Protein AF-A0A961FSZ3-F1 (afdb_monomer)

Structure (mmCIF, N/CA/C/O backbone):
data_AF-A0A961FSZ3-F1
#
_entry.id   AF-A0A961FSZ3-F1
#
loop_
_atom_site.group_PDB
_atom_site.id
_atom_site.type_symbol
_atom_site.label_atom_id
_atom_site.label_alt_id
_atom_site.label_comp_id
_atom_site.label_asym_id
_atom_site.label_entity_id
_atom_site.label_seq_id
_atom_site.pdbx_PDB_ins_code
_atom_site.Cartn_x
_atom_site.Cartn_y
_atom_site.Cartn_z
_atom_site.occupancy
_atom_site.B_iso_or_equiv
_atom_site.auth_seq_id
_atom_site.auth_comp_id
_atom_site.auth_asym_id
_atom_site.auth_atom_id
_atom_site.pdbx_PDB_model_num
ATOM 1 N N . ALA A 1 1 ? -16.877 -8.997 -15.678 1.00 58.00 1 ALA A N 1
ATOM 2 C CA . ALA A 1 1 ? -16.972 -8.574 -17.086 1.00 58.00 1 ALA A CA 1
ATOM 3 C C . ALA A 1 1 ? -18.144 -9.284 -17.740 1.00 58.00 1 ALA A C 1
ATOM 5 O O . ALA A 1 1 ? -18.322 -10.478 -17.505 1.00 58.00 1 ALA A O 1
ATOM 6 N N . ARG A 1 2 ? -18.943 -8.566 -18.530 1.00 65.56 2 ARG A N 1
ATOM 7 C CA . ARG A 1 2 ? -20.041 -9.132 -19.321 1.00 65.56 2 ARG A CA 1
ATOM 8 C C . ARG A 1 2 ? -19.953 -8.634 -20.763 1.00 65.56 2 ARG A C 1
ATOM 10 O O . ARG A 1 2 ? -19.394 -7.564 -20.983 1.00 65.56 2 ARG A O 1
ATOM 17 N N . ASP A 1 3 ? -20.461 -9.403 -21.719 1.00 68.44 3 ASP A N 1
ATOM 18 C CA . ASP A 1 3 ? -20.561 -8.953 -23.112 1.00 68.44 3 ASP A CA 1
ATOM 19 C C . ASP A 1 3 ? -21.776 -8.032 -23.331 1.00 68.44 3 ASP A C 1
ATOM 21 O O . ASP A 1 3 ? -22.564 -7.780 -22.416 1.00 68.44 3 ASP A O 1
ATOM 25 N N . GLY A 1 4 ? -21.951 -7.545 -24.565 1.00 54.38 4 GLY A N 1
ATOM 26 C CA . GLY A 1 4 ? -23.085 -6.697 -24.950 1.00 54.38 4 GLY A CA 1
ATOM 27 C C . GLY A 1 4 ? -24.463 -7.371 -24.851 1.00 54.38 4 GLY A C 1
ATOM 28 O O . GLY A 1 4 ? -25.474 -6.680 -24.929 1.00 54.38 4 GLY A O 1
ATOM 29 N N . SER A 1 5 ? -24.520 -8.695 -24.655 1.00 72.25 5 SER A N 1
ATOM 30 C CA . SER A 1 5 ? -25.749 -9.454 -24.382 1.00 72.25 5 SER A CA 1
ATOM 31 C C . SER A 1 5 ? -25.998 -9.676 -22.881 1.00 72.25 5 SER A C 1
ATOM 33 O O . SER A 1 5 ? -27.045 -10.191 -22.491 1.00 72.25 5 SER A O 1
ATOM 35 N N . GLY A 1 6 ? -25.050 -9.274 -22.026 1.00 69.56 6 GLY A N 1
ATOM 36 C CA . GLY A 1 6 ? -25.082 -9.475 -20.579 1.00 69.56 6 GLY A CA 1
ATOM 37 C C . GLY A 1 6 ? -24.513 -10.822 -20.112 1.00 69.56 6 GLY A C 1
ATOM 38 O O . GLY A 1 6 ? -24.529 -11.097 -18.904 1.00 69.56 6 GLY A O 1
ATOM 39 N N . ALA A 1 7 ? -23.984 -11.659 -21.011 1.00 75.75 7 ALA A N 1
ATOM 40 C CA . ALA A 1 7 ? -23.364 -12.931 -20.645 1.00 75.75 7 ALA A CA 1
ATOM 41 C C . ALA A 1 7 ? -22.072 -12.689 -19.854 1.00 75.75 7 ALA A C 1
ATOM 43 O O . ALA A 1 7 ? -21.310 -11.778 -20.165 1.00 75.75 7 ALA A O 1
ATOM 44 N N . LEU A 1 8 ? -21.831 -13.478 -18.801 1.00 73.12 8 LEU A N 1
ATOM 45 C CA . LEU A 1 8 ? -20.621 -13.361 -17.983 1.00 73.12 8 LEU A CA 1
ATOM 46 C C . LEU A 1 8 ? -19.401 -13.819 -18.793 1.00 73.12 8 LEU A C 1
ATOM 48 O O . LEU A 1 8 ? -19.339 -14.974 -19.197 1.00 73.12 8 LEU A O 1
ATOM 52 N N . LEU A 1 9 ? -18.438 -12.918 -18.991 1.00 62.97 9 LEU A N 1
ATOM 53 C CA . LEU A 1 9 ? -17.170 -13.204 -19.668 1.00 62.97 9 LEU A CA 1
ATOM 54 C C . LEU A 1 9 ? -16.063 -13.588 -18.681 1.00 62.97 9 LEU A C 1
ATOM 56 O O . LEU A 1 9 ? -15.254 -14.459 -18.970 1.00 62.97 9 LEU A O 1
ATOM 60 N N . ALA A 1 10 ? -16.028 -12.925 -17.523 1.00 64.94 10 ALA A N 1
ATOM 61 C CA . ALA A 1 10 ? -15.050 -13.168 -16.464 1.00 64.94 10 ALA A CA 1
ATOM 62 C C . ALA A 1 10 ? -15.554 -12.610 -15.127 1.00 64.94 10 ALA A C 1
ATOM 64 O O . ALA A 1 10 ? -16.215 -11.564 -15.098 1.00 64.94 10 ALA A O 1
ATOM 65 N N . ASP A 1 11 ? -15.207 -13.256 -14.022 1.00 71.31 11 ASP A N 1
ATOM 66 C CA . ASP A 1 11 ? -15.416 -12.786 -12.656 1.00 71.31 11 ASP A CA 1
ATOM 67 C C . ASP A 1 11 ? -14.113 -12.851 -11.852 1.00 71.31 11 ASP A C 1
ATOM 69 O O . ASP A 1 11 ? -13.110 -13.415 -12.287 1.00 71.31 11 ASP A O 1
ATOM 73 N N . THR A 1 12 ? -14.090 -12.189 -10.697 1.00 64.56 12 THR A N 1
ATOM 74 C CA . THR A 1 12 ? -12.922 -12.229 -9.823 1.00 64.56 12 THR A CA 1
ATOM 75 C C . THR A 1 12 ? -13.308 -12.039 -8.362 1.00 64.56 12 THR A C 1
ATOM 77 O O . THR A 1 12 ? -14.244 -11.301 -8.0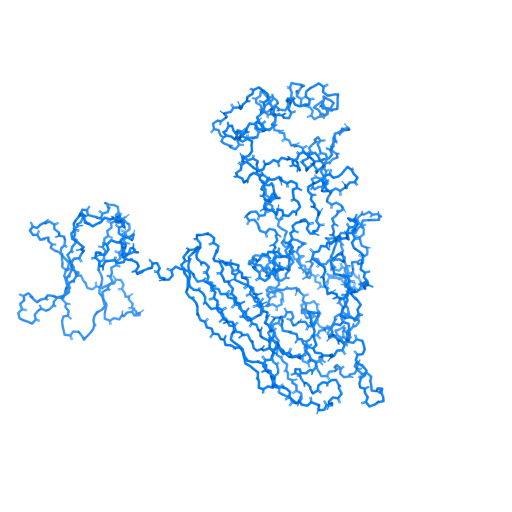48 1.00 64.56 12 THR A O 1
ATOM 80 N N . LEU A 1 13 ? -12.582 -12.706 -7.463 1.00 66.38 13 LEU A N 1
ATOM 81 C CA . LEU A 1 13 ? -12.755 -12.597 -6.016 1.00 66.38 13 LEU A CA 1
ATOM 82 C C . LEU A 1 13 ? -11.687 -11.659 -5.452 1.00 66.38 13 LEU A C 1
ATOM 84 O O . LEU A 1 13 ? -10.499 -11.973 -5.488 1.00 66.38 13 LEU A O 1
ATOM 88 N N . VAL A 1 14 ? -12.114 -10.509 -4.928 1.00 61.19 14 VAL A N 1
ATOM 89 C CA . VAL A 1 14 ? -11.218 -9.528 -4.301 1.00 61.19 14 VAL A CA 1
ATOM 90 C C . VAL A 1 14 ? -11.142 -9.797 -2.799 1.00 61.19 14 VAL A C 1
ATOM 92 O O . VAL A 1 14 ? -12.166 -9.837 -2.115 1.00 61.19 14 VAL A O 1
ATOM 95 N N . THR A 1 15 ? -9.929 -9.932 -2.264 1.00 59.38 15 THR A N 1
ATOM 96 C CA . THR A 1 15 ? -9.709 -9.988 -0.814 1.00 59.38 15 THR A CA 1
ATOM 97 C C . THR A 1 15 ? -9.931 -8.600 -0.216 1.00 59.38 15 THR A C 1
ATOM 99 O O . THR A 1 15 ? -9.183 -7.663 -0.499 1.00 59.38 15 THR A O 1
ATOM 102 N N . ALA A 1 16 ? -10.951 -8.455 0.630 1.00 56.25 16 ALA A N 1
ATOM 103 C CA . ALA A 1 16 ? -11.130 -7.251 1.430 1.00 56.25 16 ALA A CA 1
ATOM 104 C C . ALA A 1 16 ? -10.337 -7.386 2.741 1.00 56.25 16 ALA A C 1
ATOM 106 O O . ALA A 1 16 ? -10.505 -8.388 3.443 1.00 56.25 16 ALA A O 1
ATOM 107 N N . PRO A 1 17 ? -9.500 -6.403 3.119 1.00 53.09 17 PRO A N 1
ATOM 108 C CA . PRO A 1 17 ? -8.944 -6.380 4.462 1.00 53.09 17 PRO A CA 1
ATOM 109 C C . PRO A 1 17 ? -10.088 -6.216 5.467 1.00 53.09 17 PRO A C 1
ATOM 111 O O . PRO A 1 17 ? -10.772 -5.195 5.490 1.00 53.09 17 PRO A O 1
ATOM 114 N N . VAL A 1 18 ? -10.290 -7.228 6.304 1.00 46.19 18 VAL A N 1
ATOM 115 C CA . VAL A 1 18 ? -11.144 -7.158 7.492 1.00 46.19 18 VAL A CA 1
ATOM 116 C C . VAL A 1 18 ? -10.251 -7.090 8.716 1.00 46.19 18 VAL A C 1
ATOM 118 O O . VAL A 1 18 ? -9.282 -7.836 8.829 1.00 46.19 18 VAL A O 1
ATOM 121 N N . SER A 1 19 ? -10.572 -6.192 9.640 1.00 49.59 19 SER A N 1
ATOM 122 C CA . SER A 1 19 ? -9.893 -6.129 10.927 1.00 49.59 19 SER A CA 1
ATOM 123 C C . SER A 1 19 ? -10.861 -5.743 12.034 1.00 49.59 19 SER A C 1
ATOM 125 O O . SER A 1 19 ? -11.778 -4.948 11.836 1.00 49.59 19 SER A O 1
ATOM 127 N N . ALA A 1 20 ? -10.631 -6.342 13.200 1.00 52.38 20 ALA A N 1
ATOM 128 C CA . ALA A 1 20 ? -11.358 -6.109 14.442 1.00 52.38 20 ALA A CA 1
ATOM 129 C C . ALA A 1 20 ? -10.577 -5.195 15.417 1.00 52.38 20 ALA A C 1
ATOM 131 O O . ALA A 1 20 ? -10.896 -5.128 16.602 1.00 52.38 20 ALA A O 1
ATOM 132 N N . GLU A 1 21 ? -9.528 -4.515 14.943 1.00 56.72 21 GLU A N 1
ATOM 133 C CA . GLU A 1 21 ? -8.483 -3.870 15.754 1.00 56.72 21 GLU A CA 1
ATOM 134 C C . GLU A 1 21 ? -8.804 -2.433 16.203 1.00 56.72 21 GLU A C 1
ATOM 136 O O . GLU A 1 21 ? -7.975 -1.534 16.078 1.00 56.72 21 GLU A O 1
ATOM 141 N N . MET A 1 22 ? -9.981 -2.186 16.780 1.00 71.69 22 MET A N 1
ATOM 142 C CA . MET A 1 22 ? -10.118 -0.996 17.629 1.00 71.69 22 MET A CA 1
ATOM 143 C C . MET A 1 22 ? -9.593 -1.333 19.023 1.00 71.69 22 MET A C 1
ATOM 145 O O . MET A 1 22 ? -10.257 -2.028 19.794 1.00 71.69 22 MET A O 1
ATOM 149 N N . ASN A 1 23 ? -8.387 -0.860 19.343 1.00 76.62 23 ASN A N 1
ATOM 150 C CA . ASN A 1 23 ? -7.795 -1.000 20.668 1.00 76.62 23 ASN A CA 1
ATOM 151 C C . ASN A 1 23 ? -7.719 0.365 21.363 1.00 76.62 23 ASN A C 1
ATOM 153 O O . ASN A 1 23 ? -7.271 1.348 20.789 1.00 76.62 23 ASN A O 1
ATOM 157 N N . CYS A 1 24 ? -8.160 0.429 22.615 1.00 86.25 24 CYS A N 1
ATOM 158 C CA . CYS A 1 24 ? -8.173 1.660 23.407 1.00 86.25 24 CYS A CA 1
ATOM 159 C C . CYS A 1 24 ? -7.360 1.524 24.704 1.00 86.25 24 CYS A C 1
ATOM 161 O O . CYS A 1 24 ? -7.367 2.431 25.538 1.00 86.25 24 CYS A O 1
ATOM 163 N N . VAL A 1 25 ? -6.689 0.382 24.896 1.00 86.44 25 VAL A N 1
ATOM 164 C CA . VAL A 1 25 ? -6.068 -0.010 26.167 1.00 86.44 25 VAL A CA 1
ATOM 165 C C . VAL A 1 25 ? -4.988 0.967 26.627 1.00 86.44 25 VAL A C 1
ATOM 167 O O . VAL A 1 25 ? -4.888 1.227 27.821 1.00 86.44 25 VAL A O 1
ATOM 170 N N . SER A 1 26 ? -4.229 1.563 25.701 1.00 85.56 26 SER A N 1
ATOM 171 C CA . SER A 1 26 ? -3.143 2.499 26.025 1.00 85.56 26 SER A CA 1
ATOM 172 C C . SER A 1 26 ? -3.632 3.709 26.825 1.00 85.56 26 SER A C 1
ATOM 174 O O . SER A 1 26 ? -2.927 4.176 27.716 1.00 85.56 26 SER A O 1
ATOM 176 N N . CYS A 1 27 ? -4.849 4.183 26.544 1.00 88.75 27 CYS A N 1
ATOM 177 C CA . CYS A 1 27 ? -5.434 5.358 27.189 1.00 88.75 27 CYS A CA 1
ATOM 178 C C . CYS A 1 27 ? -6.468 5.006 28.261 1.00 88.75 27 CYS A C 1
ATOM 180 O O . CYS A 1 27 ? -6.603 5.742 29.231 1.00 88.75 27 CYS A O 1
ATOM 182 N N . HIS A 1 28 ? -7.229 3.922 28.085 1.00 92.25 28 HIS A N 1
ATOM 183 C CA . HIS A 1 28 ? -8.411 3.638 28.905 1.00 92.25 28 HIS A CA 1
ATOM 184 C C . HIS A 1 28 ? -8.235 2.505 29.922 1.00 92.25 28 HIS A C 1
ATOM 186 O O . HIS A 1 28 ? -9.176 2.226 30.666 1.00 92.25 28 HIS A O 1
ATOM 192 N N . ALA A 1 29 ? -7.078 1.844 29.980 1.00 93.12 29 ALA A N 1
ATOM 193 C CA . ALA A 1 29 ? -6.797 0.882 31.045 1.00 93.12 29 ALA A CA 1
ATOM 194 C C . ALA A 1 29 ? -6.724 1.570 32.417 1.00 93.12 29 ALA A C 1
ATOM 196 O O . ALA A 1 29 ? -6.342 2.733 32.528 1.00 93.12 29 ALA A O 1
ATOM 197 N N . SER A 1 30 ? -7.043 0.840 33.482 1.00 93.38 30 SER A N 1
ATOM 198 C CA . SER A 1 30 ? -7.062 1.368 34.853 1.00 93.38 30 SER A CA 1
ATOM 199 C C . SER A 1 30 ? -5.693 1.823 35.389 1.00 93.38 30 SER A C 1
ATOM 201 O O . SER A 1 30 ? -5.609 2.499 36.411 1.00 93.38 30 SER A O 1
ATOM 203 N N . ASN A 1 31 ? -4.607 1.490 34.696 1.00 84.38 31 ASN A N 1
ATOM 204 C CA . ASN A 1 31 ? -3.247 1.958 34.971 1.00 84.38 31 ASN A CA 1
ATOM 205 C C . ASN A 1 31 ? -2.755 3.021 33.971 1.00 84.38 31 ASN A C 1
ATOM 207 O O . ASN A 1 31 ? -1.590 3.416 34.024 1.00 84.38 31 ASN A O 1
ATOM 211 N N . ALA A 1 32 ? -3.618 3.477 33.062 1.00 84.06 32 ALA A N 1
ATOM 212 C CA . ALA A 1 32 ? -3.303 4.533 32.118 1.00 84.06 32 ALA A CA 1
ATOM 213 C C . ALA A 1 32 ? -3.327 5.917 32.794 1.00 84.06 32 ALA A C 1
ATOM 215 O O . ALA A 1 32 ? -3.650 6.087 33.975 1.00 84.06 32 ALA A O 1
ATOM 216 N N . GLN A 1 33 ? -2.957 6.940 32.032 1.00 73.62 33 GLN A N 1
ATOM 217 C CA . GLN A 1 33 ? -2.838 8.305 32.534 1.00 73.62 33 GLN A CA 1
ATOM 218 C C . GLN A 1 33 ? -4.180 9.019 32.735 1.00 73.62 33 GLN A C 1
ATOM 220 O O . GLN A 1 33 ? -5.224 8.655 32.196 1.00 73.62 33 GLN A O 1
ATOM 225 N N . ILE A 1 34 ? -4.145 10.064 33.566 1.00 79.81 34 ILE A N 1
ATOM 226 C CA . ILE A 1 34 ? -5.328 10.607 34.244 1.00 79.81 34 ILE A CA 1
ATOM 227 C C . ILE A 1 34 ? -6.346 11.279 33.311 1.00 79.81 34 ILE A C 1
ATOM 229 O O . ILE A 1 34 ? -7.511 11.404 33.679 1.00 79.81 34 ILE A O 1
ATOM 233 N N . ALA A 1 35 ? -5.940 11.683 32.103 1.00 81.38 35 ALA A N 1
ATOM 234 C CA . ALA A 1 35 ? -6.789 12.413 31.158 1.00 81.38 35 ALA A CA 1
ATOM 235 C C . ALA A 1 35 ? -8.019 11.610 30.686 1.00 81.38 35 ALA A C 1
ATOM 237 O O . ALA A 1 35 ? -9.058 12.189 30.364 1.00 81.38 35 ALA A O 1
ATOM 238 N N . ALA A 1 36 ? -7.920 10.278 30.671 1.00 87.00 36 ALA A N 1
ATOM 239 C CA . ALA A 1 36 ? -9.003 9.370 30.295 1.00 87.00 36 ALA A CA 1
ATOM 240 C C . ALA A 1 36 ? -9.699 8.721 31.507 1.00 87.00 36 ALA A C 1
ATOM 242 O O . ALA A 1 36 ? -10.580 7.876 31.336 1.00 87.00 36 ALA A O 1
ATOM 243 N N . ARG A 1 37 ? -9.332 9.114 32.734 1.00 91.62 37 ARG A N 1
ATOM 244 C CA . ARG A 1 37 ? -9.884 8.533 33.959 1.00 91.62 37 ARG A CA 1
ATOM 245 C C . ARG A 1 37 ? -11.345 8.966 34.157 1.00 91.62 37 ARG A C 1
ATOM 247 O O . ARG A 1 37 ? -11.623 10.167 34.154 1.00 91.62 37 ARG A O 1
ATOM 254 N N . PRO A 1 38 ? -12.288 8.034 34.398 1.00 93.12 38 PRO A N 1
ATOM 255 C CA . PRO A 1 38 ? -13.649 8.391 34.794 1.00 93.12 38 PRO A CA 1
ATOM 256 C C . PRO A 1 38 ? -13.659 9.206 36.096 1.00 93.12 38 PRO A C 1
ATOM 258 O O . PRO A 1 38 ? -12.864 8.938 37.000 1.00 93.12 38 PRO A O 1
ATOM 261 N N . ALA A 1 39 ? -14.599 10.146 36.243 1.00 86.50 39 ALA A N 1
ATOM 262 C CA . ALA A 1 39 ? -14.704 10.994 37.441 1.00 86.50 39 ALA A CA 1
ATOM 263 C C . ALA A 1 39 ? -14.809 10.176 38.747 1.00 86.50 39 ALA A C 1
ATOM 265 O O . ALA A 1 39 ? -14.205 10.527 39.756 1.00 86.50 39 ALA A O 1
ATOM 266 N N . GLY A 1 40 ? -15.500 9.030 38.703 1.00 85.38 40 GLY A N 1
ATOM 267 C CA . GLY A 1 40 ? -15.613 8.073 39.812 1.00 85.38 40 GLY A CA 1
ATOM 268 C C . GLY A 1 40 ? -14.450 7.080 39.939 1.00 85.38 40 GLY A C 1
ATOM 269 O O . GLY A 1 40 ? -14.629 6.017 40.531 1.00 85.38 40 GLY A O 1
ATOM 270 N N . GLY A 1 41 ? -13.298 7.358 39.327 1.00 91.88 41 GLY A N 1
ATOM 271 C CA . GLY A 1 41 ? -12.134 6.475 39.323 1.00 91.88 41 GLY A CA 1
ATOM 272 C C . GLY A 1 41 ? -12.204 5.314 38.331 1.00 91.88 41 GLY A C 1
ATOM 273 O O . GLY A 1 41 ? -13.251 5.020 37.748 1.00 91.88 41 GLY A O 1
ATOM 274 N N . TRP A 1 42 ? -11.056 4.661 38.167 1.00 95.31 42 TRP A N 1
ATOM 275 C CA . TRP A 1 42 ? -10.886 3.451 37.372 1.00 95.31 42 TRP A CA 1
ATOM 276 C C . TRP A 1 42 ? -11.722 2.279 37.900 1.00 95.31 42 TRP A C 1
ATOM 278 O O . TRP A 1 42 ? -12.005 2.205 39.097 1.00 95.31 42 TRP A O 1
ATOM 288 N N . VAL A 1 43 ? -12.134 1.384 37.004 1.00 95.38 43 VAL A N 1
ATOM 289 C CA . VAL A 1 43 ? -12.912 0.180 37.329 1.00 95.38 43 VAL A CA 1
ATOM 290 C C . VAL A 1 43 ? -12.026 -0.887 37.980 1.00 95.38 43 VAL A C 1
ATOM 292 O O . VAL A 1 43 ? -12.442 -1.459 38.983 1.00 95.38 43 VAL A O 1
ATOM 295 N N . ASN A 1 44 ? -10.793 -1.069 37.494 1.00 94.81 44 ASN A N 1
ATOM 296 C CA . ASN A 1 44 ? -9.836 -2.096 37.930 1.00 94.81 44 ASN A CA 1
ATOM 297 C C . ASN A 1 44 ? -10.390 -3.527 37.803 1.00 94.81 44 ASN A C 1
ATOM 299 O O . ASN A 1 44 ? -10.327 -4.312 38.750 1.00 94.81 44 ASN A O 1
ATOM 303 N N . ASP A 1 45 ? -10.958 -3.859 36.642 1.00 95.06 45 ASP A N 1
ATOM 304 C CA . ASP A 1 45 ? -11.400 -5.226 36.351 1.00 95.06 45 ASP A CA 1
ATOM 305 C C . ASP A 1 45 ? -10.180 -6.154 36.198 1.00 95.06 45 ASP A C 1
ATOM 307 O O . ASP A 1 45 ? -9.137 -5.761 35.671 1.00 95.06 45 ASP A O 1
ATOM 311 N N . SER A 1 46 ? -10.297 -7.394 36.676 1.00 94.19 46 SER A N 1
ATOM 312 C CA . SER A 1 46 ? -9.225 -8.390 36.579 1.00 94.19 46 SER A CA 1
ATOM 313 C C . SER A 1 46 ? -8.971 -8.860 35.146 1.00 94.19 46 SER A C 1
ATOM 315 O O . SER A 1 46 ? -7.871 -9.319 34.845 1.00 94.19 46 SER A O 1
ATOM 317 N N . ASP A 1 47 ? -9.980 -8.781 34.272 1.00 92.94 47 ASP A N 1
ATOM 318 C CA . ASP A 1 47 ? -9.806 -9.036 32.845 1.00 92.94 47 ASP A CA 1
ATOM 319 C C . ASP A 1 47 ? -9.357 -7.734 32.156 1.00 92.94 47 ASP A C 1
ATOM 321 O O . ASP A 1 47 ? -10.145 -6.788 32.061 1.00 92.94 47 ASP A O 1
ATOM 325 N N . PRO A 1 48 ? -8.123 -7.670 31.619 1.00 88.31 48 PRO A N 1
ATOM 326 C CA . PRO A 1 48 ? -7.589 -6.450 31.024 1.00 88.31 48 PRO A CA 1
ATOM 327 C C . PRO A 1 48 ? -8.377 -5.982 29.794 1.00 88.31 48 PRO A C 1
ATOM 329 O O . PRO A 1 48 ? -8.386 -4.789 29.503 1.00 88.31 48 PRO A O 1
ATOM 332 N N . VAL A 1 49 ? -9.053 -6.880 29.066 1.00 86.94 49 VAL A N 1
ATOM 333 C CA . VAL A 1 49 ? -9.886 -6.508 27.911 1.00 86.94 49 VAL A CA 1
ATOM 334 C C . VAL A 1 49 ? -11.203 -5.900 28.372 1.00 86.94 49 VAL A C 1
ATOM 336 O O . VAL A 1 49 ? -11.691 -4.932 27.783 1.00 86.94 49 VAL A O 1
ATOM 339 N N . ARG A 1 50 ? -11.787 -6.462 29.428 1.00 90.06 50 ARG A N 1
ATOM 340 C CA . ARG A 1 50 ? -13.014 -5.947 30.033 1.00 90.06 50 ARG A CA 1
ATOM 341 C C . ARG A 1 50 ? -12.770 -4.620 30.751 1.00 90.06 50 ARG A C 1
ATOM 343 O O . ARG A 1 50 ? -13.598 -3.721 30.626 1.00 90.06 50 ARG A O 1
ATOM 350 N N . ASP A 1 51 ? -11.627 -4.470 31.414 1.00 95.00 51 ASP A N 1
ATOM 351 C CA . ASP A 1 51 ? -11.250 -3.295 32.202 1.00 95.00 51 ASP A CA 1
ATOM 352 C C . ASP A 1 51 ? -11.345 -1.990 31.403 1.00 95.00 51 ASP A C 1
ATOM 354 O O . ASP A 1 51 ? -12.171 -1.124 31.711 1.00 95.00 51 ASP A O 1
ATOM 358 N N . TYR A 1 52 ? -10.568 -1.860 30.321 1.00 92.19 52 TYR A N 1
ATOM 359 C CA . TYR A 1 52 ? -10.555 -0.610 29.557 1.00 92.19 52 TYR A CA 1
ATOM 360 C C . TYR A 1 52 ? -11.906 -0.329 28.885 1.00 92.19 52 TYR A C 1
ATOM 362 O O . TYR A 1 52 ? -12.302 0.828 28.746 1.00 92.19 52 TYR A O 1
ATOM 370 N N . ARG A 1 53 ? -12.649 -1.374 28.498 1.00 93.12 53 ARG A N 1
ATOM 371 C CA . ARG A 1 53 ? -13.989 -1.235 27.908 1.00 93.12 53 ARG A CA 1
ATOM 372 C C . ARG A 1 53 ? -14.986 -0.702 28.930 1.00 93.12 53 ARG A C 1
ATOM 374 O O . ARG A 1 53 ? -15.726 0.227 28.622 1.00 93.12 53 ARG A O 1
ATOM 381 N N . LEU A 1 54 ? -14.973 -1.223 30.155 1.00 95.12 54 LEU A N 1
ATOM 382 C CA . LEU A 1 54 ? -15.813 -0.719 31.240 1.00 95.12 54 LEU A CA 1
ATOM 383 C C . LEU A 1 54 ? -15.433 0.710 31.646 1.00 95.12 54 LEU A C 1
ATOM 385 O O . LEU A 1 54 ? -16.323 1.528 31.888 1.00 95.12 54 LEU A O 1
ATOM 389 N N . ASN A 1 55 ? -14.140 1.046 31.658 1.00 96.38 55 ASN A N 1
ATOM 390 C CA . ASN A 1 55 ? -13.683 2.419 31.880 1.00 96.38 55 ASN A CA 1
ATOM 391 C C . ASN A 1 55 ? -14.223 3.386 30.817 1.00 96.38 55 ASN A C 1
ATOM 393 O O . ASN A 1 55 ? -14.648 4.487 31.168 1.00 96.38 55 ASN A O 1
ATOM 397 N N . ILE A 1 56 ? -14.266 2.982 29.541 1.00 94.69 56 ILE A N 1
ATOM 398 C CA . ILE A 1 56 ? -14.868 3.783 28.460 1.00 94.69 56 ILE A CA 1
ATOM 399 C C . ILE A 1 56 ? -16.352 4.033 28.732 1.00 94.69 56 ILE A C 1
ATOM 401 O O . ILE A 1 56 ? -16.784 5.183 28.671 1.00 94.69 56 ILE A O 1
ATOM 405 N N . LEU A 1 57 ? -17.123 2.995 29.079 1.00 96.12 57 LEU A N 1
ATOM 406 C CA . LEU A 1 57 ? -18.554 3.143 29.374 1.00 96.12 57 LEU A CA 1
ATOM 407 C C . LEU A 1 57 ? -18.792 4.060 30.578 1.00 96.12 57 LEU A C 1
ATOM 409 O O . LEU A 1 57 ? -19.611 4.970 30.509 1.00 96.12 57 LEU A O 1
ATOM 413 N N . LYS A 1 58 ? -18.016 3.888 31.653 1.00 95.94 58 LYS A N 1
ATOM 414 C CA . LYS A 1 58 ? -18.108 4.721 32.859 1.00 95.94 58 LYS A CA 1
ATOM 415 C C . LYS A 1 58 ? -17.727 6.180 32.586 1.00 95.94 58 LYS A C 1
ATOM 417 O O . LYS A 1 58 ? -18.350 7.096 33.121 1.00 95.94 58 LYS A O 1
ATOM 422 N N . LEU A 1 59 ? -16.708 6.416 31.757 1.00 95.12 59 LEU A N 1
ATOM 423 C CA . LEU A 1 59 ? -16.320 7.761 31.325 1.00 95.12 59 LEU A CA 1
ATOM 424 C C . LEU A 1 59 ? -17.396 8.399 30.441 1.00 95.12 59 LEU A C 1
ATOM 426 O O . LEU A 1 59 ? -17.661 9.592 30.579 1.00 95.12 59 LEU A O 1
ATOM 430 N N . HIS A 1 60 ? -17.998 7.619 29.544 1.00 95.62 60 HIS A N 1
ATOM 431 C CA . HIS A 1 60 ? -19.100 8.055 28.694 1.00 95.62 60 HIS A CA 1
ATOM 432 C C . HIS A 1 60 ? -20.310 8.466 29.542 1.00 95.62 60 HIS A C 1
ATOM 434 O O . HIS A 1 60 ? -20.806 9.582 29.405 1.00 95.62 60 HIS A O 1
ATOM 440 N N . ASP A 1 61 ? -20.727 7.621 30.485 1.00 96.12 61 ASP A N 1
ATOM 441 C CA . ASP A 1 61 ? -21.813 7.922 31.420 1.00 96.12 61 ASP A CA 1
ATOM 442 C C . ASP A 1 61 ? -21.550 9.206 32.207 1.00 96.12 61 ASP A C 1
ATOM 444 O O . ASP A 1 61 ? -22.406 10.085 32.260 1.00 96.12 61 ASP A O 1
ATOM 448 N N . GLY A 1 62 ? -20.337 9.374 32.741 1.00 93.62 62 GLY A N 1
ATOM 449 C CA . GLY A 1 62 ? -19.960 10.582 33.478 1.00 93.62 62 GLY A CA 1
ATOM 450 C C . GLY A 1 62 ? -20.014 11.877 32.657 1.00 93.62 62 GLY A C 1
ATOM 451 O O . GLY A 1 62 ? -20.015 12.956 33.243 1.00 93.62 62 GLY A O 1
ATOM 452 N N . ARG A 1 63 ? -20.047 11.790 31.322 1.00 91.88 63 ARG A N 1
ATOM 453 C CA . ARG A 1 63 ? -20.162 12.946 30.418 1.00 91.88 63 ARG A CA 1
ATOM 454 C C . ARG A 1 63 ? -21.587 13.204 29.941 1.00 91.88 63 ARG A C 1
ATOM 456 O O . ARG A 1 63 ? -21.886 14.342 29.597 1.00 91.88 63 ARG A O 1
ATOM 463 N N . HIS A 1 64 ? -22.423 12.171 29.880 1.00 94.25 64 HIS A N 1
ATOM 464 C CA . HIS A 1 64 ? -23.703 12.231 29.172 1.00 94.25 64 HIS A CA 1
ATOM 465 C C . HIS A 1 64 ? -24.922 11.951 30.052 1.00 94.25 64 HIS A C 1
ATOM 467 O O . HIS A 1 64 ? -26.033 12.282 29.647 1.00 94.25 64 HIS A O 1
ATOM 473 N N . LEU A 1 65 ? -24.768 11.382 31.252 1.00 93.00 65 LEU A N 1
ATOM 474 C CA . LEU A 1 65 ? -25.895 11.215 32.172 1.00 93.00 65 LEU A CA 1
ATOM 475 C C . LEU A 1 65 ? -26.559 12.569 32.460 1.00 93.00 65 LEU A C 1
ATOM 477 O O . LEU A 1 65 ? -25.900 13.532 32.843 1.00 93.00 65 LEU A O 1
ATOM 481 N N . GLY A 1 66 ? -27.878 12.624 32.272 1.00 89.12 66 GLY A N 1
ATOM 482 C CA . GLY A 1 66 ? -28.670 13.853 32.370 1.00 89.12 66 GLY A CA 1
ATOM 483 C C . GLY A 1 66 ? -28.877 14.591 31.043 1.00 89.12 66 GLY A C 1
ATOM 484 O O . GLY A 1 66 ? -29.737 15.467 30.985 1.00 89.12 66 GLY A O 1
ATOM 485 N N . ASP A 1 67 ? -28.170 14.222 29.969 1.00 94.62 67 ASP A N 1
ATOM 486 C CA . ASP A 1 67 ? -28.463 14.704 28.617 1.00 94.62 67 ASP A CA 1
ATOM 487 C C . ASP A 1 67 ? -29.788 14.077 28.115 1.00 94.62 67 ASP A C 1
ATOM 489 O O . ASP A 1 67 ? -29.936 12.842 28.128 1.00 94.62 67 ASP A O 1
ATOM 493 N N . PRO A 1 68 ? -30.772 14.887 27.671 1.00 94.81 68 PRO A N 1
ATOM 494 C CA . PRO A 1 68 ? -32.023 14.383 27.114 1.00 94.81 68 PRO A CA 1
ATOM 495 C C . PRO A 1 68 ? -31.834 13.444 25.915 1.00 94.81 68 PRO A C 1
ATOM 497 O O . PRO A 1 68 ? -32.539 12.438 25.823 1.00 94.81 68 PRO A O 1
ATOM 500 N N . ALA A 1 69 ? -30.879 13.729 25.023 1.00 93.88 69 ALA A N 1
ATOM 501 C CA . ALA A 1 69 ? -30.608 12.904 23.847 1.00 93.88 69 ALA A CA 1
ATOM 502 C C . ALA A 1 69 ? -30.033 11.541 24.249 1.00 93.88 69 ALA A C 1
ATOM 504 O O . ALA A 1 69 ? -30.445 10.507 23.725 1.00 93.88 69 ALA A O 1
ATOM 505 N N . TYR A 1 70 ? -29.141 11.519 25.243 1.00 95.88 70 TYR A N 1
ATOM 506 C CA . TYR A 1 70 ? -28.589 10.275 25.775 1.00 95.88 70 TYR A CA 1
ATOM 507 C C . TYR A 1 70 ? -29.657 9.423 26.471 1.00 95.88 70 TYR A C 1
ATOM 509 O O . TYR A 1 70 ? -29.759 8.222 26.225 1.00 95.88 70 TYR A O 1
ATOM 517 N N . THR A 1 71 ? -30.510 10.053 27.279 1.00 95.50 71 THR A N 1
ATOM 518 C CA . THR A 1 71 ? -31.619 9.374 27.967 1.00 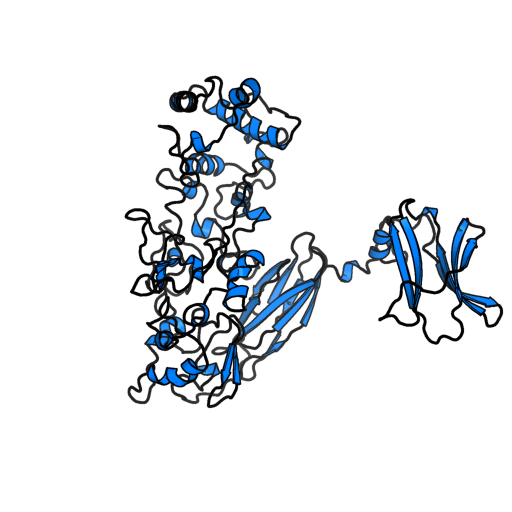95.50 71 THR A CA 1
ATOM 519 C C . THR A 1 71 ? -32.612 8.776 26.967 1.00 95.50 71 THR A C 1
ATOM 521 O O . THR A 1 71 ? -33.023 7.622 27.107 1.00 95.50 71 THR A O 1
ATOM 524 N N . ALA A 1 72 ? -32.960 9.530 25.921 1.00 95.75 72 ALA A N 1
ATOM 525 C CA . ALA A 1 72 ? -33.813 9.051 24.839 1.00 95.75 72 ALA A CA 1
ATOM 526 C C . ALA A 1 72 ? -33.167 7.887 24.069 1.00 95.75 72 ALA A C 1
ATOM 528 O O . ALA A 1 72 ? -33.845 6.903 23.777 1.00 95.75 72 ALA A O 1
ATOM 529 N N . ALA A 1 73 ? -31.859 7.954 23.798 1.00 95.94 73 ALA A N 1
ATOM 530 C CA . ALA A 1 73 ? -31.123 6.883 23.129 1.00 95.94 73 ALA A CA 1
ATOM 531 C C . ALA A 1 73 ? -31.079 5.591 23.966 1.00 95.94 73 ALA A C 1
ATOM 533 O O . ALA A 1 73 ? -31.319 4.511 23.427 1.00 95.94 73 ALA A O 1
ATOM 534 N N . LEU A 1 74 ? -30.844 5.682 25.283 1.00 96.25 74 LEU A N 1
ATOM 535 C CA . LEU A 1 74 ? -30.916 4.525 26.187 1.00 96.25 74 LEU A CA 1
ATOM 536 C C . LEU A 1 74 ? -32.298 3.865 26.123 1.00 96.25 74 LEU A C 1
ATOM 538 O O . LEU A 1 74 ? -32.391 2.653 25.926 1.00 96.25 74 LEU A O 1
ATOM 542 N N . ALA A 1 75 ? -33.366 4.663 26.213 1.00 95.31 75 ALA A N 1
ATOM 543 C CA . ALA A 1 75 ? -34.736 4.165 26.133 1.00 95.31 75 ALA A CA 1
ATOM 544 C C . ALA A 1 75 ? -35.039 3.509 24.776 1.00 95.31 75 ALA A C 1
ATOM 546 O O . ALA A 1 75 ? -35.593 2.409 24.740 1.00 95.31 75 ALA A O 1
ATOM 547 N N . GLN A 1 76 ? -34.622 4.135 23.668 1.00 94.31 76 GLN A N 1
ATOM 548 C CA . GLN A 1 76 ? -34.776 3.592 22.314 1.00 94.31 76 GLN A CA 1
ATOM 549 C C . GLN A 1 76 ? -34.104 2.217 22.168 1.00 94.31 76 GLN A C 1
ATOM 551 O O . GLN A 1 76 ? -34.640 1.342 21.492 1.00 94.31 76 GLN A O 1
ATOM 556 N N . MET A 1 77 ? -32.960 2.010 22.825 1.00 93.00 77 MET A N 1
ATOM 557 C CA . MET A 1 77 ? -32.207 0.750 22.789 1.00 93.00 77 MET A CA 1
ATOM 558 C C . MET A 1 77 ? -32.618 -0.242 23.891 1.00 93.00 77 MET A C 1
ATOM 560 O O . MET A 1 77 ? -32.005 -1.302 24.033 1.00 93.00 77 MET A O 1
ATOM 564 N N . GLY A 1 78 ? -33.642 0.079 24.690 1.00 94.25 78 GLY A N 1
ATOM 565 C CA . GLY A 1 78 ? -34.096 -0.761 25.800 1.00 94.25 78 GLY A CA 1
ATOM 566 C C . GLY A 1 78 ? -33.052 -0.925 26.910 1.00 94.25 78 GLY A C 1
ATOM 567 O O . GLY A 1 78 ? -33.005 -1.971 27.565 1.00 94.25 78 GLY A O 1
ATOM 568 N N . LEU A 1 79 ? -32.188 0.071 27.096 1.00 95.12 79 LEU A N 1
ATOM 569 C CA . LEU A 1 79 ? -31.151 0.115 28.120 1.00 95.12 79 LEU A CA 1
ATOM 570 C C . LEU A 1 79 ? -31.664 0.830 29.381 1.00 95.12 79 LEU A C 1
ATOM 572 O O . LEU A 1 79 ? -32.490 1.739 29.316 1.00 95.12 79 LEU A O 1
ATOM 576 N N . SER A 1 80 ? -31.165 0.398 30.538 1.00 94.88 80 SER A N 1
ATOM 577 C CA . SER A 1 80 ? -31.377 1.036 31.842 1.00 94.88 80 SER A CA 1
ATOM 578 C C . SER A 1 80 ? -30.941 2.511 31.801 1.00 94.88 80 SER A C 1
ATOM 580 O O . SER A 1 80 ? -29.909 2.842 31.211 1.00 94.88 80 SER A O 1
ATOM 582 N N . ALA A 1 81 ? -31.724 3.391 32.435 1.00 94.75 81 ALA A N 1
ATOM 583 C CA . ALA A 1 81 ? -31.471 4.834 32.490 1.00 94.75 81 ALA A CA 1
ATOM 584 C C . ALA A 1 81 ? -30.277 5.201 33.392 1.00 94.75 81 ALA A C 1
ATOM 586 O O . ALA A 1 81 ? -29.830 6.346 33.396 1.00 94.75 81 ALA A O 1
ATOM 587 N N . GLN A 1 82 ? -29.754 4.235 34.151 1.00 94.00 82 GLN A N 1
ATOM 588 C CA . GLN A 1 82 ? -28.599 4.390 35.029 1.00 94.00 82 GLN A CA 1
ATOM 589 C C . GLN A 1 82 ? -27.264 4.457 34.257 1.00 94.00 82 GLN A C 1
ATOM 591 O O . GLN A 1 82 ? -26.250 4.820 34.850 1.00 94.00 82 GLN A O 1
ATOM 596 N N . GLY A 1 8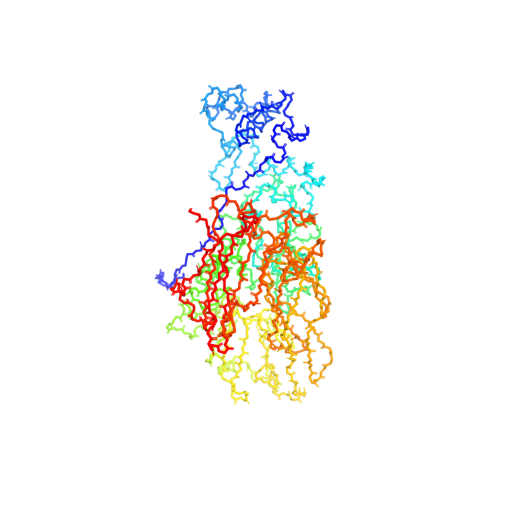3 ? -27.258 4.164 32.950 1.00 95.88 83 GLY A N 1
ATOM 597 C CA . GLY A 1 83 ? -26.106 4.357 32.057 1.00 95.88 83 GLY A CA 1
ATOM 598 C C . GLY A 1 83 ? -25.549 3.070 31.441 1.00 95.88 83 GLY A C 1
ATOM 599 O O . GLY A 1 83 ? -25.952 1.957 31.786 1.00 95.88 83 GLY A O 1
ATOM 600 N N . LEU A 1 84 ? -24.614 3.201 30.498 1.00 96.62 84 LEU A N 1
ATOM 601 C CA . LEU A 1 84 ? -24.020 2.082 29.759 1.00 96.62 84 LEU A CA 1
ATOM 602 C C . LEU A 1 84 ? -23.256 1.117 30.672 1.00 96.62 84 LEU A C 1
ATOM 604 O O . LEU A 1 84 ? -23.349 -0.097 30.489 1.00 96.62 84 LEU A O 1
ATOM 608 N N . TYR A 1 85 ? -22.503 1.636 31.646 1.00 96.25 85 TYR A N 1
ATOM 609 C CA . TYR A 1 85 ? -21.725 0.815 32.574 1.00 96.25 85 TYR A CA 1
ATOM 610 C C . TYR A 1 85 ? -22.636 -0.097 33.403 1.00 96.25 85 TYR A C 1
ATOM 612 O O . TYR A 1 85 ? -22.391 -1.300 33.499 1.00 96.25 85 TYR A O 1
ATOM 620 N N . ASP A 1 86 ? -23.721 0.461 33.945 1.00 95.94 86 ASP A N 1
ATOM 621 C CA . ASP A 1 86 ? -24.728 -0.280 34.708 1.00 95.94 86 ASP A CA 1
ATOM 622 C C . ASP A 1 86 ? -25.378 -1.383 33.860 1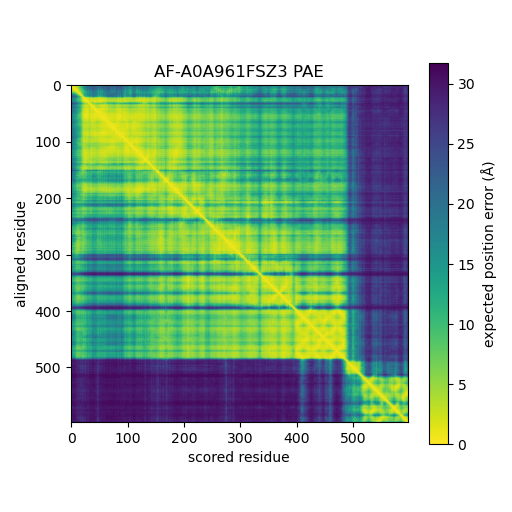.00 95.94 86 ASP A C 1
ATOM 624 O O . ASP A 1 86 ? -25.474 -2.533 34.290 1.00 95.94 86 ASP A O 1
ATOM 628 N N . ASN A 1 87 ? -25.724 -1.073 32.609 1.00 95.81 87 ASN A N 1
ATOM 629 C CA . ASN A 1 87 ? -26.300 -2.052 31.690 1.00 95.81 87 ASN A CA 1
ATOM 630 C C . ASN A 1 87 ? -25.390 -3.268 31.458 1.00 95.81 87 ASN A C 1
ATOM 632 O O . ASN A 1 87 ? -25.876 -4.401 31.432 1.00 95.81 87 ASN A O 1
ATOM 636 N N . VAL A 1 88 ? -24.078 -3.065 31.331 1.00 94.44 88 VAL A N 1
ATOM 637 C CA . VAL A 1 88 ? -23.139 -4.184 31.171 1.00 94.44 88 VAL A CA 1
ATOM 638 C C . VAL A 1 88 ? -22.968 -4.951 32.478 1.00 94.44 88 VAL A C 1
ATOM 640 O O . VAL A 1 88 ? -23.051 -6.179 32.481 1.00 94.44 88 VAL A O 1
ATOM 643 N N . VAL A 1 89 ? -22.728 -4.246 33.584 1.00 94.88 89 VAL A N 1
ATOM 644 C CA . VAL A 1 89 ? -22.309 -4.868 34.848 1.00 94.88 89 VAL A CA 1
ATOM 645 C C . VAL A 1 89 ? -23.475 -5.513 35.594 1.00 94.88 89 VAL A C 1
ATOM 647 O O . VAL A 1 89 ? -23.324 -6.625 36.093 1.00 94.88 89 VAL A O 1
ATOM 650 N N . ASN A 1 90 ? -24.637 -4.859 35.630 1.00 96.56 90 ASN A N 1
ATOM 651 C CA . ASN A 1 90 ? -25.783 -5.279 36.441 1.00 96.56 90 ASN A CA 1
ATOM 652 C C . ASN A 1 90 ? -26.918 -5.897 35.616 1.00 96.56 90 ASN A C 1
ATOM 654 O O . ASN A 1 90 ? -27.715 -6.664 36.152 1.00 96.56 90 ASN A O 1
ATOM 658 N N . HIS A 1 91 ? -26.982 -5.605 34.313 1.00 93.38 91 HIS A N 1
ATOM 659 C CA . HIS A 1 91 ? -28.041 -6.115 33.433 1.00 93.38 91 HIS A CA 1
ATOM 660 C C . HIS A 1 91 ? -27.541 -7.084 32.354 1.00 93.38 91 HIS A C 1
ATOM 662 O O . HIS A 1 91 ? -28.353 -7.593 31.582 1.00 93.38 91 HIS A O 1
ATOM 668 N N . SER A 1 92 ? -26.229 -7.356 32.294 1.00 92.12 92 SER A N 1
ATOM 669 C CA . SER A 1 92 ? -25.606 -8.244 31.296 1.00 92.12 92 SER A CA 1
ATOM 670 C C . SER A 1 92 ? -25.962 -7.889 29.844 1.00 92.12 92 SER A C 1
ATOM 672 O O . SER A 1 92 ? -26.052 -8.764 28.983 1.00 92.12 92 SER A O 1
ATOM 674 N N . LYS A 1 93 ? -26.171 -6.598 29.557 1.00 90.06 93 LYS A N 1
ATOM 675 C CA . LYS A 1 93 ? -26.475 -6.100 28.213 1.00 90.06 93 LYS A CA 1
ATOM 676 C C . LYS A 1 93 ? -25.211 -5.526 27.571 1.00 90.06 93 LYS A C 1
ATOM 678 O O . LYS A 1 93 ? -24.763 -4.463 27.999 1.00 90.06 93 LYS A O 1
ATOM 683 N N . PRO A 1 94 ? -24.619 -6.191 26.562 1.00 88.56 94 PRO A N 1
ATOM 684 C CA . PRO A 1 94 ? -23.473 -5.644 25.848 1.00 88.56 94 PRO A CA 1
ATOM 685 C C . PRO A 1 94 ? -23.877 -4.398 25.057 1.00 88.56 94 PRO A C 1
ATOM 687 O O . PRO A 1 94 ? -25.001 -4.292 24.566 1.00 88.56 94 PRO A O 1
ATOM 690 N N . ILE A 1 95 ? -22.936 -3.469 24.909 1.00 91.31 95 ILE A N 1
ATOM 691 C CA . ILE A 1 95 ? -23.174 -2.194 24.235 1.00 91.31 95 ILE A CA 1
ATOM 692 C C . ILE A 1 95 ? -22.464 -2.183 22.888 1.00 91.31 95 ILE A C 1
ATOM 694 O O . ILE A 1 95 ? -21.241 -2.303 22.817 1.00 91.31 95 ILE A O 1
ATOM 698 N N . LEU A 1 96 ? -23.238 -1.982 21.825 1.00 89.81 96 LEU A N 1
ATOM 699 C CA . LEU A 1 96 ? -22.718 -1.628 20.513 1.00 89.81 96 LEU A CA 1
ATOM 700 C C . LEU A 1 96 ? -22.848 -0.114 20.341 1.00 89.81 96 LEU A C 1
ATOM 702 O O . LEU A 1 96 ? -23.954 0.401 20.200 1.00 89.81 96 LEU A O 1
ATOM 706 N N . CYS A 1 97 ? -21.722 0.604 20.321 1.00 91.31 97 CYS A N 1
ATOM 707 C CA . CYS A 1 97 ? -21.713 2.066 20.178 1.00 91.31 97 CYS A CA 1
ATOM 708 C C . CYS A 1 97 ? -22.485 2.514 18.930 1.00 91.31 97 CYS A C 1
ATOM 710 O O . CYS A 1 97 ? -23.219 3.499 18.974 1.00 91.31 97 CYS A O 1
ATOM 712 N N . ALA A 1 98 ? -22.359 1.742 17.845 1.00 90.25 98 ALA A N 1
ATOM 713 C CA . ALA A 1 98 ? -23.005 2.013 16.570 1.00 90.25 98 ALA A CA 1
ATOM 714 C C . ALA A 1 98 ? -24.545 1.963 16.615 1.00 90.25 98 ALA A C 1
ATOM 716 O O . ALA A 1 98 ? -25.196 2.469 15.705 1.00 90.25 98 ALA A O 1
ATOM 717 N N . SER A 1 99 ? -25.139 1.367 17.655 1.00 90.25 99 SER A N 1
ATOM 718 C CA . SER A 1 99 ? -26.594 1.361 17.831 1.00 90.25 99 SER A CA 1
ATOM 719 C C . SER A 1 99 ? -27.127 2.763 18.129 1.00 90.25 99 SER A C 1
ATOM 721 O O . SER A 1 99 ? -28.138 3.160 17.561 1.00 90.25 99 SER A O 1
ATOM 723 N N . CYS A 1 100 ? -26.427 3.536 18.968 1.00 95.00 100 CYS A N 1
ATOM 724 C CA . CYS A 1 100 ? -26.784 4.927 19.269 1.00 95.00 100 CYS A CA 1
ATOM 725 C C . CYS A 1 100 ? -26.095 5.909 18.316 1.00 95.00 100 CYS A C 1
ATOM 727 O O . CYS A 1 100 ? -26.715 6.857 17.847 1.00 95.00 100 CYS A O 1
ATOM 729 N N . HIS A 1 101 ? -24.823 5.676 18.008 1.00 94.06 101 HIS A N 1
ATOM 730 C CA . HIS A 1 101 ? -24.042 6.498 17.093 1.00 94.06 101 HIS A CA 1
ATOM 731 C C . HIS A 1 101 ? -24.097 5.902 15.686 1.00 94.06 101 HIS A C 1
ATOM 733 O O . HIS A 1 101 ? -23.385 4.941 15.411 1.00 94.06 101 HIS A O 1
ATOM 739 N N . GLY A 1 102 ? -24.910 6.459 14.786 1.00 91.62 102 GLY A N 1
ATOM 740 C CA . GLY A 1 102 ? -25.094 5.907 13.437 1.00 91.62 102 GLY A CA 1
ATOM 741 C C . GLY A 1 102 ? -23.775 5.578 12.717 1.00 91.62 102 GLY A C 1
ATOM 742 O O . GLY A 1 102 ? -22.778 6.299 12.850 1.00 91.62 102 GLY A O 1
ATOM 743 N N . SER A 1 103 ? -23.761 4.465 11.982 1.00 88.50 103 SER A N 1
ATOM 744 C CA . SER A 1 103 ? -22.597 3.954 11.257 1.00 88.50 103 SER A CA 1
ATOM 745 C C . SER A 1 103 ? -23.003 3.417 9.893 1.00 88.50 103 SER A C 1
ATOM 747 O O . SER A 1 103 ? -23.640 2.370 9.775 1.00 88.50 103 SER A O 1
ATOM 749 N N . ASN A 1 104 ? -22.529 4.090 8.847 1.00 82.25 104 ASN A N 1
ATOM 750 C CA . ASN A 1 104 ? -22.727 3.663 7.463 1.00 82.25 104 ASN A CA 1
ATOM 751 C C . ASN A 1 104 ? -22.047 2.319 7.166 1.00 82.25 104 ASN A C 1
ATOM 753 O O . ASN A 1 104 ? -22.536 1.547 6.348 1.00 82.25 104 ASN A O 1
ATOM 757 N N . ALA A 1 105 ? -20.945 2.008 7.857 1.00 78.12 105 ALA A N 1
ATOM 758 C CA . ALA A 1 105 ? -20.242 0.736 7.699 1.00 78.12 105 ALA A CA 1
ATOM 759 C C . ALA A 1 105 ? -21.034 -0.456 8.267 1.00 78.12 105 ALA A C 1
ATOM 761 O O . ALA A 1 105 ? -20.909 -1.564 7.755 1.00 78.12 105 ALA A O 1
ATOM 762 N N . LEU A 1 106 ? -21.849 -0.233 9.306 1.00 82.62 106 LEU A N 1
ATOM 763 C CA . LEU A 1 106 ? -22.679 -1.268 9.939 1.00 82.62 106 LEU A CA 1
ATOM 764 C C . LEU A 1 106 ? -24.165 -1.164 9.561 1.00 82.62 106 LEU A C 1
ATOM 766 O O . LEU A 1 106 ? -24.974 -1.943 10.058 1.00 82.62 106 LEU A O 1
ATOM 770 N N . GLY A 1 107 ? -24.534 -0.205 8.705 1.00 84.25 107 GLY A N 1
ATOM 771 C CA . GLY A 1 107 ? -25.919 0.039 8.300 1.00 84.25 107 GLY A CA 1
ATOM 772 C C . GLY A 1 107 ? -26.828 0.519 9.437 1.00 84.25 107 GLY A C 1
ATOM 773 O O . GLY A 1 107 ? -28.035 0.297 9.384 1.00 84.25 107 GLY A O 1
ATOM 774 N N . THR A 1 108 ? -26.275 1.144 10.482 1.00 88.31 108 THR A N 1
ATOM 775 C CA . THR A 1 108 ? -27.054 1.622 11.631 1.00 88.31 108 THR A CA 1
ATOM 776 C C . THR A 1 108 ? -27.411 3.099 11.482 1.00 88.31 108 THR A C 1
ATOM 778 O O . THR A 1 108 ? -26.547 3.936 11.226 1.00 88.31 108 THR A O 1
ATOM 781 N N . ALA A 1 109 ? -28.687 3.439 11.687 1.00 89.00 109 ALA A N 1
ATOM 782 C CA . ALA A 1 109 ? -29.168 4.823 11.600 1.00 89.00 109 ALA A CA 1
ATOM 783 C C . ALA A 1 109 ? -28.748 5.692 12.803 1.00 89.00 109 ALA A C 1
ATOM 785 O O . ALA A 1 109 ? -28.599 6.903 12.668 1.00 89.00 109 ALA A O 1
ATOM 786 N N . GLY A 1 110 ? -28.531 5.075 13.969 1.00 92.81 110 GLY A N 1
ATOM 787 C CA . GLY A 1 110 ? -28.295 5.786 15.225 1.00 92.81 110 GLY A CA 1
ATOM 788 C C . GLY A 1 110 ? -29.577 6.304 15.886 1.00 92.81 110 GLY A C 1
ATOM 789 O O . GLY A 1 110 ? -30.693 6.076 15.413 1.00 92.81 110 GLY A O 1
ATOM 790 N N . ALA A 1 111 ? -29.404 6.986 17.015 1.00 94.69 111 ALA A N 1
ATOM 791 C CA . ALA A 1 111 ? -30.466 7.644 17.764 1.00 94.69 111 ALA A CA 1
ATOM 792 C C . ALA A 1 111 ? -30.560 9.131 17.390 1.00 94.69 111 ALA A C 1
ATOM 794 O O . ALA A 1 111 ? -29.559 9.782 17.082 1.00 94.69 111 ALA A O 1
ATOM 795 N N . ALA A 1 112 ? -31.770 9.688 17.436 1.00 91.88 112 ALA A N 1
ATOM 796 C CA . ALA A 1 112 ? -31.989 11.096 17.120 1.00 91.88 112 ALA A CA 1
ATOM 797 C C . ALA A 1 112 ? -31.216 12.014 18.086 1.00 91.88 112 ALA A C 1
ATOM 799 O O . ALA A 1 112 ? -31.224 11.803 19.297 1.00 91.88 112 ALA A O 1
ATOM 800 N N . GLY A 1 113 ? -30.557 13.044 17.547 1.00 90.06 113 GLY A N 1
ATOM 801 C CA . GLY A 1 113 ? -29.750 13.985 18.334 1.00 90.06 113 GLY A CA 1
ATOM 802 C C . GLY A 1 113 ? -28.388 13.446 18.789 1.00 90.06 113 GLY A C 1
ATOM 803 O O . GLY A 1 113 ? -27.633 14.183 19.416 1.00 90.06 113 GLY A O 1
ATOM 804 N N . VAL A 1 114 ? -28.042 12.198 18.454 1.00 93.81 114 VAL A N 1
ATOM 805 C CA . VAL A 1 114 ? -26.732 11.606 18.747 1.00 93.81 114 VAL A CA 1
ATOM 806 C C . VAL A 1 114 ? -25.850 11.681 17.502 1.00 93.81 114 VAL A C 1
ATOM 808 O O . VAL A 1 114 ? -26.229 11.221 16.427 1.00 93.81 114 VAL A O 1
ATOM 811 N N . ALA A 1 115 ? -24.654 12.257 17.646 1.00 93.69 115 ALA A N 1
ATOM 812 C CA . ALA A 1 115 ? -23.700 12.373 16.546 1.00 93.69 115 ALA A CA 1
ATOM 813 C C . ALA A 1 115 ? -23.301 10.984 15.993 1.00 93.69 115 ALA A C 1
ATOM 815 O O . ALA A 1 115 ? -23.098 10.059 16.789 1.00 93.69 115 ALA A O 1
ATOM 816 N N . PRO A 1 116 ? -23.120 10.820 14.667 1.00 93.31 116 PRO A N 1
ATOM 817 C CA . PRO A 1 116 ? -22.621 9.580 14.072 1.00 93.31 116 PRO A CA 1
ATOM 818 C C . PRO A 1 116 ? -21.284 9.135 14.670 1.00 93.31 116 PRO A C 1
ATOM 820 O O . PRO A 1 116 ? -20.492 9.956 15.140 1.00 93.31 116 PRO A O 1
ATOM 823 N N . LEU A 1 117 ? -20.993 7.833 14.609 1.00 91.19 117 LEU A N 1
ATOM 824 C CA . LEU A 1 117 ? -19.834 7.254 15.301 1.00 91.19 117 LEU A CA 1
ATOM 825 C C . LEU A 1 117 ? -18.511 7.869 14.832 1.00 91.19 117 LEU A C 1
ATOM 827 O O . LEU A 1 117 ? -17.634 8.137 15.650 1.00 91.19 117 LEU A O 1
ATOM 831 N N . THR A 1 118 ? -18.391 8.155 13.532 1.00 90.62 118 THR A N 1
ATOM 832 C CA . THR A 1 118 ? -17.215 8.838 12.973 1.00 90.62 118 THR A CA 1
ATOM 833 C C . THR A 1 118 ? -17.004 10.216 13.602 1.00 90.62 118 THR A C 1
ATOM 835 O O . THR A 1 118 ? -15.902 10.527 14.044 1.00 90.62 118 THR A O 1
ATOM 838 N N . GLN A 1 119 ? -18.055 11.025 13.725 1.00 93.62 119 GLN A N 1
ATOM 839 C CA . GLN A 1 119 ? -17.964 12.359 14.312 1.00 93.62 119 GLN A CA 1
ATOM 840 C C . GLN A 1 119 ? -17.642 12.274 15.808 1.00 93.62 119 GLN A C 1
ATOM 842 O O . GLN A 1 119 ? -16.718 12.933 16.285 1.00 93.62 119 GLN A O 1
ATOM 847 N N . ALA A 1 120 ? -18.374 11.435 16.548 1.00 92.19 120 ALA A N 1
ATOM 848 C CA . ALA A 1 120 ? -18.224 11.299 17.994 1.00 92.19 120 ALA A CA 1
ATOM 849 C C . ALA A 1 120 ? -16.814 10.832 18.396 1.00 92.19 120 ALA A C 1
ATOM 851 O O . ALA A 1 120 ? -16.228 11.362 19.344 1.00 92.19 120 ALA A O 1
ATOM 852 N N . MET A 1 121 ? -16.250 9.871 17.657 1.00 91.94 121 MET A N 1
ATOM 853 C CA . MET A 1 121 ? -14.916 9.346 17.933 1.00 91.94 121 MET A CA 1
ATOM 854 C C . MET A 1 121 ? -13.824 10.333 17.524 1.00 91.94 121 MET A C 1
ATOM 856 O O . MET A 1 121 ? -13.010 10.711 18.367 1.00 91.94 121 MET A O 1
ATOM 860 N N . HIS A 1 122 ? -13.789 10.781 16.268 1.00 92.81 122 HIS A N 1
ATOM 861 C CA . HIS A 1 122 ? -12.642 11.544 15.774 1.00 92.81 122 HIS A CA 1
ATOM 862 C C . HIS A 1 122 ? -12.554 12.943 16.391 1.00 92.81 122 HIS A C 1
ATOM 864 O O . HIS A 1 122 ? -11.479 13.332 16.841 1.00 92.81 122 HIS A O 1
ATOM 870 N N . THR A 1 123 ? -13.669 13.668 16.518 1.00 91.69 123 THR A N 1
ATOM 871 C CA . THR A 1 123 ? -13.663 15.034 17.076 1.00 91.69 123 THR A CA 1
ATOM 872 C C . THR A 1 123 ? -13.192 15.056 18.524 1.00 91.69 123 THR A C 1
ATOM 874 O O . THR A 1 123 ? -12.483 15.971 18.940 1.00 91.69 123 THR A O 1
ATOM 877 N N . ARG A 1 124 ? -13.536 14.026 19.308 1.00 90.06 124 ARG A N 1
ATOM 878 C CA . ARG A 1 124 ? -13.116 13.958 20.709 1.00 90.06 124 ARG A CA 1
ATOM 879 C C . ARG A 1 124 ? -11.646 13.586 20.863 1.00 90.06 124 ARG A C 1
ATOM 881 O O . ARG A 1 124 ? -10.991 14.111 21.761 1.00 90.06 124 ARG A O 1
ATOM 888 N N . HIS A 1 125 ? -11.146 12.685 20.022 1.00 92.38 125 HIS A N 1
ATOM 889 C CA . HIS A 1 125 ? -9.772 12.199 20.119 1.00 92.38 125 HIS A CA 1
ATOM 890 C C . HIS A 1 125 ? -8.771 13.091 19.384 1.00 92.38 125 HIS A C 1
ATOM 892 O O . HIS A 1 125 ? -7.602 13.060 19.742 1.00 92.38 125 HIS A O 1
ATOM 898 N N . ALA A 1 126 ? -9.204 13.956 18.462 1.00 92.50 126 ALA A N 1
ATOM 899 C CA . ALA A 1 126 ? -8.321 14.875 17.741 1.00 92.50 126 ALA A CA 1
ATOM 900 C C . ALA A 1 126 ? -7.458 15.761 18.663 1.00 92.50 126 ALA A C 1
ATOM 902 O O . ALA A 1 126 ? -6.344 16.123 18.302 1.00 92.50 126 ALA A O 1
ATOM 903 N N . ILE A 1 127 ? -7.943 16.084 19.864 1.00 91.06 127 ILE A N 1
ATOM 904 C CA . ILE A 1 127 ? -7.221 16.906 20.851 1.00 91.06 127 ILE A CA 1
ATOM 905 C C . ILE A 1 127 ? -6.543 16.089 21.961 1.00 91.06 127 ILE A C 1
ATOM 907 O O . ILE A 1 127 ? -5.939 16.664 22.863 1.00 91.06 127 ILE A O 1
ATOM 911 N N . ALA A 1 128 ? -6.691 14.763 21.956 1.00 89.81 128 ALA A N 1
ATOM 912 C CA . ALA A 1 128 ? -6.101 13.906 22.975 1.00 89.81 128 ALA A CA 1
ATOM 913 C C . ALA A 1 128 ? -4.612 13.680 22.688 1.00 89.81 128 ALA A C 1
ATOM 915 O O . ALA A 1 128 ? -4.218 13.572 21.530 1.00 89.81 128 ALA A O 1
ATOM 916 N N . ALA A 1 129 ? -3.798 13.584 23.738 1.00 88.25 129 ALA A N 1
ATOM 917 C CA . ALA A 1 129 ? -2.394 13.205 23.628 1.00 88.25 129 ALA A CA 1
ATOM 918 C C . ALA A 1 129 ? -2.241 11.688 23.789 1.00 88.25 129 ALA A C 1
ATOM 920 O O . ALA A 1 129 ? -2.847 11.089 24.681 1.00 88.25 129 ALA A O 1
ATOM 921 N N . ASP A 1 130 ? -1.420 11.079 22.939 1.00 84.06 130 ASP A N 1
ATOM 922 C CA . ASP A 1 130 ? -0.974 9.707 23.107 1.00 84.06 130 ASP A CA 1
ATOM 923 C C . ASP A 1 130 ? -0.169 9.593 24.412 1.00 84.06 130 ASP A C 1
ATOM 925 O O . ASP A 1 130 ? 0.754 10.376 24.654 1.00 84.06 130 ASP A O 1
ATOM 929 N N . PRO A 1 131 ? -0.495 8.615 25.263 1.00 79.69 131 PRO A N 1
ATOM 930 C CA . PRO A 1 131 ? 0.053 8.544 26.602 1.00 79.69 131 PRO A CA 1
ATOM 931 C C . PRO A 1 131 ? 1.533 8.141 26.651 1.00 79.69 131 PRO A C 1
ATOM 933 O O . PRO A 1 131 ? 2.228 8.423 27.627 1.00 79.69 131 PRO A O 1
ATOM 936 N N . ILE A 1 132 ? 2.019 7.457 25.621 1.00 78.00 132 ILE A N 1
ATOM 937 C CA . ILE A 1 132 ? 3.381 6.927 25.567 1.00 78.00 132 ILE A CA 1
ATOM 938 C C . ILE A 1 132 ? 4.306 7.954 24.915 1.00 78.00 132 ILE A C 1
ATOM 940 O O . ILE A 1 132 ? 5.429 8.161 25.365 1.00 78.00 132 ILE A O 1
ATOM 944 N N . THR A 1 133 ? 3.829 8.595 23.851 1.00 81.81 133 THR A N 1
ATOM 945 C CA . THR A 1 133 ? 4.634 9.469 22.988 1.00 81.81 133 THR A CA 1
ATOM 946 C C . THR A 1 133 ? 4.407 10.959 23.243 1.00 81.81 133 THR A C 1
ATOM 948 O O . THR A 1 133 ? 5.229 11.773 22.837 1.00 81.81 133 THR A O 1
ATOM 951 N N . GLY A 1 134 ? 3.302 11.338 23.895 1.00 85.50 134 GLY A N 1
ATOM 952 C CA . GLY A 1 134 ? 2.894 12.731 24.106 1.00 85.50 134 GLY A CA 1
ATOM 953 C C . GLY A 1 134 ? 2.339 13.432 22.859 1.00 85.50 134 GLY A C 1
ATOM 954 O O . GLY A 1 134 ? 1.934 14.590 22.941 1.00 85.50 134 GLY A O 1
ATOM 955 N N . VAL A 1 135 ? 2.300 12.749 21.711 1.00 85.75 135 VAL A N 1
ATOM 956 C CA . VAL A 1 135 ? 1.838 13.299 20.430 1.00 85.75 135 VAL A CA 1
ATOM 957 C C . VAL A 1 135 ? 0.328 13.520 20.452 1.00 85.75 135 VAL A C 1
ATOM 959 O O . VAL A 1 135 ? -0.427 12.645 20.868 1.00 85.75 135 VAL A O 1
ATOM 962 N N . ILE A 1 136 ? -0.135 14.671 19.961 1.00 89.50 136 ILE A N 1
ATOM 963 C CA . ILE A 1 136 ? -1.569 14.930 19.793 1.00 89.50 136 ILE A CA 1
ATOM 964 C C . ILE A 1 136 ? -2.120 14.047 18.669 1.00 89.50 136 ILE A C 1
ATOM 966 O O . ILE A 1 136 ? -1.624 14.063 17.544 1.00 89.50 136 ILE A O 1
ATOM 970 N N . LEU A 1 137 ? -3.173 13.282 18.954 1.00 88.81 137 LEU A N 1
ATOM 971 C CA . LEU A 1 137 ? -3.694 12.278 18.028 1.00 88.81 137 LEU A CA 1
ATOM 972 C C . LEU A 1 137 ? -4.275 12.886 16.743 1.00 88.81 137 LEU A C 1
ATOM 974 O O . LEU A 1 137 ? -4.221 12.254 15.691 1.00 88.81 137 LEU A O 1
ATOM 978 N N . GLY A 1 138 ? -4.811 14.106 16.805 1.00 88.31 138 GLY A N 1
ATOM 979 C CA . GLY A 1 138 ? -5.312 14.826 15.633 1.00 88.31 138 GLY A CA 1
ATOM 980 C C . GLY A 1 138 ? -4.239 15.515 14.798 1.00 88.31 138 GLY A C 1
ATOM 981 O O . GLY A 1 138 ? -4.591 16.137 13.795 1.00 88.31 138 GLY A O 1
ATOM 982 N N . ASP A 1 139 ? -2.964 15.421 15.183 1.00 84.44 139 ASP A N 1
ATOM 983 C CA . ASP A 1 139 ? -1.872 16.007 14.419 1.00 84.44 139 ASP A CA 1
ATOM 984 C C . ASP A 1 139 ? -1.755 15.355 13.029 1.00 84.44 139 ASP A C 1
ATOM 986 O O . ASP A 1 139 ? -1.643 14.135 12.866 1.00 84.44 139 ASP A O 1
ATOM 990 N N . SER A 1 140 ? -1.792 16.205 12.006 1.00 72.81 140 SER A N 1
ATOM 991 C CA . SER A 1 140 ? -1.787 15.819 10.599 1.00 72.81 140 SER A CA 1
ATOM 992 C C . SER A 1 140 ? -0.480 15.180 10.121 1.00 72.81 140 SER A C 1
ATOM 994 O O . SER A 1 140 ? -0.518 14.423 9.153 1.00 72.81 140 SER A O 1
ATOM 996 N N . VAL A 1 141 ? 0.648 15.417 10.802 1.00 72.75 141 VAL A N 1
ATOM 997 C CA . VAL A 1 141 ? 1.949 14.829 10.424 1.00 72.75 141 VAL A CA 1
ATOM 998 C C . VAL A 1 141 ? 2.223 13.471 11.078 1.00 72.75 141 VAL A C 1
ATOM 1000 O O . VAL A 1 141 ? 3.118 12.744 10.648 1.00 72.75 141 VAL A O 1
ATOM 1003 N N . HIS A 1 142 ? 1.426 13.057 12.066 1.00 77.88 142 HIS A N 1
ATOM 1004 C CA . HIS A 1 142 ? 1.685 11.841 12.838 1.00 77.88 142 HIS A CA 1
ATOM 1005 C C . HIS A 1 142 ? 0.752 10.687 12.452 1.00 77.88 142 HIS A C 1
ATOM 1007 O O . HIS A 1 142 ? -0.301 10.462 13.046 1.00 77.88 142 HIS A O 1
ATOM 1013 N N . ARG A 1 143 ? 1.166 9.871 11.473 1.00 78.19 143 ARG A N 1
ATOM 1014 C CA . ARG A 1 143 ? 0.427 8.662 11.045 1.00 78.19 143 ARG A CA 1
ATOM 1015 C C . ARG A 1 143 ? 0.143 7.678 12.188 1.00 78.19 143 ARG A C 1
ATOM 1017 O O . ARG A 1 143 ? -0.920 7.059 12.215 1.00 78.19 143 ARG A O 1
ATOM 1024 N N . ALA A 1 144 ? 1.100 7.501 13.103 1.00 75.94 144 ALA A N 1
ATOM 1025 C CA . ALA A 1 144 ? 1.004 6.525 14.192 1.00 75.94 144 ALA A CA 1
ATOM 1026 C C . ALA A 1 144 ? -0.244 6.738 15.067 1.00 75.94 144 ALA A C 1
ATOM 1028 O O . ALA A 1 144 ? -0.807 5.765 15.565 1.00 75.94 144 ALA A O 1
ATOM 1029 N N . SER A 1 145 ? -0.726 7.980 15.165 1.00 82.19 145 SER A N 1
ATOM 1030 C CA . SER A 1 145 ? -1.950 8.341 15.877 1.00 82.19 145 SER A CA 1
ATOM 1031 C C . SER A 1 145 ? -3.183 7.607 15.348 1.00 82.19 145 SER A C 1
ATOM 1033 O O . SER A 1 145 ? -3.992 7.113 16.129 1.00 82.19 145 SER A O 1
ATOM 1035 N N . CYS A 1 146 ? -3.319 7.459 14.025 1.00 83.06 146 CYS A N 1
ATOM 1036 C CA . CYS A 1 146 ? -4.439 6.731 13.425 1.00 83.06 146 CYS A CA 1
ATOM 1037 C C . CYS A 1 146 ? -4.382 5.236 13.770 1.00 83.06 146 CYS A C 1
ATOM 1039 O O . CYS A 1 146 ? -5.410 4.622 14.047 1.00 83.06 146 CYS A O 1
ATOM 1041 N N . TYR A 1 147 ? -3.181 4.654 13.794 1.00 80.44 147 TYR A N 1
ATOM 1042 C CA . TYR A 1 147 ? -2.960 3.233 14.091 1.00 80.44 147 TYR A CA 1
ATOM 1043 C C . TYR A 1 147 ? -3.138 2.862 15.565 1.00 80.44 147 TYR A C 1
ATOM 1045 O O . TYR A 1 147 ? -3.099 1.678 15.893 1.00 80.44 147 TYR A O 1
ATOM 1053 N N . GLN A 1 148 ? -3.376 3.834 16.450 1.00 78.38 148 GLN A N 1
ATOM 1054 C CA . GLN A 1 148 ? -3.816 3.531 17.812 1.00 78.38 148 GLN A CA 1
ATOM 1055 C C . GLN A 1 148 ? -5.217 2.912 17.819 1.00 78.38 148 GLN A C 1
ATOM 1057 O O . GLN A 1 148 ? -5.486 2.022 18.618 1.00 78.38 148 GLN A O 1
ATOM 1062 N N . CYS A 1 149 ? -6.101 3.356 16.919 1.00 80.50 149 CYS A N 1
ATOM 1063 C CA . CYS A 1 149 ? -7.495 2.909 16.873 1.00 80.50 149 CYS A CA 1
ATOM 1064 C C . CYS A 1 149 ? -7.852 2.146 15.598 1.00 80.50 149 CYS A C 1
ATOM 1066 O O . CYS A 1 149 ? -8.837 1.415 15.591 1.00 80.50 149 CYS A O 1
ATOM 1068 N N . HIS A 1 150 ? -7.101 2.343 14.517 1.00 80.94 150 HIS A N 1
ATOM 1069 C CA . HIS A 1 150 ? -7.326 1.654 13.258 1.00 80.94 150 HIS A CA 1
ATOM 1070 C C . HIS A 1 150 ? -6.361 0.478 13.079 1.00 80.94 150 HIS A C 1
ATOM 1072 O O . HIS A 1 150 ? -5.233 0.531 13.566 1.00 80.94 150 HIS A O 1
ATOM 1078 N N . PRO A 1 151 ? -6.748 -0.526 12.275 1.00 66.88 151 PRO A N 1
ATOM 1079 C CA . PRO A 1 151 ? -6.028 -1.793 12.085 1.00 66.88 151 PRO A CA 1
ATOM 1080 C C . PRO A 1 151 ? -4.557 -1.752 11.680 1.00 66.88 151 PRO A C 1
ATOM 1082 O O . PRO A 1 151 ? -3.883 -2.775 11.596 1.00 66.88 151 PRO A O 1
ATOM 1085 N N . GLY A 1 152 ? -4.042 -0.588 11.309 1.00 64.69 152 GLY A N 1
ATOM 1086 C CA . GLY A 1 152 ? -2.832 -0.535 10.511 1.00 64.69 152 GLY A CA 1
ATOM 1087 C C . GLY A 1 152 ? -1.550 -0.935 11.235 1.00 64.69 152 GLY A C 1
ATOM 1088 O O . GLY A 1 152 ? -0.532 -1.062 10.559 1.00 64.69 152 GLY A O 1
ATOM 1089 N N . LYS A 1 153 ? -1.567 -1.197 12.553 1.00 62.53 153 LYS A N 1
ATOM 1090 C CA . LYS A 1 153 ? -0.394 -1.753 13.245 1.00 62.53 153 LYS A CA 1
ATOM 1091 C C . LYS A 1 153 ? -0.125 -3.205 12.842 1.00 62.53 153 LYS A C 1
ATOM 1093 O O . LYS A 1 153 ? 1.037 -3.552 12.647 1.00 62.53 153 LYS A O 1
ATOM 1098 N N . GLN A 1 154 ? -1.160 -4.039 12.705 1.00 62.81 154 GLN A N 1
ATOM 1099 C CA . GLN A 1 154 ? -0.991 -5.427 12.258 1.00 62.81 154 GLN A CA 1
ATOM 1100 C C . GLN A 1 154 ? -1.270 -5.572 10.765 1.00 62.81 154 GLN A C 1
ATOM 1102 O O . GLN A 1 154 ? -0.486 -6.199 10.058 1.00 62.81 154 GLN A O 1
ATOM 1107 N N . THR A 1 155 ? -2.344 -4.958 10.260 1.00 65.44 155 THR A N 1
ATOM 1108 C CA . THR A 1 155 ? -2.751 -5.141 8.857 1.00 65.44 155 THR A CA 1
ATOM 1109 C C . THR A 1 155 ? -1.946 -4.327 7.855 1.00 65.44 155 THR A C 1
ATOM 1111 O O . THR A 1 155 ? -2.078 -4.569 6.651 1.00 65.44 155 THR A O 1
ATOM 1114 N N . LYS A 1 156 ? -1.154 -3.353 8.335 1.00 68.69 156 LYS A N 1
ATOM 1115 C CA . LYS A 1 156 ? -0.367 -2.421 7.516 1.00 68.69 156 LYS A CA 1
ATOM 1116 C C . LYS A 1 156 ? -1.201 -1.854 6.362 1.00 68.69 156 LYS A C 1
ATOM 1118 O O . LYS A 1 156 ? -0.863 -2.024 5.196 1.00 68.69 156 LYS A O 1
ATOM 1123 N N . CYS A 1 157 ? -2.315 -1.193 6.697 1.00 70.06 157 CYS A N 1
ATOM 1124 C CA . CYS A 1 157 ? -3.295 -0.692 5.721 1.00 70.06 157 CYS A CA 1
ATOM 1125 C C . CYS A 1 157 ? -2.690 0.138 4.579 1.00 70.06 157 CYS A C 1
ATOM 1127 O O . CYS A 1 157 ? -3.254 0.172 3.497 1.00 70.06 157 CYS A O 1
ATOM 1129 N N . LEU A 1 158 ? -1.564 0.820 4.796 1.00 71.94 158 LEU A N 1
ATOM 1130 C CA . LEU A 1 158 ? -0.801 1.421 3.705 1.00 71.94 158 LEU A CA 1
ATOM 1131 C C . LEU A 1 158 ? 0.114 0.362 3.088 1.00 71.94 158 LEU A C 1
ATOM 1133 O O . LEU A 1 158 ? 1.254 0.188 3.517 1.00 71.94 158 LEU A O 1
ATOM 1137 N N . ARG A 1 159 ? -0.391 -0.345 2.078 1.00 76.44 159 ARG A N 1
ATOM 1138 C CA . ARG A 1 159 ? 0.361 -1.344 1.310 1.00 76.44 159 ARG A CA 1
ATOM 1139 C C . ARG A 1 159 ? 0.189 -1.132 -0.187 1.00 76.44 159 ARG A C 1
ATOM 1141 O O . ARG A 1 159 ? -0.753 -0.495 -0.653 1.00 76.44 159 ARG A O 1
ATOM 1148 N N . GLY A 1 160 ? 1.165 -1.642 -0.923 1.00 77.38 160 GLY A N 1
ATOM 1149 C CA . GLY A 1 160 ? 1.320 -1.436 -2.356 1.00 77.38 160 GLY A CA 1
ATOM 1150 C C . GLY A 1 160 ? 1.599 0.004 -2.746 1.00 77.38 160 GLY A C 1
ATOM 1151 O O . GLY A 1 160 ? 2.459 0.604 -2.110 1.00 77.38 160 GLY A O 1
ATOM 1152 N N . ALA A 1 161 ? 0.951 0.566 -3.771 1.00 72.50 161 ALA A N 1
ATOM 1153 C CA . ALA A 1 161 ? 1.338 1.880 -4.315 1.00 72.50 161 ALA A CA 1
ATOM 1154 C C . ALA A 1 161 ? 1.437 2.994 -3.246 1.00 72.50 161 ALA A C 1
ATOM 1156 O O . ALA A 1 161 ? 2.395 3.763 -3.243 1.00 72.50 161 ALA A O 1
ATOM 1157 N N . MET A 1 162 ? 0.504 3.016 -2.287 1.00 77.50 162 MET A N 1
ATOM 1158 C CA . MET A 1 162 ? 0.492 3.976 -1.173 1.00 77.50 162 MET A CA 1
ATOM 1159 C C . MET A 1 162 ? 1.626 3.748 -0.162 1.00 77.50 162 MET A C 1
ATOM 1161 O O . MET A 1 162 ? 2.153 4.704 0.391 1.00 77.50 162 MET A O 1
ATOM 1165 N N . GLY A 1 163 ? 2.000 2.490 0.094 1.00 71.69 163 GLY A N 1
ATOM 1166 C CA . GLY A 1 163 ? 3.089 2.144 1.017 1.00 71.69 163 GLY A CA 1
ATOM 1167 C C . GLY A 1 163 ? 4.484 2.225 0.387 1.00 71.69 163 GLY A C 1
ATOM 1168 O O . GLY A 1 163 ? 5.463 2.353 1.112 1.00 71.69 163 GLY A O 1
ATOM 1169 N N . ARG A 1 164 ? 4.577 2.146 -0.949 1.00 70.00 164 ARG A N 1
ATOM 1170 C CA . ARG A 1 164 ? 5.828 2.267 -1.724 1.00 70.00 164 ARG A CA 1
ATOM 1171 C C . ARG A 1 164 ? 6.239 3.714 -1.979 1.00 70.00 164 ARG A C 1
ATOM 1173 O O . ARG A 1 164 ? 7.388 3.954 -2.331 1.00 70.00 164 ARG A O 1
ATOM 1180 N N . ALA A 1 165 ? 5.308 4.661 -1.876 1.00 71.00 165 ALA A N 1
ATOM 1181 C CA . ALA A 1 165 ? 5.639 6.072 -1.966 1.00 71.00 165 ALA A CA 1
ATOM 1182 C C . ALA A 1 165 ? 6.434 6.454 -0.713 1.00 71.00 165 ALA A C 1
ATOM 1184 O O . ALA A 1 165 ? 5.841 6.648 0.345 1.00 71.00 165 ALA A O 1
ATOM 1185 N N . SER A 1 166 ? 7.755 6.552 -0.847 1.00 66.12 166 SER A N 1
ATOM 1186 C CA . SER A 1 166 ? 8.676 6.939 0.221 1.00 66.12 166 SER A CA 1
ATOM 1187 C C . SER A 1 166 ? 9.644 8.012 -0.257 1.00 66.12 166 SER A C 1
ATOM 1189 O O . SER A 1 166 ? 9.931 8.099 -1.452 1.00 66.12 166 SER A O 1
ATOM 1191 N N . ASP A 1 167 ? 10.086 8.859 0.666 1.00 64.69 167 ASP A N 1
ATOM 1192 C CA . ASP A 1 167 ? 11.030 9.930 0.394 1.00 64.69 167 ASP A CA 1
ATOM 1193 C C . ASP A 1 167 ? 12.451 9.375 0.292 1.00 64.69 167 ASP A C 1
ATOM 1195 O O . ASP A 1 167 ? 12.700 8.172 0.433 1.00 64.69 167 ASP A O 1
ATOM 1199 N N . GLU A 1 168 ? 13.404 10.274 0.075 1.00 50.94 168 GLU A N 1
ATOM 1200 C CA . GLU A 1 168 ? 14.823 9.942 0.067 1.00 50.94 168 GLU A CA 1
ATOM 1201 C C . GLU A 1 168 ? 15.345 9.407 1.408 1.00 50.94 168 GLU A C 1
ATOM 1203 O O . GLU A 1 168 ? 16.496 9.003 1.463 1.00 50.94 168 GLU A O 1
ATOM 1208 N N . PHE A 1 169 ? 14.530 9.350 2.469 1.00 48.59 169 PHE A N 1
ATOM 1209 C CA . PHE A 1 169 ? 14.847 8.782 3.783 1.00 48.59 169 PHE A CA 1
ATOM 1210 C C . PHE A 1 169 ? 14.071 7.491 4.092 1.00 48.59 169 PHE A C 1
ATOM 1212 O O . PHE A 1 169 ? 14.161 6.952 5.200 1.00 48.59 169 PHE A O 1
ATOM 1219 N N . GLY A 1 170 ? 13.299 6.981 3.127 1.00 52.19 170 GLY A N 1
ATOM 1220 C CA . GLY A 1 170 ? 12.457 5.799 3.298 1.00 52.19 170 GLY A CA 1
ATOM 1221 C C . GLY A 1 170 ? 11.225 6.038 4.146 1.00 52.19 170 GLY A C 1
ATOM 1222 O O . GLY A 1 170 ? 10.511 5.083 4.468 1.00 52.19 170 GLY A O 1
ATOM 1223 N N . GLN A 1 171 ? 10.958 7.296 4.495 1.00 64.12 171 GLN A N 1
ATOM 1224 C CA . GLN A 1 171 ? 9.741 7.676 5.174 1.00 64.12 171 GLN A CA 1
ATOM 1225 C C . GLN A 1 171 ? 8.604 7.709 4.158 1.00 64.12 171 GLN A C 1
ATOM 1227 O O . GLN A 1 171 ? 8.767 8.249 3.067 1.00 64.12 171 GLN A O 1
ATOM 1232 N N . PRO A 1 172 ? 7.438 7.140 4.485 1.00 71.31 172 PRO A N 1
ATOM 1233 C CA . PRO A 1 172 ? 6.296 7.171 3.588 1.00 71.31 172 PRO A CA 1
ATOM 1234 C C . PRO A 1 172 ? 5.916 8.612 3.220 1.00 71.31 172 PRO A C 1
ATOM 1236 O O . PRO A 1 172 ? 5.584 9.413 4.092 1.00 71.31 172 PRO A O 1
ATOM 1239 N N . LEU A 1 173 ? 5.898 8.906 1.922 1.00 76.25 173 LEU A N 1
ATOM 1240 C CA . LEU A 1 173 ? 5.427 10.165 1.335 1.00 76.25 173 LEU A CA 1
ATOM 1241 C C . LEU A 1 173 ? 3.906 10.308 1.399 1.00 76.25 173 LEU A C 1
ATOM 1243 O O . LEU A 1 173 ? 3.378 11.407 1.242 1.00 76.25 173 LEU A O 1
ATOM 1247 N N . MET A 1 174 ? 3.199 9.194 1.587 1.00 81.69 174 MET A N 1
ATOM 1248 C CA . MET A 1 174 ? 1.752 9.166 1.736 1.00 81.69 174 MET A CA 1
ATOM 1249 C C . MET A 1 174 ? 1.365 8.557 3.080 1.00 81.69 174 MET A C 1
ATOM 1251 O O . MET A 1 174 ? 1.882 7.520 3.506 1.00 81.69 174 MET A O 1
ATOM 1255 N N . SER A 1 175 ? 0.412 9.199 3.745 1.00 81.19 175 SER A N 1
ATOM 1256 C CA . SER A 1 175 ? -0.180 8.730 4.994 1.00 81.19 175 SER A CA 1
ATOM 1257 C C . SER A 1 175 ? -1.701 8.647 4.873 1.00 81.19 175 SER A C 1
ATOM 1259 O O . SER A 1 175 ? -2.284 9.014 3.854 1.00 81.19 175 SER A O 1
ATOM 1261 N N . CYS A 1 176 ? -2.376 8.185 5.925 1.00 83.25 176 CYS A N 1
ATOM 1262 C CA . CYS A 1 176 ? -3.837 8.221 5.974 1.00 83.25 176 CYS A CA 1
ATOM 1263 C C . CYS A 1 176 ? -4.354 9.655 5.767 1.00 83.25 176 CYS A C 1
ATOM 1265 O O . CYS A 1 176 ? -5.352 9.871 5.086 1.00 83.25 176 CYS A O 1
ATOM 1267 N N . GLN A 1 177 ? -3.646 10.642 6.316 1.00 85.50 177 GLN A N 1
ATOM 1268 C CA . GLN A 1 177 ? -4.004 12.053 6.252 1.00 85.50 177 GLN A CA 1
ATOM 1269 C C . GLN A 1 177 ? -3.839 12.648 4.851 1.00 85.50 177 GLN A C 1
ATOM 1271 O O . GLN A 1 177 ? -4.590 13.558 4.507 1.00 85.50 177 GLN A O 1
ATOM 1276 N N . SER A 1 178 ? -2.931 12.110 4.028 1.00 85.12 178 SER A N 1
ATOM 1277 C CA . SER A 1 178 ? -2.805 12.479 2.611 1.00 85.12 178 SER A CA 1
ATOM 1278 C C . SER A 1 178 ? -4.119 12.320 1.851 1.00 85.12 178 SER A C 1
ATOM 1280 O O . SER A 1 178 ? -4.409 13.109 0.959 1.00 85.12 178 SER A O 1
ATOM 1282 N N . CYS A 1 179 ? -4.912 11.312 2.217 1.00 83.69 179 CYS A N 1
ATOM 1283 C CA . CYS A 1 179 ? -6.202 11.047 1.598 1.00 83.69 179 CYS A CA 1
ATOM 1284 C C . CYS A 1 179 ? -7.336 11.604 2.466 1.00 83.69 179 CYS A C 1
ATOM 1286 O O . CYS A 1 179 ? -8.124 12.415 2.010 1.00 83.69 179 CYS A O 1
ATOM 1288 N N . HIS A 1 180 ? -7.429 11.213 3.736 1.00 85.44 180 HIS A N 1
ATOM 1289 C CA . HIS A 1 180 ? -8.607 11.488 4.570 1.00 85.44 180 HIS A CA 1
ATOM 1290 C C . HIS A 1 180 ? -8.545 12.826 5.331 1.00 85.44 180 HIS A C 1
ATOM 1292 O O . HIS A 1 180 ? -9.562 13.304 5.837 1.00 85.44 180 HIS A O 1
ATOM 1298 N N . GLY A 1 181 ? -7.362 13.438 5.423 1.00 87.44 181 GLY A N 1
ATOM 1299 C CA . GLY A 1 181 ? -7.080 14.580 6.292 1.00 87.44 181 GLY A CA 1
ATOM 1300 C C . GLY A 1 181 ? -6.876 14.185 7.759 1.00 87.44 181 GLY A C 1
ATOM 1301 O O . GLY A 1 181 ? -6.886 13.009 8.123 1.00 87.44 181 GLY A O 1
ATOM 1302 N N . GLY A 1 182 ? -6.661 15.185 8.619 1.00 88.06 182 GLY A N 1
ATOM 1303 C CA . GLY A 1 182 ? -6.539 14.977 10.067 1.00 88.06 182 GLY A CA 1
ATOM 1304 C C . GLY A 1 182 ? -7.861 14.561 10.723 1.00 88.06 182 GLY A C 1
ATOM 1305 O O . GLY A 1 182 ? -8.936 14.721 10.143 1.00 88.06 182 GLY A O 1
ATOM 1306 N N . MET A 1 183 ? -7.804 14.081 11.971 1.00 90.69 183 MET A N 1
ATOM 1307 C CA . MET A 1 183 ? -8.987 13.566 12.685 1.00 90.69 183 MET A CA 1
ATOM 1308 C C . MET A 1 183 ? -10.144 14.574 12.755 1.00 90.69 183 MET A C 1
ATOM 1310 O O . MET A 1 183 ? -11.297 14.178 12.632 1.00 90.69 183 MET A O 1
ATOM 1314 N N . THR A 1 184 ? -9.866 15.874 12.877 1.00 90.25 184 THR A N 1
ATOM 1315 C CA . THR A 1 184 ? -10.912 16.912 12.874 1.00 90.25 184 THR A CA 1
ATOM 1316 C C . THR A 1 184 ? -11.691 16.954 11.559 1.00 90.25 184 THR A C 1
ATOM 1318 O O . THR A 1 184 ? -12.903 17.122 11.583 1.00 90.25 184 THR A O 1
ATOM 1321 N N . LYS A 1 185 ? -11.020 16.748 10.416 1.00 88.88 185 LYS A N 1
ATOM 1322 C CA . LYS A 1 185 ? -11.671 16.670 9.099 1.00 88.88 185 LYS A CA 1
ATOM 1323 C C . LYS A 1 185 ? -12.474 15.379 8.967 1.00 88.88 185 LYS A C 1
ATOM 1325 O O . LYS A 1 185 ? -13.612 15.390 8.514 1.00 88.88 185 LYS A O 1
ATOM 1330 N N . VAL A 1 186 ? -11.907 14.267 9.437 1.00 90.19 186 VAL A N 1
ATOM 1331 C CA . VAL A 1 186 ? -12.572 12.956 9.440 1.00 90.19 186 VAL A CA 1
ATOM 1332 C C . VAL A 1 186 ? -13.835 12.961 10.316 1.00 90.19 186 VAL A C 1
ATOM 1334 O O . VAL A 1 186 ? -14.812 12.287 9.983 1.00 90.19 186 VAL A O 1
ATOM 1337 N N . GLY A 1 187 ? -13.812 13.724 11.412 1.00 91.50 187 GLY A N 1
ATOM 1338 C CA . GLY A 1 187 ? -14.913 13.927 12.352 1.00 91.50 187 GLY A CA 1
ATOM 1339 C C . GLY A 1 187 ? -15.761 15.176 12.109 1.00 91.50 187 GLY A C 1
ATOM 1340 O O . GLY A 1 187 ? -16.539 15.532 12.993 1.00 91.50 187 GLY A O 1
ATOM 1341 N N . ALA A 1 188 ? -15.617 15.857 10.970 1.00 91.25 188 ALA A N 1
ATOM 1342 C CA . ALA A 1 188 ? -16.391 17.059 10.684 1.00 91.25 188 ALA A CA 1
ATOM 1343 C C . ALA A 1 188 ? -17.897 16.738 10.625 1.00 91.25 188 ALA A C 1
ATOM 1345 O O . ALA A 1 188 ? -18.298 15.659 10.192 1.00 91.25 188 ALA A O 1
ATOM 1346 N N . SER A 1 189 ? -18.740 17.648 11.118 1.00 90.56 189 SER A N 1
ATOM 1347 C CA . SER A 1 189 ? -20.191 17.414 11.234 1.00 90.56 189 SER A CA 1
ATOM 1348 C C . SER A 1 189 ? -20.915 17.366 9.892 1.00 90.56 189 SER A C 1
ATOM 1350 O O . SER A 1 189 ? -22.000 16.805 9.799 1.00 90.56 189 SER A O 1
ATOM 1352 N N . ASP A 1 190 ? -20.333 18.000 8.882 1.00 88.19 190 ASP A N 1
ATOM 1353 C CA . ASP A 1 190 ? -20.775 17.995 7.492 1.00 88.19 190 ASP A CA 1
ATOM 1354 C C . ASP A 1 190 ? -20.227 16.797 6.706 1.00 88.19 190 ASP A C 1
ATOM 1356 O O . ASP A 1 190 ? -20.686 16.566 5.593 1.00 88.19 190 ASP A O 1
ATOM 1360 N N . ARG A 1 191 ? -19.315 16.001 7.289 1.00 86.31 191 ARG A N 1
ATOM 1361 C CA . ARG A 1 191 ? -18.760 14.815 6.640 1.00 86.31 191 ARG A CA 1
ATOM 1362 C C . ARG A 1 191 ? -19.622 13.576 6.866 1.00 86.31 191 ARG A C 1
ATOM 1364 O O . ARG A 1 191 ? -19.768 13.081 7.989 1.00 86.31 191 ARG A O 1
ATOM 1371 N N . VAL A 1 192 ? -20.079 12.965 5.782 1.00 83.19 192 VAL A N 1
ATOM 1372 C CA . VAL A 1 192 ? -20.734 11.656 5.793 1.00 83.19 192 VAL A CA 1
ATOM 1373 C C . VAL A 1 192 ? -19.677 10.560 5.637 1.00 83.19 192 VAL A C 1
ATOM 1375 O O . VAL A 1 192 ? -19.330 10.125 4.537 1.00 83.19 192 VAL A O 1
ATOM 1378 N N . GLY A 1 193 ? -19.147 10.088 6.772 1.00 78.19 193 GLY A N 1
ATOM 1379 C CA . GLY A 1 193 ? -18.105 9.050 6.793 1.00 78.19 193 GLY A CA 1
ATOM 1380 C C . GLY A 1 193 ? -18.484 7.812 5.971 1.00 78.19 193 GLY A C 1
ATOM 1381 O O . GLY A 1 193 ? -19.664 7.467 5.896 1.00 78.19 193 GLY A O 1
ATOM 1382 N N . TRP A 1 194 ? -17.496 7.141 5.361 1.00 76.75 194 TRP A N 1
ATOM 1383 C CA . TRP A 1 194 ? -17.662 6.010 4.427 1.00 76.75 194 TRP A CA 1
ATOM 1384 C C . TRP A 1 194 ? -18.264 6.360 3.055 1.00 76.75 194 TRP A C 1
ATOM 1386 O O . TRP A 1 194 ? -18.033 5.624 2.092 1.00 76.75 194 TRP A O 1
ATOM 1396 N N . PHE A 1 195 ? -19.040 7.443 2.953 1.00 77.50 195 PHE A N 1
ATOM 1397 C CA . PHE A 1 195 ? -19.621 7.919 1.697 1.00 77.50 195 PHE A CA 1
ATOM 1398 C C . PHE A 1 195 ? -18.806 9.036 1.038 1.00 77.50 195 PHE A C 1
ATOM 1400 O O . PHE A 1 195 ? -18.810 9.137 -0.181 1.00 77.50 195 PHE A O 1
ATOM 1407 N N . GLU A 1 196 ? -18.058 9.806 1.822 1.00 77.62 196 GLU A N 1
ATOM 1408 C CA . GLU A 1 196 ? -17.189 10.891 1.353 1.00 77.62 196 GLU A CA 1
ATOM 1409 C C . GLU A 1 196 ? -15.713 10.528 1.569 1.00 77.62 196 GLU A C 1
ATOM 1411 O O . GLU A 1 196 ? -14.983 11.141 2.358 1.00 77.62 196 GLU A O 1
ATOM 1416 N N . GLU A 1 197 ? -15.291 9.448 0.911 1.00 77.25 197 GLU A N 1
ATOM 1417 C CA . GLU A 1 197 ? -13.884 9.062 0.839 1.00 77.25 197 GLU A CA 1
ATOM 1418 C C . GLU A 1 197 ? -13.255 9.620 -0.445 1.00 77.25 197 GLU A C 1
ATOM 1420 O O . GLU A 1 197 ? -13.922 9.647 -1.483 1.00 77.25 197 GLU A O 1
ATOM 1425 N N . PRO A 1 198 ? -11.980 10.039 -0.405 1.00 75.62 198 PRO A N 1
ATOM 1426 C CA . PRO A 1 198 ? -11.262 10.462 -1.599 1.00 75.62 198 PRO A CA 1
ATOM 1427 C C . PRO A 1 198 ? -11.224 9.352 -2.641 1.00 75.62 198 PRO A C 1
ATOM 1429 O O . PRO A 1 198 ? -11.151 8.160 -2.325 1.00 75.62 198 PRO A O 1
ATOM 1432 N N . ASN A 1 199 ? -11.235 9.761 -3.899 1.00 76.69 199 ASN A N 1
ATOM 1433 C CA . ASN A 1 199 ? -11.130 8.869 -5.038 1.00 76.69 199 ASN A CA 1
ATOM 1434 C C . ASN A 1 199 ? -9.721 8.968 -5.648 1.00 76.69 199 ASN A C 1
ATOM 1436 O O . ASN A 1 199 ? -8.896 9.792 -5.248 1.00 76.69 199 ASN A O 1
ATOM 1440 N N . CYS A 1 200 ? -9.402 8.072 -6.581 1.00 75.56 200 CYS A N 1
ATOM 1441 C CA . CYS A 1 200 ? -8.057 7.998 -7.148 1.00 75.56 200 CYS A CA 1
ATOM 1442 C C . CYS A 1 200 ? -7.680 9.279 -7.895 1.00 75.56 200 CYS A C 1
ATOM 1444 O O . CYS A 1 200 ? -6.531 9.709 -7.812 1.00 75.56 200 CYS A O 1
ATOM 1446 N N . GLN A 1 201 ? -8.639 9.901 -8.583 1.00 77.12 201 GLN A N 1
ATOM 1447 C CA . GLN A 1 201 ? -8.420 11.101 -9.385 1.00 77.12 201 GLN A CA 1
ATOM 1448 C C . GLN A 1 201 ? -8.055 12.332 -8.556 1.00 77.12 201 GLN A C 1
ATOM 1450 O O . GLN A 1 201 ? -7.384 13.219 -9.073 1.00 77.12 201 GLN A O 1
ATOM 1455 N N . SER A 1 202 ? -8.359 12.346 -7.253 1.00 80.75 202 SER A N 1
ATOM 1456 C CA . SER A 1 202 ? -7.856 13.389 -6.354 1.00 80.75 202 SER A CA 1
ATOM 1457 C C . SER A 1 202 ? -6.328 13.384 -6.215 1.00 80.75 202 SER A C 1
ATOM 1459 O O . SER A 1 202 ? -5.752 14.365 -5.758 1.00 80.75 202 SER A O 1
ATOM 1461 N N . CYS A 1 203 ? -5.645 12.301 -6.594 1.00 80.38 203 CYS A N 1
ATOM 1462 C CA . CYS A 1 203 ? -4.180 12.253 -6.645 1.00 80.38 203 CYS A CA 1
ATOM 1463 C C . CYS A 1 203 ? -3.643 11.964 -8.052 1.00 80.38 203 CYS A C 1
ATOM 1465 O O . CYS A 1 203 ? -2.552 12.415 -8.391 1.00 80.38 203 CYS A O 1
ATOM 1467 N N . HIS A 1 204 ? -4.388 11.209 -8.858 1.00 79.56 204 HIS A N 1
ATOM 1468 C CA . HIS A 1 204 ? -4.062 10.846 -10.235 1.00 79.56 204 HIS A CA 1
ATOM 1469 C C . HIS A 1 204 ? -4.776 11.779 -11.201 1.00 79.56 204 HIS A C 1
ATOM 1471 O O . HIS A 1 204 ? -5.755 11.407 -11.842 1.00 79.56 204 HIS A O 1
ATOM 1477 N N . THR A 1 205 ? -4.291 13.011 -11.265 1.00 73.75 205 THR A N 1
ATOM 1478 C CA . THR A 1 205 ? -4.985 14.086 -11.964 1.00 73.75 205 THR A CA 1
ATOM 1479 C C . THR A 1 205 ? -4.751 14.095 -13.466 1.00 73.75 205 THR A C 1
ATOM 1481 O O . THR A 1 205 ? -5.481 14.792 -14.150 1.00 73.75 205 THR A O 1
ATOM 1484 N N . GLY A 1 206 ? -3.789 13.348 -14.015 1.00 81.12 206 GLY A N 1
ATOM 1485 C CA . GLY A 1 206 ? -3.459 13.555 -15.418 1.00 81.12 206 GLY A CA 1
ATOM 1486 C C . GLY A 1 206 ? -2.482 12.590 -16.077 1.00 81.12 206 GLY A C 1
ATOM 1487 O O . GLY A 1 206 ? -2.254 11.467 -15.628 1.00 81.12 206 GLY A O 1
ATOM 1488 N N . THR A 1 207 ? -1.907 13.052 -17.184 1.00 85.69 207 THR A N 1
ATOM 1489 C CA . THR A 1 207 ? -1.044 12.289 -18.101 1.00 85.69 207 THR A CA 1
ATOM 1490 C C . THR A 1 207 ? 0.372 12.873 -18.145 1.00 85.69 207 THR A C 1
ATOM 1492 O O . THR A 1 207 ? 0.669 13.845 -17.462 1.00 85.69 207 THR A O 1
ATOM 1495 N N . HIS A 1 208 ? 1.289 12.344 -18.956 1.00 85.06 208 HIS A N 1
ATOM 1496 C CA . HIS A 1 208 ? 2.592 13.007 -19.154 1.00 85.06 208 HIS A CA 1
ATOM 1497 C C . HIS A 1 208 ? 2.492 14.373 -19.839 1.00 85.06 208 HIS A C 1
ATOM 1499 O O . HIS A 1 208 ? 3.419 15.174 -19.746 1.00 85.06 208 HIS A O 1
ATOM 1505 N N . THR A 1 209 ? 1.392 14.640 -20.543 1.00 85.44 209 THR A N 1
ATOM 1506 C CA . THR A 1 209 ? 1.189 15.876 -21.311 1.00 85.44 209 THR A CA 1
ATOM 1507 C C . THR A 1 209 ? 0.213 16.846 -20.659 1.00 85.44 209 THR A C 1
ATOM 1509 O O . THR A 1 209 ? 0.180 18.006 -21.052 1.00 85.44 209 THR A O 1
ATOM 1512 N N . ASP A 1 210 ? -0.563 16.397 -19.675 1.00 84.62 210 ASP A N 1
ATOM 1513 C CA . ASP A 1 210 ? -1.603 17.200 -19.038 1.00 84.62 210 ASP A CA 1
ATOM 1514 C C . ASP A 1 210 ? -1.724 16.839 -17.557 1.00 84.62 210 ASP A C 1
ATOM 1516 O O . ASP A 1 210 ? -2.486 15.936 -17.212 1.00 84.62 210 ASP A O 1
ATOM 1520 N N . ASN A 1 211 ? -0.888 17.448 -16.699 1.00 74.38 211 ASN A N 1
ATOM 1521 C CA . ASN A 1 211 ? -0.854 17.108 -15.267 1.00 74.38 211 ASN A CA 1
ATOM 1522 C C . ASN A 1 211 ? -0.172 18.125 -14.336 1.00 74.38 211 ASN A C 1
ATOM 1524 O O . ASN A 1 211 ? 0.565 17.747 -13.429 1.00 74.38 211 ASN A O 1
ATOM 1528 N N . ALA A 1 212 ? -0.323 19.429 -14.584 1.00 71.56 212 ALA A N 1
ATOM 1529 C CA . ALA A 1 212 ? 0.193 20.484 -13.692 1.00 71.56 212 ALA A CA 1
ATOM 1530 C C . ALA A 1 212 ? 1.670 20.319 -13.223 1.00 71.56 212 ALA A C 1
ATOM 1532 O O . ALA A 1 212 ? 2.049 20.793 -12.153 1.00 71.56 212 ALA A O 1
ATOM 1533 N N . GLY A 1 213 ? 2.514 19.650 -14.020 1.00 68.62 213 GLY A N 1
ATOM 1534 C CA . GLY A 1 213 ? 3.928 19.398 -13.727 1.00 68.62 213 GLY A CA 1
ATOM 1535 C C . GLY A 1 213 ? 4.260 18.143 -12.901 1.00 68.62 213 GLY A C 1
ATOM 1536 O O . GLY A 1 213 ? 5.437 17.942 -12.609 1.00 68.62 213 GLY A O 1
ATOM 1537 N N . GLN A 1 214 ? 3.297 17.292 -12.521 1.00 72.56 214 GLN A N 1
ATOM 1538 C CA . GLN A 1 214 ? 3.548 16.078 -11.718 1.00 72.56 214 GLN A CA 1
ATOM 1539 C C . GLN A 1 214 ? 2.616 14.932 -12.096 1.00 72.56 214 GLN A C 1
ATOM 1541 O O . GLN A 1 214 ? 1.430 15.158 -12.209 1.00 72.56 214 GLN A O 1
ATOM 1546 N N . LEU A 1 215 ? 3.100 13.687 -12.188 1.00 70.12 215 LEU A N 1
ATOM 1547 C CA . LEU A 1 215 ? 2.260 12.543 -12.587 1.00 70.12 215 LEU A CA 1
ATOM 1548 C C . LEU A 1 215 ? 1.225 12.100 -11.542 1.00 70.12 215 LEU A C 1
ATOM 1550 O O . LEU A 1 215 ? 0.186 11.535 -11.886 1.00 70.12 215 LEU A O 1
ATOM 1554 N N . ARG A 1 216 ? 1.519 12.337 -10.264 1.00 75.88 216 ARG A N 1
ATOM 1555 C CA . ARG A 1 216 ? 0.614 12.093 -9.140 1.00 75.88 216 ARG A CA 1
ATOM 1556 C C . ARG A 1 216 ? 0.929 13.050 -7.999 1.00 75.88 216 ARG A C 1
ATOM 1558 O O . ARG A 1 216 ? 2.103 13.297 -7.720 1.00 75.88 216 ARG A O 1
ATOM 1565 N N . PHE A 1 217 ? -0.098 13.499 -7.293 1.00 83.12 217 PHE A N 1
ATOM 1566 C CA . PHE A 1 217 ? 0.056 14.242 -6.046 1.00 83.12 217 PHE A CA 1
ATOM 1567 C C . PHE A 1 217 ? 0.153 13.295 -4.844 1.00 83.12 217 PHE A C 1
ATOM 1569 O O . PHE A 1 217 ? -0.423 12.208 -4.828 1.00 83.12 217 PHE A O 1
ATOM 1576 N N . LEU A 1 218 ? 0.870 13.728 -3.806 1.00 83.00 218 LEU A N 1
ATOM 1577 C CA . LEU A 1 218 ? 1.004 12.992 -2.539 1.00 83.00 218 LEU A CA 1
ATOM 1578 C C . LEU A 1 218 ? -0.147 13.256 -1.560 1.00 83.00 218 LEU A C 1
ATOM 1580 O O . LEU A 1 218 ? -0.169 12.700 -0.465 1.00 83.00 218 LEU A O 1
ATOM 1584 N N . THR A 1 219 ? -1.081 14.127 -1.934 1.00 86.25 219 THR A N 1
ATOM 1585 C CA . THR A 1 219 ? -2.254 14.498 -1.148 1.00 86.25 219 THR A CA 1
ATOM 1586 C C . THR A 1 219 ? -3.439 14.714 -2.073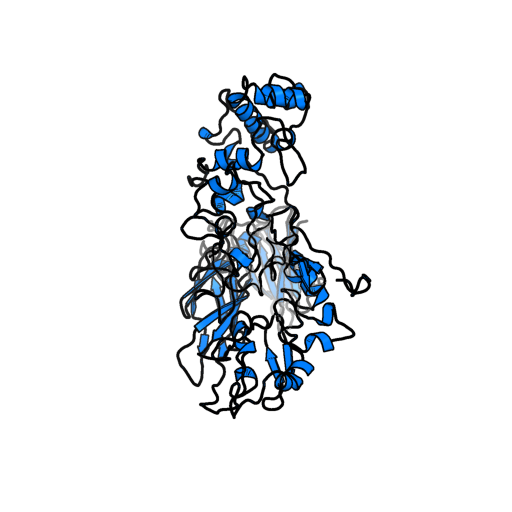 1.00 86.25 219 THR A C 1
ATOM 1588 O O . THR A 1 219 ? -3.297 15.317 -3.138 1.00 86.25 219 THR A O 1
ATOM 1591 N N . SER A 1 220 ? -4.611 14.265 -1.633 1.00 87.00 220 SER A N 1
ATOM 1592 C CA . SER A 1 220 ? -5.882 14.479 -2.320 1.00 87.00 220 SER A CA 1
ATOM 1593 C C . SER A 1 220 ? -6.376 15.921 -2.213 1.00 87.00 220 SER A C 1
ATOM 1595 O O . SER A 1 220 ? -7.376 16.261 -2.837 1.00 87.00 220 SER A O 1
ATOM 1597 N N . PHE A 1 221 ? -5.708 16.768 -1.420 1.00 86.94 221 PHE A N 1
ATOM 1598 C CA . PHE A 1 221 ? -6.171 18.117 -1.107 1.00 86.94 221 PHE A CA 1
ATOM 1599 C C . PHE A 1 221 ? -5.317 19.225 -1.729 1.00 86.94 221 PHE A C 1
ATOM 1601 O O . PHE A 1 221 ? -4.095 19.098 -1.883 1.00 86.94 221 PHE A O 1
ATOM 1608 N N . LEU A 1 222 ? -5.979 20.333 -2.054 1.00 87.25 222 LEU A N 1
ATOM 1609 C CA . LEU A 1 222 ? -5.372 21.635 -2.321 1.00 87.25 222 LEU A CA 1
ATOM 1610 C C . LEU A 1 222 ? -5.003 22.340 -1.001 1.00 87.25 222 LEU A C 1
ATOM 1612 O O . LEU A 1 222 ? -5.375 21.890 0.084 1.00 87.25 222 LEU A O 1
ATOM 1616 N N . GLU A 1 223 ? -4.254 23.443 -1.085 1.00 85.88 223 GLU A N 1
ATOM 1617 C CA . GLU A 1 223 ? -3.814 24.213 0.096 1.00 85.88 223 GLU A CA 1
ATOM 1618 C C . GLU A 1 223 ? -4.985 24.775 0.917 1.00 85.88 223 GLU A C 1
ATOM 1620 O O . GLU A 1 223 ? -4.883 24.897 2.136 1.00 85.88 223 GLU A O 1
ATOM 1625 N N . ASP A 1 224 ? -6.117 25.058 0.270 1.00 87.06 224 ASP A N 1
ATOM 1626 C CA . ASP A 1 224 ? -7.353 25.513 0.917 1.00 87.06 224 ASP A CA 1
ATOM 1627 C C . ASP A 1 224 ? -8.161 24.376 1.577 1.00 87.06 224 ASP A C 1
ATOM 1629 O O . ASP A 1 224 ? -9.198 24.617 2.198 1.00 87.06 224 ASP A O 1
ATOM 1633 N N . GLY A 1 225 ? -7.690 23.130 1.466 1.00 82.81 225 GLY A N 1
ATOM 1634 C CA . GLY A 1 225 ? -8.325 21.944 2.027 1.00 82.81 225 GLY A CA 1
ATOM 1635 C C . GLY A 1 225 ? -9.426 21.324 1.162 1.00 82.81 225 GLY A C 1
ATOM 1636 O O . GLY A 1 225 ? -9.956 20.278 1.557 1.00 82.81 225 GLY A O 1
ATOM 1637 N N . SER A 1 226 ? -9.757 21.898 0.004 1.00 84.69 226 SER A N 1
ATOM 1638 C CA . SER A 1 226 ? -10.656 21.274 -0.974 1.00 84.69 226 SER A CA 1
ATOM 1639 C C . SER A 1 226 ? -10.001 20.055 -1.638 1.00 84.69 226 SER A C 1
ATOM 1641 O O . SER A 1 226 ? -8.780 19.888 -1.598 1.00 84.69 226 SER A O 1
ATOM 1643 N N . VAL A 1 227 ? -10.813 19.147 -2.183 1.00 82.81 227 VAL A N 1
ATOM 1644 C CA . VAL A 1 227 ? -10.329 17.953 -2.894 1.00 82.81 227 VAL A CA 1
ATOM 1645 C C . VAL A 1 227 ? -9.882 18.354 -4.302 1.00 82.81 227 VAL A C 1
ATOM 1647 O O . VAL A 1 227 ? -10.514 19.194 -4.934 1.00 82.81 227 VAL A O 1
ATOM 1650 N N . ARG A 1 228 ? -8.781 17.778 -4.788 1.00 84.75 228 ARG A N 1
ATOM 1651 C CA . ARG A 1 228 ? -8.291 18.010 -6.152 1.00 84.75 228 ARG A CA 1
ATOM 1652 C C . ARG A 1 228 ? -9.220 17.369 -7.177 1.00 84.75 228 ARG A C 1
ATOM 1654 O O . ARG A 1 228 ? -9.666 16.238 -6.990 1.00 84.75 228 ARG A O 1
ATOM 1661 N N . GLU A 1 229 ? -9.395 18.067 -8.290 1.00 81.44 229 GLU A N 1
ATOM 1662 C CA . GLU A 1 229 ? -10.066 17.558 -9.483 1.00 81.44 229 GLU A CA 1
ATOM 1663 C C . GLU A 1 229 ? -9.030 17.145 -10.544 1.00 81.44 229 GLU A C 1
ATOM 1665 O O . GLU A 1 229 ? -7.953 17.754 -10.612 1.00 81.44 229 GLU A O 1
ATOM 1670 N N . PRO A 1 230 ? -9.315 16.114 -11.358 1.00 80.25 230 PRO A N 1
ATOM 1671 C CA . PRO A 1 230 ? -8.435 15.713 -12.450 1.00 80.25 230 PRO A CA 1
ATOM 1672 C C . PRO A 1 230 ? -8.315 16.800 -13.528 1.00 80.25 230 PRO A C 1
ATOM 1674 O O . PRO A 1 230 ? -9.288 17.471 -13.863 1.00 80.25 230 PRO A O 1
ATOM 1677 N N . SER A 1 231 ? -7.114 16.954 -14.091 1.00 80.81 231 SER A N 1
ATOM 1678 C CA . SER A 1 231 ? -6.868 17.704 -15.327 1.00 80.81 231 SER A CA 1
ATOM 1679 C C . SER A 1 231 ? -7.182 16.880 -16.583 1.00 80.81 231 SER A C 1
ATOM 1681 O O . SER A 1 231 ? -7.633 17.452 -17.568 1.00 80.81 231 SER A O 1
ATOM 1683 N N . ASP A 1 232 ? -7.017 15.551 -16.536 1.00 80.88 232 ASP A N 1
ATOM 1684 C CA . ASP A 1 232 ? -7.414 14.610 -17.596 1.00 80.88 232 ASP A CA 1
ATOM 1685 C C . ASP A 1 232 ? -8.230 13.443 -17.000 1.00 80.88 232 ASP A C 1
ATOM 1687 O O . ASP A 1 232 ? -7.776 12.723 -16.104 1.00 80.88 232 ASP A O 1
ATOM 1691 N N . ASP A 1 233 ? -9.438 13.228 -17.528 1.00 77.88 233 ASP A N 1
ATOM 1692 C CA . ASP A 1 233 ? -10.390 12.221 -17.043 1.00 77.88 233 ASP A CA 1
ATOM 1693 C C . ASP A 1 233 ? -10.051 10.775 -17.443 1.00 77.88 233 ASP A C 1
ATOM 1695 O O . ASP A 1 233 ? -10.757 9.839 -17.061 1.00 77.88 233 ASP A O 1
ATOM 1699 N N . ARG A 1 234 ? -8.962 10.531 -18.180 1.00 79.50 234 ARG A N 1
ATOM 1700 C CA . ARG A 1 234 ? -8.555 9.183 -18.614 1.00 79.50 234 ARG A CA 1
ATOM 1701 C C . ARG A 1 234 ? -8.421 8.197 -17.463 1.00 79.50 234 ARG A C 1
ATOM 1703 O O . ARG A 1 234 ? -8.734 7.019 -17.637 1.00 79.50 234 ARG A O 1
ATOM 1710 N N . PHE A 1 235 ? -7.961 8.667 -16.306 1.00 76.69 235 PHE A N 1
ATOM 1711 C CA . PHE A 1 235 ? -7.823 7.878 -15.079 1.00 76.69 235 PHE A CA 1
ATOM 1712 C C . PHE A 1 235 ? -8.932 8.160 -14.058 1.00 76.69 235 PHE A C 1
ATOM 1714 O O . PHE A 1 235 ? -8.929 7.579 -12.971 1.00 76.69 235 PHE A O 1
ATOM 1721 N N . ALA A 1 236 ? -9.891 9.020 -14.408 1.00 72.06 236 ALA A N 1
ATOM 1722 C CA . ALA A 1 236 ? -11.028 9.326 -13.568 1.00 72.06 236 ALA A CA 1
ATOM 1723 C C . ALA A 1 236 ? -12.082 8.221 -13.636 1.00 72.06 236 ALA A C 1
ATOM 1725 O O . ALA A 1 236 ? -12.255 7.491 -14.615 1.00 72.06 236 ALA A O 1
ATOM 1726 N N . THR A 1 237 ? -12.797 8.081 -12.533 1.00 67.56 237 THR A N 1
ATOM 1727 C CA . THR A 1 237 ? -13.850 7.090 -12.387 1.00 67.56 237 THR A CA 1
ATOM 1728 C C . THR A 1 237 ? -15.085 7.561 -13.145 1.00 67.56 237 THR A C 1
ATOM 1730 O O . THR A 1 237 ? -15.592 8.644 -12.850 1.00 67.56 237 THR A O 1
ATOM 1733 N N . SER A 1 238 ? -15.620 6.750 -14.063 1.00 61.31 238 SER A N 1
ATOM 1734 C CA . SER A 1 238 ? -16.978 6.992 -14.560 1.00 61.31 238 SER A CA 1
ATOM 1735 C C . SER A 1 238 ? -17.942 6.992 -13.362 1.00 61.31 238 SER A C 1
ATOM 1737 O O . SER A 1 238 ? -17.795 6.131 -12.487 1.00 61.31 238 SER A O 1
ATOM 1739 N N . PRO A 1 239 ? -18.880 7.950 -13.268 1.00 56.00 239 PRO A N 1
ATOM 1740 C CA . PRO A 1 239 ? -19.755 8.053 -12.110 1.00 56.00 239 PRO A CA 1
ATOM 1741 C C . PRO A 1 239 ? -20.701 6.850 -12.040 1.00 56.00 239 PRO A C 1
ATOM 1743 O O . PRO A 1 239 ? -21.707 6.798 -12.742 1.00 56.00 239 PRO A O 1
ATOM 1746 N N . ASP A 1 240 ? -20.369 5.897 -11.170 1.00 57.22 240 ASP A N 1
ATOM 1747 C CA . ASP A 1 240 ? -21.337 5.003 -10.540 1.00 57.22 240 ASP A CA 1
ATOM 1748 C C . ASP A 1 240 ? -21.508 5.468 -9.101 1.00 57.22 240 ASP A C 1
ATOM 1750 O O . ASP A 1 240 ? -20.689 5.229 -8.203 1.00 57.22 240 ASP A O 1
ATOM 1754 N N . SER A 1 241 ? -22.533 6.288 -8.945 1.00 62.06 241 SER A N 1
ATOM 1755 C CA . SER A 1 241 ? -22.798 7.032 -7.738 1.00 62.06 241 SER A CA 1
ATOM 1756 C C . SER A 1 241 ? -23.797 6.247 -6.891 1.00 62.06 241 SER A C 1
ATOM 1758 O O . SER A 1 241 ? -24.957 6.143 -7.294 1.00 62.06 241 SER A O 1
ATOM 1760 N N . PRO A 1 242 ? -23.430 5.745 -5.692 1.00 62.44 242 PRO A N 1
ATOM 1761 C CA . PRO A 1 242 ? -24.404 5.101 -4.804 1.00 62.44 242 PRO A CA 1
ATOM 1762 C C . PRO A 1 242 ? -25.551 6.056 -4.425 1.00 62.44 242 PRO A C 1
ATOM 1764 O O . PRO A 1 242 ? -26.630 5.611 -4.043 1.00 62.44 242 PRO A O 1
ATOM 1767 N N . ALA A 1 243 ? -25.319 7.368 -4.543 1.00 66.38 243 ALA A N 1
ATOM 1768 C CA . ALA A 1 243 ? -26.328 8.417 -4.545 1.00 66.38 243 ALA A CA 1
ATOM 1769 C C . ALA A 1 243 ? -25.816 9.635 -5.342 1.00 66.38 243 ALA A C 1
ATOM 1771 O O . ALA A 1 243 ? -24.600 9.809 -5.440 1.00 66.38 243 ALA A O 1
ATOM 1772 N N . PRO A 1 244 ? -26.698 10.502 -5.876 1.00 67.50 244 PRO A N 1
ATOM 1773 C CA . PRO A 1 244 ? -26.297 11.702 -6.613 1.00 67.50 244 PRO A CA 1
ATOM 1774 C C . PRO A 1 244 ? -25.232 12.526 -5.876 1.00 67.50 244 PRO A C 1
ATOM 1776 O O . PRO A 1 244 ? -25.394 12.838 -4.699 1.00 67.50 244 PRO A O 1
ATOM 1779 N N . GLY A 1 245 ? -24.149 12.876 -6.574 1.00 68.44 245 GLY A N 1
ATOM 1780 C CA . GLY A 1 245 ? -23.043 13.664 -6.017 1.00 68.44 245 GLY A CA 1
ATOM 1781 C C . GLY A 1 245 ? -21.975 12.864 -5.262 1.00 68.44 245 GLY A C 1
ATOM 1782 O O . GLY A 1 245 ? -20.999 13.456 -4.817 1.00 68.44 245 GLY A O 1
ATOM 1783 N N . ILE A 1 246 ? -22.109 11.538 -5.141 1.00 69.06 246 ILE A N 1
ATOM 1784 C CA . ILE A 1 246 ? -21.114 10.680 -4.481 1.00 69.06 246 ILE A CA 1
ATOM 1785 C C . ILE A 1 246 ? -20.324 9.891 -5.528 1.00 69.06 246 ILE A C 1
ATOM 1787 O O . ILE A 1 246 ? -20.915 9.211 -6.362 1.00 69.06 246 ILE A O 1
ATOM 1791 N N . SER A 1 247 ? -18.992 9.922 -5.457 1.00 71.69 247 SER A N 1
ATOM 1792 C CA . SER A 1 247 ? -18.105 9.109 -6.301 1.00 71.69 247 SER A CA 1
ATOM 1793 C C . SER A 1 247 ? -17.052 8.418 -5.439 1.00 71.69 247 SER A C 1
ATOM 1795 O O . SER A 1 247 ? -16.236 9.079 -4.801 1.00 71.69 247 SER A O 1
ATOM 1797 N N . LEU A 1 248 ? -17.084 7.082 -5.389 1.00 73.81 248 LEU A N 1
ATOM 1798 C CA . LEU A 1 248 ? -16.215 6.274 -4.530 1.00 73.81 248 LEU A CA 1
ATOM 1799 C C . LEU A 1 248 ? -15.531 5.173 -5.326 1.00 73.81 248 LEU A C 1
ATOM 1801 O O . LEU A 1 248 ? -16.217 4.375 -5.959 1.00 73.81 248 LEU A O 1
ATOM 1805 N N . PHE A 1 249 ? -14.215 5.023 -5.144 1.00 75.50 249 PHE A N 1
ATOM 1806 C CA . PHE A 1 249 ? -13.390 4.011 -5.825 1.00 75.50 249 PHE A CA 1
ATOM 1807 C C . PHE A 1 249 ? -13.994 2.598 -5.839 1.00 75.50 249 PHE A C 1
ATOM 1809 O O . PHE A 1 249 ? -13.919 1.879 -6.828 1.00 75.50 249 PHE A O 1
ATOM 1816 N N . ARG A 1 250 ? -14.587 2.171 -4.721 1.00 72.50 250 ARG A N 1
ATOM 1817 C CA . ARG A 1 250 ? -15.166 0.824 -4.589 1.00 72.50 250 ARG A CA 1
ATOM 1818 C C . ARG A 1 250 ? -16.395 0.577 -5.472 1.00 72.50 250 ARG A C 1
ATOM 1820 O O . ARG A 1 250 ? -16.725 -0.580 -5.701 1.00 72.50 250 ARG A O 1
ATOM 1827 N N . PHE A 1 251 ? -17.085 1.641 -5.873 1.00 73.75 251 PHE A N 1
ATOM 1828 C CA . PHE A 1 251 ? -18.258 1.595 -6.746 1.00 73.75 251 PHE A CA 1
ATOM 1829 C C . PHE A 1 251 ? -17.897 2.017 -8.166 1.00 73.75 251 PHE A C 1
ATOM 1831 O O . PHE A 1 251 ? -18.553 1.606 -9.109 1.00 73.75 251 PHE A O 1
ATOM 1838 N N . SER A 1 252 ? -16.800 2.754 -8.327 1.00 75.50 252 SER A N 1
ATOM 1839 C CA . SER A 1 252 ? -16.248 3.106 -9.622 1.00 75.50 252 SER A CA 1
ATOM 1840 C C . SER A 1 252 ? -16.033 1.885 -10.505 1.00 75.50 252 SER A C 1
ATOM 1842 O O . SER A 1 252 ? -15.423 0.888 -10.101 1.00 75.50 252 SER A O 1
ATOM 1844 N N . HIS A 1 253 ? -16.507 2.003 -11.740 1.00 75.12 253 HIS A N 1
ATOM 1845 C CA . HIS A 1 253 ? -16.365 0.987 -12.762 1.00 75.12 253 HIS A CA 1
ATOM 1846 C C . HIS A 1 253 ? -15.837 1.580 -14.070 1.00 75.12 253 HIS A C 1
ATOM 1848 O O . HIS A 1 253 ? -16.027 2.758 -14.371 1.00 75.12 253 HIS A O 1
ATOM 1854 N N . GLY A 1 254 ? -15.230 0.737 -14.892 1.00 75.00 254 GLY A N 1
ATOM 1855 C CA . GLY A 1 254 ? -14.796 1.050 -16.249 1.00 75.00 254 GLY A CA 1
ATOM 1856 C C . GLY A 1 254 ? -14.765 -0.219 -17.097 1.00 75.00 254 GLY A C 1
ATOM 1857 O O . GLY A 1 254 ? -15.075 -1.298 -16.600 1.00 75.00 254 GLY A O 1
ATOM 1858 N N . HIS A 1 255 ? -14.416 -0.102 -18.381 1.00 78.56 255 HIS A N 1
ATOM 1859 C CA . HIS A 1 255 ? -14.121 -1.250 -19.259 1.00 78.56 255 HIS A CA 1
ATOM 1860 C C . HIS A 1 255 ? -15.161 -2.394 -19.192 1.00 78.56 255 HIS A C 1
ATOM 1862 O O . HIS A 1 255 ? -14.924 -3.457 -18.614 1.00 78.56 255 HIS A O 1
ATOM 1868 N N . GLY A 1 256 ? -16.357 -2.155 -19.742 1.00 74.12 256 GLY A N 1
ATOM 1869 C CA . GLY A 1 256 ? -17.449 -3.143 -19.731 1.00 74.12 256 GLY A CA 1
ATOM 1870 C C . GLY A 1 256 ? -18.087 -3.368 -18.350 1.00 74.12 256 GLY A C 1
ATOM 1871 O O . GLY A 1 256 ? -18.568 -4.467 -18.066 1.00 74.12 256 GLY A O 1
ATOM 1872 N N . GLY A 1 257 ? -18.064 -2.347 -17.481 1.00 74.19 257 GLY A N 1
ATOM 1873 C CA . GLY A 1 257 ? -18.702 -2.361 -16.156 1.00 74.19 257 GLY A CA 1
ATOM 1874 C C . GLY A 1 257 ? -17.922 -3.117 -15.074 1.00 74.19 257 GLY A C 1
ATOM 1875 O O . GLY A 1 257 ? -18.502 -3.528 -14.072 1.00 74.19 257 GLY A O 1
ATOM 1876 N N . LEU A 1 258 ? -16.621 -3.348 -15.267 1.00 78.00 258 LEU A N 1
ATOM 1877 C CA . LEU A 1 258 ? -15.745 -3.902 -14.234 1.00 78.00 258 LEU A CA 1
ATOM 1878 C C . LEU A 1 258 ? -15.457 -2.853 -13.161 1.00 78.00 258 LEU A C 1
ATOM 1880 O O . LEU A 1 258 ? -15.064 -1.736 -13.488 1.00 78.00 258 LEU A O 1
ATOM 1884 N N . THR A 1 259 ? -15.585 -3.216 -11.883 1.00 80.50 259 THR A N 1
ATOM 1885 C CA . THR A 1 259 ? -15.168 -2.334 -10.784 1.00 80.50 259 THR A CA 1
ATOM 1886 C C . THR A 1 259 ? -13.659 -2.114 -10.827 1.00 80.50 259 THR A C 1
ATOM 1888 O O . THR A 1 259 ? -12.900 -3.042 -11.110 1.00 80.50 259 THR A O 1
ATOM 1891 N N . CYS A 1 260 ? -13.190 -0.911 -10.491 1.00 80.88 260 CYS A N 1
ATOM 1892 C CA . CYS A 1 260 ? -11.759 -0.583 -10.512 1.00 80.88 260 CYS A CA 1
ATOM 1893 C C . CYS A 1 260 ? -10.927 -1.548 -9.650 1.00 80.88 260 CYS A C 1
ATOM 1895 O O . CYS A 1 260 ? -9.809 -1.920 -10.012 1.00 80.88 260 CYS A O 1
ATOM 1897 N N . SER A 1 261 ? -11.500 -2.024 -8.541 1.00 81.12 261 SER A N 1
ATOM 1898 C CA . SER A 1 261 ? -10.866 -2.989 -7.641 1.00 81.12 261 SER A CA 1
ATOM 1899 C C . SER A 1 261 ? -10.599 -4.362 -8.258 1.00 81.12 261 SER A C 1
ATOM 1901 O O . SER A 1 261 ? -9.727 -5.076 -7.769 1.00 81.12 261 SER A O 1
ATOM 1903 N N . ALA A 1 262 ? -11.299 -4.725 -9.337 1.00 81.38 262 ALA A N 1
ATOM 1904 C CA . ALA A 1 262 ? -11.048 -5.967 -10.062 1.00 81.38 262 ALA A CA 1
ATOM 1905 C C . ALA A 1 262 ? -9.678 -5.960 -10.760 1.00 81.38 262 ALA A C 1
ATOM 1907 O O . ALA A 1 262 ? -9.076 -7.019 -10.917 1.00 81.38 262 ALA A O 1
ATOM 1908 N N . CYS A 1 263 ? -9.183 -4.778 -11.150 1.00 84.56 263 CYS A N 1
ATOM 1909 C CA . CYS A 1 263 ? -7.871 -4.625 -11.776 1.00 84.56 263 CYS A CA 1
ATOM 1910 C C . CYS A 1 263 ? -6.815 -4.140 -10.781 1.00 84.56 263 CYS A C 1
ATOM 1912 O O . CYS A 1 263 ? -5.706 -4.667 -10.746 1.00 84.56 263 CYS A O 1
ATOM 1914 N N . HIS A 1 264 ? -7.152 -3.141 -9.965 1.00 85.38 264 HIS A N 1
ATOM 1915 C CA . HIS A 1 264 ? -6.192 -2.445 -9.107 1.00 85.38 264 HIS A CA 1
ATOM 1916 C C . HIS A 1 264 ? -6.041 -3.061 -7.713 1.00 85.38 264 HIS A C 1
ATOM 1918 O O . HIS A 1 264 ? -5.079 -2.735 -7.025 1.00 85.38 264 HIS A O 1
ATOM 1924 N N . GLY A 1 265 ? -6.943 -3.949 -7.288 1.00 83.12 265 GLY A N 1
ATOM 1925 C CA . GLY A 1 265 ? -7.022 -4.421 -5.904 1.00 83.12 265 GLY A CA 1
ATOM 1926 C C . GLY A 1 265 ? -7.887 -3.510 -5.023 1.00 83.12 265 GLY A C 1
ATOM 1927 O O . GLY A 1 265 ? -8.537 -2.574 -5.490 1.00 83.12 265 GLY A O 1
ATOM 1928 N N . SER A 1 266 ? -7.954 -3.794 -3.722 1.00 79.44 266 SER A N 1
ATOM 1929 C CA . SER A 1 266 ? -8.784 -2.996 -2.802 1.00 79.44 266 SER A CA 1
ATOM 1930 C C . SER A 1 266 ? -8.197 -1.584 -2.587 1.00 79.44 266 SER A C 1
ATOM 1932 O O . SER A 1 266 ? -6.984 -1.424 -2.710 1.00 79.44 266 SER A O 1
ATOM 1934 N N . PRO A 1 267 ? -8.994 -0.563 -2.209 1.00 76.44 267 PRO A N 1
ATOM 1935 C CA . PRO A 1 267 ? -8.503 0.818 -2.085 1.00 76.44 267 PRO A CA 1
ATOM 1936 C C . PRO A 1 267 ? -7.353 1.010 -1.088 1.00 76.44 267 PRO A C 1
ATOM 1938 O O . PRO A 1 267 ? -6.560 1.922 -1.258 1.00 76.44 267 PRO A O 1
ATOM 1941 N N . HIS A 1 268 ? -7.225 0.136 -0.085 1.00 78.19 268 HIS A N 1
ATOM 1942 C CA . HIS A 1 268 ? -6.105 0.129 0.868 1.00 78.19 268 HIS A CA 1
ATOM 1943 C C . HIS A 1 268 ? -5.090 -0.989 0.573 1.00 78.19 268 HIS A C 1
ATOM 1945 O O . HIS A 1 268 ? -4.246 -1.314 1.392 1.00 78.19 268 HIS A O 1
ATOM 1951 N N . ALA A 1 269 ? -5.197 -1.660 -0.570 1.00 76.62 269 ALA A N 1
ATOM 1952 C CA . ALA A 1 269 ? -4.314 -2.749 -0.975 1.00 76.62 269 ALA A CA 1
ATOM 1953 C C . ALA A 1 269 ? -4.141 -2.748 -2.495 1.00 76.62 269 ALA A C 1
ATOM 1955 O O . ALA A 1 269 ? -4.328 -3.776 -3.147 1.00 76.6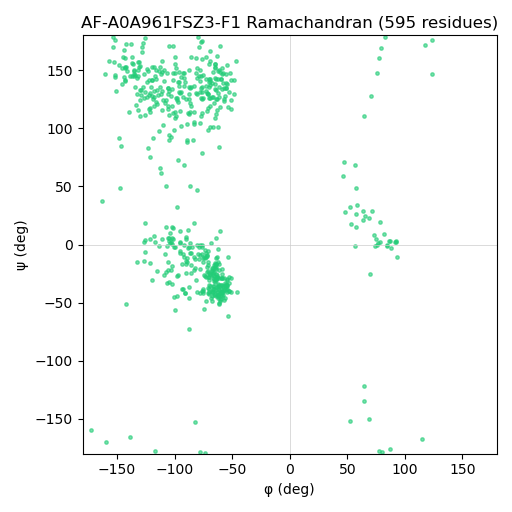2 269 ALA A O 1
ATOM 1956 N N . VAL A 1 270 ? -3.848 -1.571 -3.052 1.00 82.38 270 VAL A N 1
ATOM 1957 C CA . VAL A 1 270 ? -3.656 -1.417 -4.493 1.00 82.38 270 VAL A CA 1
ATOM 1958 C C . VAL A 1 270 ? -2.340 -2.067 -4.891 1.00 82.38 270 VAL A C 1
ATOM 1960 O O . VAL A 1 270 ? -1.310 -1.816 -4.268 1.00 82.38 270 VAL A O 1
ATOM 1963 N N . TYR A 1 271 ? -2.373 -2.903 -5.919 1.00 85.31 271 TYR A N 1
ATOM 1964 C CA . TYR A 1 271 ? -1.234 -3.709 -6.331 1.00 85.31 271 TYR A CA 1
ATOM 1965 C C . TYR A 1 271 ? -0.005 -2.912 -6.811 1.00 85.31 271 TYR A C 1
ATOM 1967 O O . TYR A 1 271 ? -0.123 -1.756 -7.216 1.00 85.31 271 TYR A O 1
ATOM 1975 N N . PRO A 1 272 ? 1.178 -3.563 -6.849 1.00 81.50 272 PRO A N 1
ATOM 1976 C CA . PRO A 1 272 ? 1.514 -4.793 -6.121 1.00 81.50 272 PRO A CA 1
ATOM 1977 C C . PRO A 1 272 ? 1.688 -4.475 -4.635 1.00 81.50 272 PRO A C 1
ATOM 1979 O O . PRO A 1 272 ? 2.238 -3.431 -4.304 1.00 81.50 272 PRO A O 1
ATOM 1982 N N . THR A 1 273 ? 1.251 -5.354 -3.735 1.00 78.31 273 THR A N 1
ATOM 1983 C CA . THR A 1 273 ? 1.374 -5.120 -2.286 1.00 78.31 273 THR A CA 1
ATOM 1984 C C . THR A 1 273 ? 2.570 -5.866 -1.689 1.00 78.31 273 THR A C 1
ATOM 1986 O O . THR A 1 273 ? 3.075 -6.825 -2.269 1.00 78.31 273 THR A O 1
ATOM 1989 N N . SER A 1 274 ? 3.023 -5.462 -0.500 1.00 74.44 274 SER A N 1
ATOM 1990 C CA . SER A 1 274 ? 4.017 -6.225 0.272 1.00 74.44 274 SER A CA 1
ATOM 1991 C C . SER A 1 274 ? 3.442 -7.519 0.861 1.00 74.44 274 SER A C 1
ATOM 1993 O O . SER A 1 274 ? 4.181 -8.459 1.152 1.00 74.44 274 SER A O 1
ATOM 1995 N N . GLU A 1 275 ? 2.120 -7.577 1.034 1.00 75.12 275 GLU A N 1
ATOM 1996 C CA . GLU A 1 275 ? 1.422 -8.688 1.666 1.00 75.12 275 GLU A CA 1
ATOM 1997 C C . GLU A 1 275 ? 1.067 -9.755 0.631 1.00 75.12 275 GLU A C 1
ATOM 1999 O O . GLU A 1 275 ? 0.233 -9.558 -0.254 1.00 75.12 275 GLU A O 1
ATOM 2004 N N . ARG A 1 276 ? 1.688 -10.934 0.758 1.00 78.25 276 ARG A N 1
ATOM 2005 C CA . ARG A 1 276 ? 1.525 -12.043 -0.197 1.00 78.25 276 ARG A CA 1
ATOM 2006 C C . ARG A 1 276 ? 0.057 -12.372 -0.476 1.00 78.25 276 ARG A C 1
ATOM 2008 O O . ARG A 1 276 ? -0.283 -12.631 -1.625 1.00 78.25 276 ARG A O 1
ATOM 2015 N N . ASN A 1 277 ? -0.784 -12.357 0.558 1.00 76.62 277 ASN A N 1
ATOM 2016 C CA . ASN A 1 277 ? -2.189 -12.748 0.456 1.00 76.62 277 ASN A CA 1
ATOM 2017 C C . ASN A 1 277 ? -3.010 -11.822 -0.442 1.00 76.62 277 ASN A C 1
ATOM 2019 O O . ASN A 1 277 ? -3.921 -12.298 -1.114 1.00 76.62 277 ASN A O 1
ATOM 2023 N N . ASP A 1 278 ? -2.680 -10.531 -0.502 1.00 78.75 278 ASP A N 1
ATOM 2024 C CA . ASP A 1 278 ? -3.401 -9.625 -1.392 1.00 78.75 278 ASP A CA 1
ATOM 2025 C C . ASP A 1 278 ? -3.045 -9.928 -2.852 1.00 78.75 278 ASP A C 1
ATOM 2027 O O . ASP A 1 278 ? -3.919 -9.910 -3.713 1.00 78.75 278 ASP A O 1
ATOM 2031 N N . ASN A 1 279 ? -1.783 -10.271 -3.138 1.00 81.81 279 ASN A N 1
ATOM 2032 C CA . ASN A 1 279 ? -1.295 -10.535 -4.496 1.00 81.81 279 ASN A CA 1
ATOM 2033 C C . ASN A 1 279 ? -1.707 -11.901 -5.073 1.00 81.81 279 ASN A C 1
ATOM 2035 O O . ASN A 1 279 ? -1.354 -12.204 -6.211 1.00 81.81 279 ASN A O 1
ATOM 2039 N N . ILE A 1 280 ? -2.419 -12.751 -4.324 1.00 83.56 280 ILE A N 1
ATOM 2040 C CA . ILE A 1 280 ? -2.798 -14.096 -4.799 1.00 83.56 280 ILE A CA 1
ATOM 2041 C C . ILE A 1 280 ? -3.625 -14.014 -6.087 1.00 83.56 280 ILE A C 1
ATOM 2043 O O . ILE A 1 280 ? -3.390 -14.794 -7.007 1.00 83.56 280 ILE A O 1
ATOM 2047 N N . GLN A 1 281 ? -4.552 -13.056 -6.176 1.00 83.62 281 GLN A N 1
ATOM 2048 C CA . GLN A 1 281 ? -5.389 -12.857 -7.361 1.00 83.62 281 GLN A CA 1
ATOM 2049 C C . GLN A 1 281 ? -4.543 -12.529 -8.599 1.00 83.62 281 GLN A C 1
ATOM 2051 O O . GLN A 1 281 ? -4.671 -13.202 -9.619 1.00 83.62 281 GLN A O 1
ATOM 2056 N N . SER A 1 282 ? -3.649 -11.539 -8.509 1.00 87.56 282 SER A N 1
ATOM 2057 C CA . SER A 1 282 ? -2.795 -11.148 -9.638 1.00 87.56 282 SER A CA 1
ATOM 2058 C C . SER A 1 282 ? -1.845 -12.262 -10.057 1.00 87.56 282 SER A C 1
ATOM 2060 O O . SER A 1 282 ? -1.792 -12.612 -11.235 1.00 87.56 282 SER A O 1
ATOM 2062 N N . LEU A 1 283 ? -1.204 -12.927 -9.097 1.00 87.00 283 LEU A N 1
ATOM 2063 C CA . LEU A 1 283 ? -0.372 -14.097 -9.377 1.00 87.00 283 LEU A CA 1
ATOM 2064 C C . LEU A 1 283 ? -1.150 -15.216 -10.077 1.00 87.00 283 LEU A C 1
ATOM 2066 O O . LEU A 1 283 ? -0.642 -15.804 -11.026 1.00 87.00 283 LEU A O 1
ATOM 2070 N N . SER A 1 284 ? -2.371 -15.509 -9.630 1.00 86.31 284 SER A N 1
ATOM 2071 C CA . SER A 1 284 ? -3.179 -16.586 -10.203 1.00 86.31 284 SER A CA 1
ATOM 2072 C C . SER A 1 284 ? -3.684 -16.275 -11.609 1.00 86.31 284 SER A C 1
ATOM 2074 O O . SER A 1 284 ? -3.841 -17.201 -12.399 1.00 86.31 284 SER A O 1
ATOM 2076 N N . LEU A 1 285 ? -4.000 -15.012 -11.903 1.00 86.56 285 LEU A N 1
ATOM 2077 C CA . LEU A 1 285 ? -4.626 -14.628 -13.167 1.00 86.56 285 LEU A CA 1
ATOM 2078 C C . LEU A 1 285 ? -3.602 -14.357 -14.270 1.00 86.56 285 LEU A C 1
ATOM 2080 O O . LEU A 1 285 ? -3.770 -14.854 -15.378 1.00 86.56 285 LEU A O 1
ATOM 2084 N N . GLN A 1 286 ? -2.545 -13.598 -13.973 1.00 88.56 286 GLN A N 1
ATOM 2085 C CA . GLN A 1 286 ? -1.556 -13.157 -14.969 1.00 88.56 286 GLN A CA 1
ATOM 2086 C C . GLN A 1 286 ? -0.136 -13.684 -14.710 1.00 88.56 286 GLN A C 1
ATOM 2088 O O . GLN A 1 286 ? 0.796 -13.361 -15.438 1.00 88.56 286 GLN A O 1
ATOM 2093 N N . GLY A 1 287 ? 0.069 -14.498 -13.669 1.00 88.25 287 GLY A N 1
ATOM 2094 C CA . GLY A 1 287 ? 1.372 -15.109 -13.374 1.00 88.25 287 GLY A CA 1
ATOM 2095 C C . GLY A 1 287 ? 2.395 -14.167 -12.730 1.00 88.25 287 GLY A C 1
ATOM 2096 O O . GLY A 1 287 ? 3.510 -14.591 -12.433 1.00 88.25 287 GLY A O 1
ATOM 2097 N N . HIS A 1 288 ? 2.034 -12.908 -12.474 1.00 88.19 288 HIS A N 1
ATOM 2098 C CA . HIS A 1 288 ? 2.884 -11.933 -11.796 1.00 88.19 288 HIS A CA 1
ATOM 2099 C C . HIS A 1 288 ? 2.072 -11.031 -10.860 1.00 88.19 288 HIS A C 1
ATOM 2101 O O . HIS A 1 288 ? 0.880 -10.794 -11.064 1.00 88.19 288 HIS A O 1
ATOM 2107 N N . VAL A 1 289 ? 2.733 -10.516 -9.819 1.00 87.62 289 VAL A N 1
ATOM 2108 C CA . VAL A 1 289 ? 2.139 -9.515 -8.920 1.00 87.62 289 VAL A CA 1
ATOM 2109 C C . VAL A 1 289 ? 1.877 -8.217 -9.686 1.00 87.62 289 VAL A C 1
ATOM 2111 O O . VAL A 1 289 ? 2.554 -7.940 -10.674 1.00 87.62 289 VAL A O 1
ATOM 2114 N N . GLY A 1 290 ? 0.935 -7.393 -9.234 1.00 87.69 290 GLY A N 1
ATOM 2115 C CA . GLY A 1 290 ? 0.638 -6.103 -9.868 1.00 87.69 290 GLY A CA 1
ATOM 2116 C C . GLY A 1 290 ? -0.822 -5.963 -10.282 1.00 87.69 290 GLY A C 1
ATOM 2117 O O . GLY A 1 290 ? -1.617 -6.885 -10.115 1.00 87.69 290 GLY A O 1
ATOM 2118 N N . THR A 1 291 ? -1.164 -4.781 -10.791 1.00 88.94 291 THR A N 1
ATOM 2119 C CA . THR A 1 291 ? -2.471 -4.507 -11.400 1.00 88.94 291 THR A CA 1
ATOM 2120 C C . THR A 1 291 ? -2.747 -5.533 -12.497 1.00 88.94 291 THR A C 1
ATOM 2122 O O . THR A 1 291 ? -1.833 -5.860 -13.261 1.00 88.94 291 THR A O 1
ATOM 2125 N N . ILE A 1 292 ? -3.982 -6.037 -12.586 1.00 88.44 292 ILE A N 1
ATOM 2126 C CA . ILE A 1 292 ? -4.388 -6.909 -13.692 1.00 88.44 292 ILE A CA 1
ATOM 2127 C C . ILE A 1 292 ? -4.345 -6.097 -14.984 1.00 88.44 292 ILE A C 1
ATOM 2129 O O . ILE A 1 292 ? -5.163 -5.199 -15.184 1.00 88.44 292 ILE A O 1
ATOM 2133 N N . ALA A 1 293 ? -3.375 -6.403 -15.836 1.00 86.12 293 ALA A N 1
ATOM 2134 C CA . ALA A 1 293 ? -3.104 -5.659 -17.063 1.00 86.12 293 ALA A CA 1
ATOM 2135 C C . ALA A 1 293 ? -2.918 -6.559 -18.283 1.00 86.12 293 ALA A C 1
ATOM 2137 O O . ALA A 1 293 ? -3.008 -6.087 -19.417 1.00 86.12 293 ALA A O 1
ATOM 2138 N N . ASP A 1 294 ? -2.720 -7.860 -18.072 1.00 85.44 294 ASP A N 1
ATOM 2139 C CA . ASP A 1 294 ? -2.720 -8.816 -19.166 1.00 85.44 294 ASP A CA 1
ATOM 2140 C C . ASP A 1 294 ? -4.124 -8.998 -19.713 1.00 85.44 294 ASP A C 1
ATOM 2142 O O . ASP A 1 294 ? -4.934 -9.759 -19.194 1.00 85.44 294 ASP A O 1
ATOM 2146 N N . CYS A 1 295 ? -4.415 -8.297 -20.809 1.00 81.88 295 CYS A N 1
ATOM 2147 C CA . CYS A 1 295 ? -5.729 -8.317 -21.441 1.00 81.88 295 CYS A CA 1
ATOM 2148 C C . CYS A 1 295 ? -6.194 -9.742 -21.779 1.00 81.88 295 CYS A C 1
ATOM 2150 O O . CYS A 1 295 ? -7.389 -10.014 -21.713 1.00 81.88 295 CYS A O 1
ATOM 2152 N N . ILE A 1 296 ? -5.263 -10.659 -22.073 1.00 80.31 296 ILE A N 1
ATOM 2153 C CA . ILE A 1 296 ? -5.557 -12.068 -22.365 1.00 80.31 296 ILE A CA 1
ATOM 2154 C C . ILE A 1 296 ? -6.170 -12.824 -21.179 1.00 80.31 296 ILE A C 1
ATOM 2156 O O . ILE A 1 296 ? -6.841 -13.825 -21.397 1.00 80.31 296 ILE A O 1
ATOM 2160 N N . VAL A 1 297 ? -6.019 -12.329 -19.944 1.00 83.50 297 VAL A N 1
ATOM 2161 C CA . VAL A 1 297 ? -6.704 -12.882 -18.763 1.00 83.50 297 VAL A CA 1
ATOM 2162 C C . VAL A 1 297 ? -8.215 -12.934 -18.993 1.00 83.50 297 VAL A C 1
ATOM 2164 O O . VAL A 1 297 ? -8.852 -13.931 -18.660 1.00 83.50 297 VAL A O 1
ATOM 2167 N N . CYS A 1 298 ? -8.776 -11.888 -19.608 1.00 80.50 298 CYS A N 1
ATOM 2168 C CA . CYS A 1 298 ? -10.212 -11.758 -19.864 1.00 80.50 298 CYS A CA 1
ATOM 2169 C C . CYS A 1 298 ? -10.578 -11.897 -21.353 1.00 80.50 298 CYS A C 1
ATOM 2171 O O . CYS A 1 298 ? -11.690 -12.303 -21.672 1.00 80.50 298 CYS A O 1
ATOM 2173 N N . HIS A 1 299 ? -9.657 -11.578 -22.267 1.00 79.44 299 HIS A N 1
ATOM 2174 C CA . HIS A 1 299 ? -9.872 -11.538 -23.721 1.00 79.44 299 HIS A CA 1
ATOM 2175 C C . HIS A 1 299 ? -9.177 -12.705 -24.433 1.00 79.44 299 HIS A C 1
ATOM 2177 O O . HIS A 1 299 ? -8.427 -12.516 -25.388 1.00 79.44 299 HIS A O 1
ATOM 2183 N N . GLN A 1 300 ? -9.397 -13.928 -23.944 1.00 74.56 300 GLN A N 1
ATOM 2184 C CA . GLN A 1 300 ? -8.656 -15.126 -24.374 1.00 74.56 300 GLN A CA 1
ATOM 2185 C C . GLN A 1 300 ? -8.788 -15.444 -25.874 1.00 74.56 300 GLN A C 1
ATOM 2187 O O . GLN A 1 300 ? -7.833 -15.920 -26.482 1.00 74.56 300 GLN A O 1
ATOM 2192 N N . ASN A 1 301 ? -9.955 -15.174 -26.469 1.00 67.44 301 ASN A N 1
ATOM 2193 C CA . ASN A 1 301 ? -10.296 -15.611 -27.830 1.00 67.44 301 ASN A CA 1
ATOM 2194 C C . ASN A 1 301 ? -10.322 -14.477 -28.864 1.00 67.44 301 ASN A C 1
ATOM 2196 O O . ASN A 1 301 ? -10.454 -14.746 -30.056 1.00 67.44 301 ASN A O 1
ATOM 2200 N N . ASP A 1 302 ? -10.213 -13.223 -28.423 1.00 68.12 302 ASP A N 1
ATOM 2201 C CA . ASP A 1 302 ? -10.262 -12.064 -29.306 1.00 68.12 302 ASP A CA 1
ATOM 2202 C C . ASP A 1 302 ? -9.394 -10.920 -28.770 1.00 68.12 302 ASP A C 1
ATOM 2204 O O . ASP A 1 302 ? -9.828 -10.058 -28.007 1.00 68.12 302 ASP A O 1
ATOM 2208 N N . VAL A 1 303 ? -8.141 -10.904 -29.219 1.00 67.25 303 VAL A N 1
ATOM 2209 C CA . VAL A 1 303 ? -7.191 -9.822 -28.933 1.00 67.25 303 VAL A CA 1
ATOM 2210 C C . VAL A 1 303 ? -7.297 -8.673 -29.940 1.00 67.25 303 VAL A C 1
ATOM 2212 O O . VAL A 1 303 ? -6.575 -7.686 -29.813 1.00 67.25 303 VAL A O 1
ATOM 2215 N N . SER A 1 304 ? -8.207 -8.732 -30.921 1.00 64.56 304 SER A N 1
ATOM 2216 C CA . SER A 1 304 ? -8.373 -7.654 -31.903 1.00 64.56 304 SER A CA 1
ATOM 2217 C C . SER A 1 304 ? -8.883 -6.354 -31.272 1.00 64.56 304 SER A C 1
ATOM 2219 O O . SER A 1 304 ? -8.582 -5.270 -31.755 1.00 64.56 304 SER A O 1
ATOM 2221 N N . HIS A 1 305 ? -9.559 -6.439 -30.128 1.00 61.50 305 HIS A N 1
ATOM 2222 C CA . HIS A 1 305 ? -9.982 -5.279 -29.343 1.00 61.50 305 HIS A CA 1
ATOM 2223 C C . HIS A 1 305 ? -8.843 -4.655 -28.519 1.00 61.50 305 HIS A C 1
ATOM 2225 O O . HIS A 1 305 ? -8.994 -3.563 -27.982 1.00 61.50 305 HIS A O 1
ATOM 2231 N N . THR A 1 306 ? -7.677 -5.309 -28.450 1.00 65.88 306 THR A N 1
ATOM 2232 C CA . THR A 1 306 ? -6.471 -4.766 -27.798 1.00 65.88 306 THR A CA 1
ATOM 2233 C C . THR A 1 306 ? -5.580 -3.966 -28.765 1.00 65.88 306 THR A C 1
ATOM 2235 O O . THR A 1 306 ? -4.496 -3.540 -28.374 1.00 65.88 306 THR A O 1
ATOM 2238 N N . ARG A 1 307 ? -6.061 -3.742 -30.006 1.00 64.44 307 ARG A N 1
ATOM 2239 C CA . ARG A 1 307 ? -5.388 -3.090 -31.152 1.00 64.44 307 ARG A CA 1
ATOM 2240 C C . ARG A 1 307 ? -5.202 -1.582 -31.078 1.00 64.44 307 ARG A C 1
ATOM 2242 O O . ARG A 1 307 ? -4.533 -1.053 -31.952 1.00 64.44 307 ARG A O 1
ATOM 2249 N N . THR A 1 308 ? -5.801 -0.857 -30.139 1.00 60.72 308 THR A N 1
ATOM 2250 C CA . THR A 1 308 ? -5.691 0.610 -30.163 1.00 60.72 308 THR A CA 1
ATOM 2251 C C . THR A 1 308 ? -5.392 1.184 -28.792 1.00 60.72 308 THR A C 1
ATOM 2253 O O . THR A 1 308 ? -5.856 0.678 -27.770 1.00 60.72 308 THR A O 1
ATOM 2256 N N . ALA A 1 309 ? -4.694 2.322 -28.790 1.00 61.47 309 ALA A N 1
ATOM 2257 C CA . ALA A 1 309 ? -4.509 3.187 -27.624 1.00 61.47 309 ALA A CA 1
ATOM 2258 C C . ALA A 1 309 ? -5.827 3.813 -27.109 1.00 61.47 309 ALA A C 1
ATOM 2260 O O . ALA A 1 309 ? -5.817 4.668 -26.236 1.00 61.47 309 ALA A O 1
ATOM 2261 N N . GLN A 1 310 ? -6.985 3.446 -27.664 1.00 60.12 310 GLN A N 1
ATOM 2262 C CA . GLN A 1 310 ? -8.295 3.959 -27.246 1.00 60.12 310 GLN A CA 1
ATOM 2263 C C . GLN A 1 310 ? -9.282 2.835 -26.888 1.00 60.12 310 GLN A C 1
ATOM 2265 O O . GLN A 1 310 ? -10.376 3.120 -26.411 1.00 60.12 310 GLN A O 1
ATOM 2270 N N . GLY A 1 311 ? -8.918 1.565 -27.107 1.00 64.12 311 GLY A N 1
ATOM 2271 C CA . GLY A 1 311 ? -9.809 0.415 -26.918 1.00 64.12 311 GLY A CA 1
ATOM 2272 C C . GLY A 1 311 ? -9.720 -0.254 -25.544 1.00 64.12 311 GLY A C 1
ATOM 2273 O O . GLY A 1 311 ? -10.619 -1.011 -25.179 1.00 64.12 311 GLY A O 1
ATOM 2274 N N . GLY A 1 312 ? -8.656 0.002 -24.779 1.00 74.56 312 GLY A N 1
ATOM 2275 C CA . GLY A 1 312 ? -8.464 -0.555 -23.440 1.00 74.56 312 GLY A CA 1
ATOM 2276 C C . GLY A 1 312 ? -8.788 0.422 -22.303 1.00 74.56 312 GLY A C 1
ATOM 2277 O O . GLY A 1 312 ? -9.006 1.617 -22.533 1.00 74.56 312 GLY A O 1
ATOM 2278 N N . PRO A 1 313 ? -8.811 -0.070 -21.048 1.00 79.44 313 PRO A N 1
ATOM 2279 C CA . PRO A 1 313 ? -8.997 0.782 -19.877 1.00 79.44 313 PRO A CA 1
ATOM 2280 C C . PRO A 1 313 ? -7.948 1.896 -19.869 1.00 79.44 313 PRO A C 1
ATOM 2282 O O . PRO A 1 313 ? -6.772 1.643 -20.120 1.00 79.44 313 PRO A O 1
ATOM 2285 N N . HIS A 1 314 ? -8.378 3.128 -19.594 1.00 81.19 314 HIS A N 1
ATOM 2286 C CA . HIS A 1 314 ? -7.509 4.310 -19.565 1.00 81.19 314 HIS A CA 1
ATOM 2287 C C . HIS A 1 314 ? -6.753 4.577 -20.879 1.00 81.19 314 HIS A C 1
ATOM 2289 O O . HIS A 1 314 ? -5.665 5.140 -20.847 1.00 81.19 314 HIS A O 1
ATOM 2295 N N . GLY A 1 315 ? -7.275 4.146 -22.034 1.00 78.69 315 GLY A N 1
ATOM 2296 C CA . GLY A 1 315 ? -6.554 4.278 -23.307 1.00 78.69 315 GLY A CA 1
ATOM 2297 C C . GLY A 1 315 ? -5.247 3.471 -23.354 1.00 78.69 315 GLY A C 1
ATOM 2298 O O . GLY A 1 315 ? -4.333 3.779 -24.115 1.00 78.69 315 GLY A O 1
ATOM 2299 N N . MET A 1 316 ? -5.118 2.447 -22.508 1.00 81.44 316 MET A N 1
ATOM 2300 C CA . MET A 1 316 ? -3.978 1.537 -22.556 1.00 81.44 316 MET A CA 1
ATOM 2301 C C . MET A 1 316 ? -4.187 0.484 -23.645 1.00 81.44 316 MET A C 1
ATOM 2303 O O . MET A 1 316 ? -5.309 0.045 -23.898 1.00 81.44 316 MET A O 1
ATOM 2307 N N . HIS A 1 317 ? -3.093 0.044 -24.257 1.00 81.06 317 HIS A N 1
ATOM 2308 C CA . HIS A 1 317 ? -3.068 -1.065 -25.205 1.00 81.06 317 HIS A CA 1
ATOM 2309 C C . HIS A 1 317 ? -2.332 -2.266 -24.597 1.00 81.06 317 HIS A C 1
ATOM 2311 O O . HIS A 1 317 ? -1.518 -2.128 -23.681 1.00 81.06 317 HIS A O 1
ATOM 2317 N N . GLY A 1 318 ? -2.599 -3.462 -25.122 1.00 77.12 318 GLY A N 1
ATOM 2318 C CA . GLY A 1 318 ? -1.807 -4.637 -24.764 1.00 77.12 318 GLY A CA 1
ATOM 2319 C C . GLY A 1 318 ? -0.359 -4.492 -25.245 1.00 77.12 318 GLY A C 1
ATOM 2320 O O . GLY A 1 318 ? -0.094 -3.815 -26.235 1.00 77.12 318 GLY A O 1
ATOM 2321 N N . ILE A 1 319 ? 0.581 -5.146 -24.562 1.00 73.88 319 ILE A N 1
ATOM 2322 C CA . ILE A 1 319 ? 1.978 -5.271 -25.005 1.00 73.88 319 ILE A CA 1
ATOM 2323 C C . ILE A 1 319 ? 2.314 -6.749 -25.205 1.00 73.88 319 ILE A C 1
ATOM 2325 O O . ILE A 1 319 ? 2.683 -7.470 -24.282 1.00 73.88 319 ILE A O 1
ATOM 2329 N N . ASN A 1 320 ? 2.118 -7.230 -26.425 1.00 75.06 320 ASN A N 1
ATOM 2330 C CA . ASN A 1 320 ? 2.401 -8.604 -26.830 1.00 75.06 320 ASN A CA 1
ATOM 2331 C C . ASN A 1 320 ? 3.059 -8.615 -28.216 1.00 75.06 320 ASN A C 1
ATOM 2333 O O . ASN A 1 320 ? 3.152 -7.590 -28.889 1.00 75.06 320 ASN A O 1
ATOM 2337 N N . GLU A 1 321 ? 3.515 -9.790 -28.642 1.00 79.38 321 GLU A N 1
ATOM 2338 C CA . GLU A 1 321 ? 4.258 -9.963 -29.894 1.00 79.38 321 GLU A CA 1
ATOM 2339 C C . GLU A 1 321 ? 3.501 -9.444 -31.132 1.00 79.38 321 GLU A C 1
ATOM 2341 O O . GLU A 1 321 ? 4.135 -8.958 -32.065 1.00 79.38 321 GLU A O 1
ATOM 2346 N N . TRP A 1 322 ? 2.162 -9.523 -31.164 1.00 77.75 322 TRP A N 1
ATOM 2347 C CA . TRP A 1 322 ? 1.394 -8.999 -32.299 1.00 77.75 322 TRP A CA 1
ATOM 2348 C C . TRP A 1 322 ? 1.316 -7.469 -32.265 1.00 77.75 322 TRP A C 1
ATOM 2350 O O . TRP A 1 322 ? 1.530 -6.844 -33.299 1.00 77.75 322 TRP A O 1
ATOM 2360 N N . TRP A 1 323 ? 1.098 -6.857 -31.093 1.00 80.12 323 TRP A N 1
ATOM 2361 C CA . TRP A 1 323 ? 1.066 -5.398 -30.960 1.00 80.12 323 TRP A CA 1
ATOM 2362 C C . TRP A 1 323 ? 2.388 -4.785 -31.408 1.00 80.12 323 TRP A C 1
ATOM 2364 O O . TRP A 1 323 ? 2.401 -3.844 -32.191 1.00 80.12 323 TRP A O 1
ATOM 2374 N N . ILE A 1 324 ? 3.515 -5.371 -30.999 1.00 78.38 324 ILE A N 1
ATOM 2375 C CA . ILE A 1 324 ? 4.841 -4.906 -31.423 1.00 78.38 324 ILE A CA 1
ATOM 2376 C C . ILE A 1 324 ? 5.008 -4.963 -32.950 1.00 78.38 324 ILE A C 1
ATOM 2378 O O . ILE A 1 324 ? 5.708 -4.122 -33.505 1.00 78.38 324 ILE A O 1
ATOM 2382 N N . LYS A 1 325 ? 4.330 -5.876 -33.651 1.00 77.81 325 LYS A N 1
ATOM 2383 C CA . LYS A 1 325 ? 4.367 -5.942 -35.120 1.00 77.81 325 LYS A CA 1
ATOM 2384 C C . LYS A 1 325 ? 3.432 -4.938 -35.781 1.00 77.81 325 LYS A C 1
ATOM 2386 O O . LYS A 1 325 ? 3.836 -4.323 -36.755 1.00 77.81 325 LYS A O 1
ATOM 2391 N N . GLU A 1 326 ? 2.226 -4.753 -35.253 1.00 78.88 326 GLU A N 1
ATOM 2392 C CA . GLU A 1 326 ? 1.175 -3.932 -35.878 1.00 78.88 326 GLU A CA 1
ATOM 2393 C C . GLU A 1 326 ? 1.124 -2.480 -35.363 1.00 78.88 326 GLU A C 1
ATOM 2395 O O . GLU A 1 326 ? 0.405 -1.659 -35.920 1.00 78.88 326 GLU A O 1
ATOM 2400 N N . HIS A 1 327 ? 1.880 -2.100 -34.323 1.00 80.12 327 HIS A N 1
ATOM 2401 C CA . HIS A 1 327 ? 1.777 -0.750 -33.739 1.00 80.12 327 HIS A CA 1
ATOM 2402 C C . HIS A 1 327 ? 2.120 0.380 -34.725 1.00 80.12 327 HIS A C 1
ATOM 2404 O O . HIS A 1 327 ? 1.678 1.511 -34.528 1.00 80.12 327 HIS A O 1
ATOM 2410 N N . HIS A 1 328 ? 2.871 0.093 -35.794 1.00 75.12 328 HIS A N 1
ATOM 2411 C CA . HIS A 1 328 ? 3.137 1.063 -36.856 1.00 75.12 328 HIS A CA 1
ATOM 2412 C C . HIS A 1 328 ? 1.861 1.498 -37.590 1.00 75.12 328 HIS A C 1
ATOM 2414 O O . HIS A 1 328 ? 1.783 2.646 -38.012 1.00 75.12 328 HIS A O 1
ATOM 2420 N N . ASP A 1 329 ? 0.831 0.645 -37.654 1.00 75.88 329 ASP A N 1
ATOM 2421 C CA . ASP A 1 329 ? -0.473 0.982 -38.244 1.00 75.88 329 ASP A CA 1
ATOM 2422 C C . ASP A 1 329 ? -1.204 2.077 -37.451 1.00 75.88 329 ASP A C 1
ATOM 2424 O O . ASP A 1 329 ? -2.162 2.679 -37.935 1.00 75.88 329 ASP A O 1
ATOM 2428 N N . GLN A 1 330 ? -0.768 2.335 -36.215 1.00 73.94 330 GLN A N 1
ATOM 2429 C CA . GLN A 1 330 ? -1.328 3.350 -35.323 1.00 73.94 330 GLN A CA 1
ATOM 2430 C C . GLN A 1 330 ? -0.510 4.649 -35.304 1.00 73.94 330 GLN A C 1
ATOM 2432 O O . GLN A 1 330 ? -0.901 5.593 -34.617 1.00 73.94 330 GLN A O 1
ATOM 2437 N N . ILE A 1 331 ? 0.607 4.715 -36.037 1.00 73.69 331 ILE A N 1
ATOM 2438 C CA . ILE A 1 331 ? 1.481 5.888 -36.115 1.00 73.69 331 ILE A CA 1
ATOM 2439 C C . ILE A 1 331 ? 1.412 6.445 -37.547 1.00 73.69 331 ILE A C 1
ATOM 2441 O O . ILE A 1 331 ? 2.090 5.925 -38.434 1.00 73.69 331 ILE A O 1
ATOM 2445 N N . PRO A 1 332 ? 0.598 7.486 -37.807 1.00 63.94 332 PRO A N 1
ATOM 2446 C CA . PRO A 1 332 ? 0.431 8.029 -39.149 1.00 63.94 332 PRO A CA 1
ATOM 2447 C C . PRO A 1 332 ? 1.757 8.516 -39.749 1.00 63.94 332 PRO A C 1
ATOM 2449 O O . PRO A 1 332 ? 2.513 9.257 -39.114 1.00 63.94 332 PRO A O 1
ATOM 2452 N N . GLU A 1 333 ? 2.011 8.151 -41.006 1.00 57.56 333 GLU A N 1
ATOM 2453 C CA . GLU A 1 333 ? 3.104 8.701 -41.812 1.00 57.56 333 GLU A CA 1
ATOM 2454 C C . GLU A 1 333 ? 2.725 10.110 -42.301 1.00 57.56 333 GLU A C 1
ATOM 2456 O O . GLU A 1 333 ? 2.283 10.305 -43.433 1.00 57.56 333 GLU A O 1
ATOM 2461 N N . ALA A 1 334 ? 2.843 11.115 -41.434 1.00 51.59 334 ALA A N 1
ATOM 2462 C CA . ALA A 1 334 ? 2.608 12.506 -41.804 1.00 51.59 334 ALA A CA 1
ATOM 2463 C C . ALA A 1 334 ? 3.946 13.229 -42.049 1.00 51.59 334 ALA A C 1
ATOM 2465 O O . ALA A 1 334 ? 4.579 13.706 -41.121 1.00 51.59 334 ALA A O 1
ATOM 2466 N N . ASN A 1 335 ? 4.355 13.367 -43.317 1.00 45.91 335 ASN A N 1
ATOM 2467 C CA . ASN A 1 335 ? 5.497 14.192 -43.763 1.00 45.91 335 ASN A CA 1
ATOM 2468 C C . ASN A 1 335 ? 6.861 13.872 -43.107 1.00 45.91 335 ASN A C 1
ATOM 2470 O O . ASN A 1 335 ? 7.401 14.706 -42.382 1.00 45.91 335 ASN A O 1
ATOM 2474 N N . ASP A 1 336 ? 7.448 12.704 -43.396 1.00 53.62 336 ASP A N 1
ATOM 2475 C CA . ASP A 1 336 ? 8.790 12.268 -42.938 1.00 53.62 336 ASP A CA 1
ATOM 2476 C C . ASP A 1 336 ? 9.016 12.252 -41.405 1.00 53.62 336 ASP A C 1
ATOM 2478 O O . ASP A 1 336 ? 10.073 11.819 -40.937 1.00 53.62 336 ASP A O 1
ATOM 2482 N N . SER A 1 337 ? 8.024 12.651 -40.603 1.00 58.44 337 SER A N 1
ATOM 2483 C CA . SER A 1 337 ? 7.990 12.512 -39.153 1.00 58.44 337 SER A CA 1
ATOM 2484 C C . SER A 1 337 ? 6.762 11.702 -38.744 1.00 58.44 337 SER A C 1
ATOM 2486 O O . SER A 1 337 ? 5.613 12.059 -38.979 1.00 58.44 337 SER A O 1
ATOM 2488 N N . ARG A 1 338 ? 7.013 10.555 -38.127 1.00 71.88 338 ARG A N 1
ATOM 2489 C CA . ARG A 1 338 ? 5.991 9.721 -37.510 1.00 71.88 338 ARG A CA 1
ATOM 2490 C C . ARG A 1 338 ? 5.297 10.522 -36.401 1.00 71.88 338 ARG A C 1
ATOM 2492 O O . ARG A 1 338 ? 5.953 10.942 -35.444 1.00 71.88 338 ARG A O 1
ATOM 2499 N N . ASP A 1 339 ? 3.989 10.755 -36.529 1.00 78.38 339 ASP A N 1
ATOM 2500 C CA . ASP A 1 339 ? 3.215 11.497 -35.527 1.00 78.38 339 ASP A CA 1
ATOM 2501 C C . ASP A 1 339 ? 2.896 10.601 -34.322 1.00 78.38 339 ASP A C 1
ATOM 2503 O O . ASP A 1 339 ? 2.021 9.738 -34.371 1.00 78.38 339 ASP A O 1
ATOM 2507 N N . VAL A 1 340 ? 3.620 10.821 -33.223 1.00 81.44 340 VAL A N 1
ATOM 2508 C CA . VAL A 1 340 ? 3.451 10.103 -31.948 1.00 81.44 340 VAL A CA 1
ATOM 2509 C C . VAL A 1 340 ? 2.685 10.911 -30.896 1.00 81.44 340 VAL A C 1
ATOM 2511 O O . VAL A 1 340 ? 2.694 10.558 -29.716 1.00 81.44 340 VAL A O 1
ATOM 2514 N N . SER A 1 341 ? 2.003 11.992 -31.291 1.00 82.69 341 SER A N 1
ATOM 2515 C CA . SER A 1 341 ? 1.266 12.873 -30.370 1.00 82.69 341 SER A CA 1
ATOM 2516 C C . SER A 1 341 ? 0.277 12.121 -29.472 1.00 82.69 341 SER A C 1
ATOM 2518 O O . SER A 1 341 ? 0.234 12.372 -28.266 1.00 82.69 341 SER A O 1
ATOM 2520 N N . ASN A 1 342 ? -0.426 11.126 -30.018 1.00 81.38 342 ASN A N 1
ATOM 2521 C CA . ASN A 1 342 ? -1.361 10.277 -29.272 1.00 81.38 342 ASN A CA 1
ATOM 2522 C C . ASN A 1 342 ? -0.677 9.372 -28.231 1.00 81.38 342 ASN A C 1
ATOM 2524 O O . ASN A 1 342 ? -1.304 8.981 -27.248 1.00 81.38 342 ASN A O 1
ATOM 2528 N N . CYS A 1 343 ? 0.606 9.051 -28.410 1.00 83.81 343 CYS A N 1
ATOM 2529 C CA . CYS A 1 343 ? 1.378 8.219 -27.485 1.00 83.81 343 CYS A CA 1
ATOM 2530 C C . CYS A 1 343 ? 1.986 9.041 -26.340 1.00 83.81 343 CYS A C 1
ATOM 2532 O O . CYS A 1 343 ? 2.242 8.501 -25.259 1.00 83.81 343 CYS A O 1
ATOM 2534 N N . ASN A 1 344 ? 2.203 10.345 -26.552 1.00 86.62 344 ASN A N 1
ATOM 2535 C CA . ASN A 1 344 ? 2.925 11.219 -25.622 1.00 86.62 344 ASN A CA 1
ATOM 2536 C C . ASN A 1 344 ? 2.290 11.280 -24.235 1.00 86.62 344 ASN A C 1
ATOM 2538 O O . ASN A 1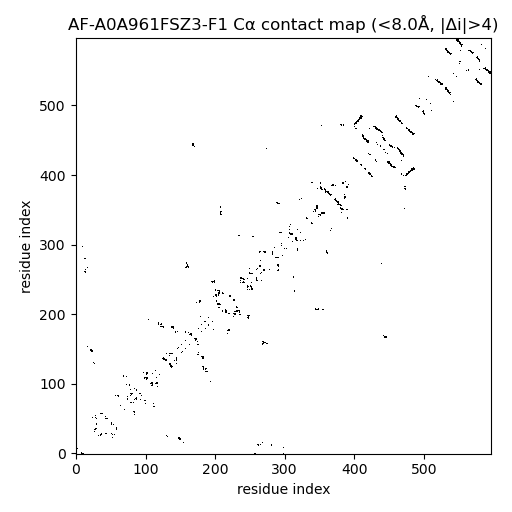 344 ? 2.994 11.463 -23.245 1.00 86.62 344 ASN A O 1
ATOM 2542 N N . ALA A 1 345 ? 0.978 11.092 -24.142 1.00 86.06 345 ALA A N 1
ATOM 2543 C CA . ALA A 1 345 ? 0.287 11.148 -22.869 1.00 86.06 345 ALA A CA 1
ATOM 2544 C C . ALA A 1 345 ? 0.683 9.994 -21.919 1.00 86.06 345 ALA A C 1
ATOM 2546 O O . ALA A 1 345 ? 0.659 10.169 -20.703 1.00 86.06 345 ALA A O 1
ATOM 2547 N N . CYS A 1 346 ? 1.120 8.847 -22.448 1.00 86.38 346 CYS A N 1
ATOM 2548 C CA . CYS A 1 346 ? 1.614 7.719 -21.646 1.00 86.38 346 CYS A CA 1
ATOM 2549 C C . CYS A 1 346 ? 3.143 7.556 -21.730 1.00 86.38 346 CYS A C 1
ATOM 2551 O O . CYS A 1 346 ? 3.772 7.182 -20.741 1.00 86.38 346 CYS A O 1
ATOM 2553 N N . HIS A 1 347 ? 3.748 7.883 -22.877 1.00 86.31 347 HIS A N 1
ATOM 2554 C CA . HIS A 1 347 ? 5.178 7.671 -23.152 1.00 86.31 347 HIS A CA 1
ATOM 2555 C C . HIS A 1 347 ? 6.049 8.934 -23.040 1.00 86.31 347 HIS A C 1
ATOM 2557 O O . HIS A 1 347 ? 7.264 8.859 -23.234 1.00 86.31 347 HIS A O 1
ATOM 2563 N N . GLY A 1 348 ? 5.458 10.085 -22.712 1.00 86.62 348 GLY A N 1
ATOM 2564 C CA . GLY A 1 348 ? 6.156 11.366 -22.633 1.00 86.62 348 GLY A CA 1
ATOM 2565 C C . GLY A 1 348 ? 6.420 12.001 -24.000 1.00 86.62 348 GLY A C 1
ATOM 2566 O O . GLY A 1 348 ? 6.423 11.340 -25.035 1.00 86.62 348 GLY A O 1
ATOM 2567 N N . THR A 1 349 ? 6.674 13.309 -24.006 1.00 85.19 349 THR A N 1
ATOM 2568 C CA . THR A 1 349 ? 6.864 14.114 -25.231 1.00 85.19 349 THR A CA 1
ATOM 2569 C C . THR A 1 349 ? 8.173 13.840 -25.972 1.00 85.19 349 THR A C 1
ATOM 2571 O O . THR A 1 349 ? 8.319 14.236 -27.124 1.00 85.19 349 THR A O 1
ATOM 2574 N N . ASN A 1 350 ? 9.129 13.173 -25.325 1.00 83.00 350 ASN A N 1
ATOM 2575 C CA . ASN A 1 350 ? 10.408 12.774 -25.912 1.00 83.00 350 ASN A CA 1
ATOM 2576 C C . ASN A 1 350 ? 10.452 11.285 -26.299 1.00 83.00 350 ASN A C 1
ATOM 2578 O O . ASN A 1 350 ? 11.519 10.793 -26.656 1.00 83.00 350 ASN A O 1
ATOM 2582 N N . SER A 1 351 ? 9.331 10.563 -26.174 1.00 83.12 351 SER A N 1
ATOM 2583 C CA . SER A 1 351 ? 9.216 9.125 -26.460 1.00 83.12 351 SER A CA 1
ATOM 2584 C C . SER A 1 351 ? 10.174 8.222 -25.666 1.00 83.12 351 SER A C 1
ATOM 2586 O O . SER A 1 351 ? 10.350 7.053 -26.016 1.00 83.12 351 SER A O 1
ATOM 2588 N N . ALA A 1 352 ? 10.780 8.745 -24.593 1.00 84.00 352 ALA A N 1
ATOM 2589 C CA . ALA A 1 352 ? 11.669 7.996 -23.714 1.00 84.00 352 ALA A CA 1
ATOM 2590 C C . ALA A 1 352 ? 10.905 7.055 -22.770 1.00 84.00 352 ALA A C 1
ATOM 2592 O O . ALA A 1 352 ? 11.521 6.281 -22.045 1.00 84.00 352 ALA A O 1
ATOM 2593 N N . GLY A 1 353 ? 9.575 7.137 -22.730 1.00 85.94 353 GLY A N 1
ATOM 2594 C CA . GLY A 1 353 ? 8.773 6.431 -21.747 1.00 85.94 353 GLY A CA 1
ATOM 2595 C C . GLY A 1 353 ? 8.845 7.092 -20.368 1.00 85.94 353 GLY A C 1
ATOM 2596 O O . GLY A 1 353 ? 9.863 7.651 -19.931 1.00 85.94 353 GLY A O 1
ATOM 2597 N N . GLY A 1 354 ? 7.740 6.996 -19.645 1.00 82.44 354 GLY A N 1
ATOM 2598 C CA . GLY A 1 354 ? 7.625 7.418 -18.258 1.00 82.44 354 GLY A CA 1
ATOM 2599 C C . GLY A 1 354 ? 6.821 6.429 -17.421 1.00 82.44 354 GLY A C 1
ATOM 2600 O O . GLY A 1 354 ? 6.561 5.308 -17.847 1.00 82.44 354 GLY A O 1
ATOM 2601 N N . GLU A 1 355 ? 6.415 6.856 -16.235 1.00 82.00 355 GLU A N 1
ATOM 2602 C CA . GLU A 1 355 ? 5.785 6.037 -15.194 1.00 82.00 355 GLU A CA 1
ATOM 2603 C C . GLU A 1 355 ? 4.498 5.356 -15.695 1.00 82.00 355 GLU A C 1
ATOM 2605 O O . GLU A 1 355 ? 4.226 4.209 -15.362 1.00 82.00 355 GLU A O 1
ATOM 2610 N N . LEU A 1 356 ? 3.726 6.035 -16.553 1.00 85.50 356 LEU A N 1
ATOM 2611 C CA . LEU A 1 356 ? 2.511 5.492 -17.179 1.00 85.50 356 LEU A CA 1
ATOM 2612 C C . LEU A 1 356 ? 2.773 4.453 -18.287 1.00 85.50 356 LEU A C 1
ATOM 2614 O O . LEU A 1 356 ? 1.841 3.785 -18.719 1.00 85.50 356 LEU A O 1
ATOM 2618 N N . SER A 1 357 ? 4.018 4.312 -18.748 1.00 88.56 357 SER A N 1
ATOM 2619 C CA . SER A 1 357 ? 4.431 3.341 -19.775 1.00 88.56 357 SER A CA 1
ATOM 2620 C C . SER A 1 357 ? 5.248 2.179 -19.204 1.00 88.56 357 SER A C 1
ATOM 2622 O O . SER A 1 357 ? 5.944 1.487 -19.943 1.00 88.56 357 SER A O 1
ATOM 2624 N N . GLU A 1 358 ? 5.235 1.986 -17.885 1.00 89.31 358 GLU A N 1
ATOM 2625 C CA . GLU A 1 358 ? 5.961 0.888 -17.252 1.00 89.31 358 GLU A CA 1
ATOM 2626 C C . GLU A 1 358 ? 5.335 -0.474 -17.582 1.00 89.31 358 GLU A C 1
ATOM 2628 O O . GLU A 1 358 ? 4.117 -0.659 -17.536 1.00 89.31 358 GLU A O 1
ATOM 2633 N N . ALA A 1 359 ? 6.178 -1.462 -17.880 1.00 89.44 359 ALA A N 1
ATOM 2634 C CA . ALA A 1 359 ? 5.750 -2.838 -18.068 1.00 89.44 359 ALA A CA 1
ATOM 2635 C C . ALA A 1 359 ? 5.182 -3.383 -16.748 1.00 89.44 359 ALA A C 1
ATOM 2637 O O . ALA A 1 359 ? 5.909 -3.587 -15.777 1.00 89.44 359 ALA A O 1
ATOM 2638 N N . LEU A 1 360 ? 3.876 -3.649 -16.698 1.00 87.50 360 LEU A N 1
ATOM 2639 C CA . LEU A 1 360 ? 3.204 -4.082 -15.464 1.00 87.50 360 LEU A CA 1
ATOM 2640 C C . LEU A 1 360 ? 3.546 -5.521 -15.042 1.00 87.50 360 LEU A C 1
ATOM 2642 O O . LEU A 1 360 ? 3.244 -5.918 -13.916 1.00 87.50 360 LEU A O 1
ATOM 2646 N N . GLY A 1 361 ? 4.234 -6.270 -15.905 1.00 87.69 361 GLY A N 1
ATOM 2647 C CA . GLY A 1 361 ? 4.834 -7.567 -15.617 1.00 87.69 361 GLY A CA 1
ATOM 2648 C C . GLY A 1 361 ? 6.035 -7.849 -16.523 1.00 87.69 361 GLY A C 1
ATOM 2649 O O . GLY A 1 361 ? 6.250 -7.118 -17.492 1.00 87.69 361 GLY A O 1
ATOM 2650 N N . PRO A 1 362 ? 6.816 -8.908 -16.241 1.00 88.94 362 PRO A N 1
ATOM 2651 C CA . PRO A 1 362 ? 7.939 -9.295 -17.086 1.00 88.94 362 PRO A CA 1
ATOM 2652 C C . PRO A 1 362 ? 7.460 -9.733 -18.471 1.00 88.94 362 PRO A C 1
ATOM 2654 O O . PRO A 1 362 ? 6.513 -10.519 -18.585 1.00 88.94 362 PRO A O 1
ATOM 2657 N N . ARG A 1 363 ? 8.112 -9.253 -19.529 1.00 87.31 363 ARG A N 1
ATOM 2658 C CA . ARG A 1 363 ? 7.764 -9.591 -20.914 1.00 87.31 363 ARG A CA 1
ATOM 2659 C C . ARG A 1 363 ? 9.013 -9.723 -21.776 1.00 87.31 363 ARG A C 1
ATOM 2661 O O . ARG A 1 363 ? 10.032 -9.091 -21.513 1.00 87.31 363 ARG A O 1
ATOM 2668 N N . ALA A 1 364 ? 8.912 -10.525 -22.826 1.00 89.19 364 ALA A N 1
ATOM 2669 C CA . ALA A 1 364 ? 9.926 -10.630 -23.862 1.00 89.19 364 ALA A CA 1
ATOM 2670 C C . ALA A 1 364 ? 9.238 -10.607 -25.225 1.00 89.19 364 ALA A C 1
ATOM 2672 O O . ALA A 1 364 ? 8.223 -11.281 -25.410 1.00 89.19 364 ALA A O 1
ATOM 2673 N N . PHE A 1 365 ? 9.793 -9.841 -26.156 1.00 85.50 365 PHE A N 1
ATOM 2674 C CA . PHE A 1 365 ? 9.260 -9.703 -27.509 1.00 85.50 365 PHE A CA 1
ATOM 2675 C C . PHE A 1 365 ? 10.397 -9.782 -28.510 1.00 85.50 365 PHE A C 1
ATOM 2677 O O . PHE A 1 365 ? 11.513 -9.347 -28.217 1.00 85.50 365 PHE A O 1
ATOM 2684 N N . ASN A 1 366 ? 10.120 -10.292 -29.702 1.00 86.38 366 ASN A N 1
ATOM 2685 C CA . ASN A 1 366 ? 11.080 -10.231 -30.790 1.00 86.38 366 ASN A CA 1
ATOM 2686 C C . ASN A 1 366 ? 10.867 -8.944 -31.581 1.00 86.38 366 ASN A C 1
ATOM 2688 O O . ASN A 1 366 ? 9.779 -8.659 -32.072 1.00 86.38 366 ASN A O 1
ATOM 2692 N N . THR A 1 367 ? 11.935 -8.170 -31.712 1.00 79.69 367 THR A N 1
ATOM 2693 C CA . THR A 1 367 ? 11.971 -6.977 -32.553 1.00 79.69 367 THR A CA 1
ATOM 2694 C C . THR A 1 367 ? 12.648 -7.313 -33.872 1.00 79.69 367 THR A C 1
ATOM 2696 O O . THR A 1 367 ? 13.574 -8.126 -33.926 1.00 79.69 367 THR A O 1
ATOM 2699 N N . GLU A 1 368 ? 12.216 -6.659 -34.946 1.00 72.44 368 GLU A N 1
ATOM 2700 C CA . GLU A 1 368 ? 12.775 -6.888 -36.282 1.00 72.44 368 GLU A CA 1
ATOM 2701 C C . GLU A 1 368 ? 14.257 -6.494 -36.374 1.00 72.44 368 GLU A C 1
ATOM 2703 O O . GLU A 1 368 ? 15.014 -7.098 -37.131 1.00 72.44 368 GLU A O 1
ATOM 2708 N N . LYS A 1 369 ? 14.682 -5.490 -35.593 1.00 68.62 369 LYS A N 1
ATOM 2709 C CA . LYS A 1 369 ? 16.021 -4.884 -35.686 1.00 68.62 369 LYS A CA 1
ATOM 2710 C C . LYS A 1 369 ? 16.990 -5.286 -34.577 1.00 68.62 369 LYS A C 1
ATOM 2712 O O . LYS A 1 369 ? 18.192 -5.341 -34.827 1.00 68.62 369 LYS A O 1
ATOM 2717 N N . PHE A 1 370 ? 16.505 -5.542 -33.365 1.00 73.12 370 PHE A N 1
ATOM 2718 C CA . PHE A 1 370 ? 17.354 -5.726 -32.181 1.00 73.12 370 PHE A CA 1
ATOM 2719 C C . PHE A 1 370 ? 17.222 -7.125 -31.565 1.00 73.12 370 PHE A C 1
ATOM 2721 O O . PHE A 1 370 ? 17.800 -7.392 -30.514 1.00 73.12 370 PHE A O 1
ATOM 2728 N N . GLY A 1 371 ? 16.506 -8.037 -32.231 1.00 84.56 371 GLY A N 1
ATOM 2729 C CA . GLY A 1 371 ? 16.250 -9.381 -31.724 1.00 84.56 371 GLY A CA 1
ATOM 2730 C C . GLY A 1 371 ? 15.312 -9.358 -30.519 1.00 84.56 371 GLY A C 1
ATOM 2731 O O . GLY A 1 371 ? 14.435 -8.497 -30.418 1.00 84.56 371 GLY A O 1
ATOM 2732 N N . THR A 1 372 ? 15.467 -10.323 -29.616 1.00 89.25 372 THR A N 1
ATOM 2733 C CA . THR A 1 372 ? 14.633 -10.422 -28.417 1.00 89.25 372 THR A CA 1
ATOM 2734 C C . THR A 1 372 ? 14.968 -9.308 -27.425 1.00 89.25 372 THR A C 1
ATOM 2736 O O . THR A 1 372 ? 16.073 -9.260 -26.888 1.00 89.25 372 THR A O 1
ATOM 2739 N N . VAL A 1 373 ? 13.993 -8.446 -27.142 1.00 87.25 373 VAL A N 1
ATOM 2740 C CA . VAL A 1 373 ? 14.064 -7.429 -26.089 1.00 87.25 373 VAL A CA 1
ATOM 2741 C C . VAL A 1 373 ? 13.254 -7.912 -24.893 1.00 87.25 373 VAL A C 1
ATOM 2743 O O . VAL A 1 373 ? 12.132 -8.400 -25.042 1.00 87.25 373 VAL A O 1
ATOM 2746 N N . THR A 1 374 ? 13.825 -7.783 -23.698 1.00 89.81 374 THR A N 1
ATOM 2747 C CA . THR A 1 374 ? 13.196 -8.191 -22.440 1.00 89.81 374 THR A CA 1
ATOM 2748 C C . THR A 1 374 ? 12.930 -6.984 -21.556 1.00 89.81 374 THR A C 1
ATOM 2750 O O . THR A 1 374 ? 13.837 -6.183 -21.331 1.00 89.81 374 THR A O 1
ATOM 2753 N N . PHE A 1 375 ? 11.722 -6.915 -21.007 1.00 90.75 375 PHE A N 1
ATOM 2754 C CA . PHE A 1 375 ? 11.315 -5.935 -20.013 1.00 90.75 375 PHE A CA 1
ATOM 2755 C C . PHE A 1 375 ? 11.086 -6.624 -18.674 1.00 90.75 375 PHE A C 1
ATOM 2757 O O . PHE A 1 375 ? 10.366 -7.624 -18.595 1.00 90.75 375 PHE A O 1
ATOM 2764 N N . TRP A 1 376 ? 11.688 -6.088 -17.617 1.00 92.50 376 TRP A N 1
ATOM 2765 C CA . TRP A 1 376 ? 11.348 -6.465 -16.249 1.00 92.50 376 TRP A CA 1
ATOM 2766 C C . TRP A 1 376 ? 10.155 -5.632 -15.744 1.00 92.50 376 TRP A C 1
ATOM 2768 O O . TRP A 1 376 ? 9.804 -4.599 -16.312 1.00 92.50 376 TRP A O 1
ATOM 2778 N N . GLN A 1 377 ? 9.482 -6.104 -14.694 1.00 88.50 377 GLN A N 1
ATOM 2779 C CA . GLN A 1 377 ? 8.294 -5.435 -14.158 1.00 88.50 377 GLN A CA 1
ATOM 2780 C C . GLN A 1 377 ? 8.631 -4.058 -13.562 1.00 88.50 377 GLN A C 1
ATOM 2782 O O . GLN A 1 377 ? 9.395 -3.975 -12.608 1.00 88.50 377 GLN A O 1
ATOM 2787 N N . GLY A 1 378 ? 8.004 -2.992 -14.058 1.00 88.06 378 GLY A N 1
ATOM 2788 C CA . GLY A 1 378 ? 8.296 -1.606 -13.673 1.00 88.06 378 GLY A CA 1
ATOM 2789 C C . GLY A 1 378 ? 9.334 -0.921 -14.570 1.00 88.06 378 GLY A C 1
ATOM 2790 O O . GLY A 1 378 ? 9.724 0.217 -14.299 1.00 88.06 378 GLY A O 1
ATOM 2791 N N . GLN A 1 379 ? 9.810 -1.593 -15.624 1.00 91.12 379 GLN A N 1
ATOM 2792 C CA . GLN A 1 379 ? 10.683 -0.981 -16.624 1.00 91.12 379 GLN A CA 1
ATOM 2793 C C . GLN A 1 379 ? 9.862 -0.089 -17.549 1.00 91.12 379 GLN A C 1
ATOM 2795 O O . GLN A 1 379 ? 8.832 -0.524 -18.065 1.00 91.12 379 GLN A O 1
ATOM 2800 N N . ARG A 1 380 ? 10.311 1.144 -17.786 1.00 89.81 380 ARG A N 1
ATOM 2801 C CA . ARG A 1 380 ? 9.630 2.077 -18.691 1.00 89.81 380 ARG A CA 1
ATOM 2802 C C . ARG A 1 380 ? 9.805 1.602 -20.126 1.00 89.81 380 ARG A C 1
ATOM 2804 O O . ARG A 1 380 ? 10.925 1.318 -20.538 1.00 89.81 380 ARG A O 1
ATOM 2811 N N . VAL A 1 381 ? 8.706 1.519 -20.873 1.00 87.69 381 VAL A N 1
ATOM 2812 C CA . VAL A 1 381 ? 8.735 1.147 -22.289 1.00 87.69 381 VAL A CA 1
ATOM 2813 C C . VAL A 1 381 ? 8.949 2.399 -23.134 1.00 87.69 381 VAL A C 1
ATOM 2815 O O . VAL A 1 381 ? 8.090 3.283 -23.224 1.00 87.69 381 VAL A O 1
ATOM 2818 N N . SER A 1 382 ? 10.114 2.454 -23.764 1.00 85.19 382 SER A N 1
ATOM 2819 C CA . SER A 1 382 ? 10.577 3.547 -24.607 1.00 85.19 382 SER A CA 1
ATOM 2820 C C . SER A 1 382 ? 10.601 3.139 -26.075 1.00 85.19 382 SER A C 1
ATOM 2822 O O . SER A 1 382 ? 10.897 1.991 -26.409 1.00 85.19 382 SER A O 1
ATOM 2824 N N . CYS A 1 383 ? 10.407 4.100 -26.984 1.00 82.62 383 CYS A N 1
ATOM 2825 C CA . CYS A 1 383 ? 10.699 3.858 -28.403 1.00 82.62 383 CYS A CA 1
ATOM 2826 C C . CYS A 1 383 ? 12.175 3.474 -28.604 1.00 82.62 383 CYS A C 1
ATOM 2828 O O . CYS A 1 383 ? 12.495 2.711 -29.511 1.00 82.62 383 CYS A O 1
ATOM 2830 N N . TYR A 1 384 ? 13.061 3.956 -27.726 1.00 81.69 384 TYR A N 1
ATOM 2831 C CA . TYR A 1 384 ? 14.503 3.710 -27.777 1.00 81.69 384 TYR A CA 1
ATOM 2832 C C . TYR A 1 384 ? 14.922 2.306 -27.317 1.00 81.69 384 TYR A C 1
ATOM 2834 O O . TYR A 1 384 ? 16.063 1.905 -27.527 1.00 81.69 384 TYR A O 1
ATOM 2842 N N . ASP A 1 385 ? 14.017 1.534 -26.706 1.00 82.69 385 ASP A N 1
ATOM 2843 C CA . ASP A 1 385 ? 14.314 0.151 -26.321 1.00 82.69 385 ASP A CA 1
ATOM 2844 C C . ASP A 1 385 ? 14.333 -0.803 -27.520 1.00 82.69 385 ASP A C 1
ATOM 2846 O O . ASP A 1 385 ? 15.005 -1.835 -27.466 1.00 82.69 385 ASP A O 1
ATOM 2850 N N . CYS A 1 386 ? 13.593 -0.452 -28.577 1.00 81.06 386 CYS A N 1
ATOM 2851 C CA . CYS A 1 386 ? 13.344 -1.294 -29.747 1.00 81.06 386 CYS A CA 1
ATOM 2852 C C . CYS A 1 386 ? 13.682 -0.608 -31.085 1.00 81.06 386 CYS A C 1
ATOM 2854 O O . CYS A 1 386 ? 13.738 -1.295 -32.102 1.00 81.06 386 CYS A O 1
ATOM 2856 N N . HIS A 1 387 ? 13.879 0.716 -31.108 1.00 78.94 387 HIS A N 1
ATOM 2857 C CA . HIS A 1 387 ? 14.149 1.540 -32.297 1.00 78.94 387 HIS A CA 1
ATOM 2858 C C . HIS A 1 387 ? 15.138 2.670 -31.973 1.00 78.94 387 HIS A C 1
ATOM 2860 O O . HIS A 1 387 ? 15.347 2.994 -30.811 1.00 78.94 387 HIS A O 1
ATOM 2866 N N . ASP A 1 388 ? 15.696 3.351 -32.979 1.00 77.06 388 ASP A N 1
ATOM 2867 C CA . ASP A 1 388 ? 16.481 4.584 -32.769 1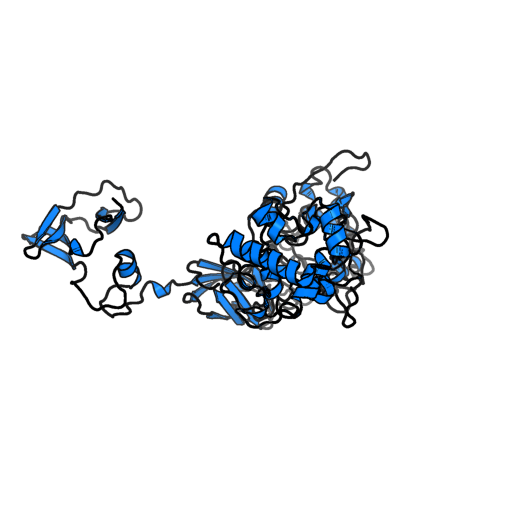.00 77.06 388 ASP A CA 1
ATOM 2868 C C . ASP A 1 388 ? 15.541 5.809 -32.594 1.00 77.06 388 ASP A C 1
ATOM 2870 O O . ASP A 1 388 ? 15.696 6.855 -33.224 1.00 77.06 388 ASP A O 1
ATOM 2874 N N . GLY A 1 389 ? 14.507 5.670 -31.757 1.00 76.38 389 GLY A N 1
ATOM 2875 C CA . GLY A 1 389 ? 13.436 6.657 -31.569 1.00 76.38 389 GLY A CA 1
ATOM 2876 C C . GLY A 1 389 ? 12.314 6.587 -32.621 1.00 76.38 389 GLY A C 1
ATOM 2877 O O . GLY A 1 389 ? 12.373 5.778 -33.548 1.00 76.38 389 GLY A O 1
ATOM 2878 N N . PRO A 1 390 ? 11.275 7.440 -32.502 1.00 73.69 390 PRO A N 1
ATOM 2879 C CA . PRO A 1 390 ? 10.048 7.329 -33.299 1.00 73.69 390 PRO A CA 1
ATOM 2880 C C . PRO A 1 390 ? 10.256 7.528 -34.808 1.00 73.69 390 PRO A C 1
ATOM 2882 O O . PRO A 1 390 ? 9.506 6.967 -35.594 1.00 73.69 390 PRO A O 1
ATOM 2885 N N . ASN A 1 391 ? 11.293 8.258 -35.229 1.00 71.38 391 ASN A N 1
ATOM 2886 C CA . ASN A 1 391 ? 11.577 8.527 -36.645 1.00 71.38 391 ASN A CA 1
ATOM 2887 C C . ASN A 1 391 ? 12.756 7.729 -37.207 1.00 71.38 391 ASN A C 1
ATOM 2889 O O . ASN A 1 391 ? 13.198 8.024 -38.314 1.00 71.38 391 ASN A O 1
ATOM 2893 N N . GLU A 1 392 ? 13.339 6.796 -36.441 1.00 66.81 392 GLU A N 1
ATOM 2894 C CA . GLU A 1 392 ? 14.609 6.132 -36.806 1.00 66.81 392 GLU A CA 1
ATOM 2895 C C . GLU A 1 392 ? 15.739 7.138 -37.123 1.00 66.81 392 GLU A C 1
ATOM 2897 O O . GLU A 1 392 ? 16.750 6.820 -37.758 1.00 66.81 392 GLU A O 1
ATOM 2902 N N . SER A 1 393 ? 15.559 8.391 -36.693 1.00 58.09 393 SER A N 1
ATOM 2903 C CA . SER A 1 393 ? 16.566 9.429 -36.763 1.00 58.09 393 SER A CA 1
ATOM 2904 C C . SER A 1 393 ? 17.697 8.972 -35.862 1.00 58.09 393 SER A C 1
ATOM 2906 O O . SER A 1 393 ? 17.459 8.691 -34.695 1.00 58.09 393 SER A O 1
ATOM 2908 N N . ARG A 1 394 ? 18.915 8.892 -36.388 1.00 60.00 394 ARG A N 1
ATOM 2909 C CA . ARG A 1 394 ? 20.087 8.399 -35.660 1.00 60.00 394 ARG A CA 1
ATOM 2910 C C . ARG A 1 394 ? 20.885 9.516 -34.958 1.00 60.00 394 ARG A C 1
ATOM 2912 O O . ARG A 1 394 ? 22.018 9.751 -35.383 1.00 60.00 394 ARG A O 1
ATOM 2919 N N . PRO A 1 395 ? 20.433 10.229 -33.906 1.00 50.06 395 PRO A N 1
ATOM 2920 C CA . PRO A 1 395 ? 21.373 10.955 -33.077 1.00 50.06 395 PRO A CA 1
ATOM 2921 C C . PRO A 1 395 ? 21.831 10.006 -31.963 1.00 50.06 395 PRO A C 1
ATOM 2923 O O . PRO A 1 395 ? 21.254 9.992 -30.885 1.00 50.06 395 PRO A O 1
ATOM 2926 N N . PHE A 1 396 ? 22.886 9.239 -32.254 1.00 53.97 396 PHE A N 1
ATOM 2927 C CA . PHE A 1 396 ? 23.655 8.406 -31.316 1.00 53.97 396 PHE A CA 1
ATOM 2928 C C . PHE A 1 396 ? 22.883 7.239 -30.681 1.00 53.97 396 PHE A C 1
ATOM 2930 O O . PHE A 1 396 ? 22.018 7.413 -29.828 1.00 53.97 396 PHE A O 1
ATOM 2937 N N . ARG A 1 397 ? 23.253 6.015 -31.075 1.00 60.50 397 ARG A N 1
ATOM 2938 C CA . ARG A 1 397 ? 22.840 4.791 -30.387 1.00 60.50 397 ARG A CA 1
ATOM 2939 C C . ARG A 1 397 ? 23.403 4.848 -28.967 1.00 60.50 397 ARG A C 1
ATOM 2941 O O . ARG A 1 397 ? 24.593 4.611 -28.799 1.00 60.50 397 ARG A O 1
ATOM 2948 N N . GLN A 1 398 ? 22.572 5.196 -27.991 1.00 72.00 398 GLN A N 1
ATOM 2949 C CA . GLN A 1 398 ? 22.960 5.103 -26.591 1.00 72.00 398 GLN A CA 1
ATOM 2950 C C . GLN A 1 398 ? 22.880 3.650 -26.141 1.00 72.00 398 GLN A C 1
ATOM 2952 O O . GLN A 1 398 ? 21.916 2.929 -26.413 1.00 72.00 398 GLN A O 1
ATOM 2957 N N . SER A 1 399 ? 23.945 3.218 -25.494 1.00 84.56 399 SER A N 1
ATOM 2958 C CA . SER A 1 399 ? 23.994 2.021 -24.679 1.00 84.56 399 SER A CA 1
ATOM 2959 C C . SER A 1 399 ? 23.026 2.194 -23.516 1.00 84.56 399 SER A C 1
ATOM 2961 O O . SER A 1 399 ? 22.780 3.308 -23.071 1.00 84.56 399 SER A O 1
ATOM 2963 N N . LYS A 1 400 ? 22.455 1.089 -23.036 1.00 88.06 400 LYS A N 1
ATOM 2964 C CA . LYS A 1 400 ? 21.694 1.136 -21.789 1.00 88.06 400 LYS A CA 1
ATOM 2965 C C . LYS A 1 400 ? 22.677 1.188 -20.619 1.00 88.06 400 LYS A C 1
ATOM 2967 O O . LYS A 1 400 ? 23.681 0.461 -20.676 1.00 88.06 400 LYS A O 1
ATOM 2972 N N . PRO A 1 401 ? 22.351 1.902 -19.532 1.00 94.00 401 PRO A N 1
ATOM 2973 C CA . PRO A 1 401 ? 23.128 1.807 -18.312 1.00 94.00 401 PRO A CA 1
ATOM 2974 C C . PRO A 1 401 ? 23.147 0.364 -17.802 1.00 94.00 401 PRO A C 1
ATOM 2976 O O . PRO A 1 401 ? 22.204 -0.408 -18.002 1.00 94.00 401 PRO A O 1
ATOM 2979 N N . VAL A 1 402 ? 24.212 -0.005 -17.101 1.00 96.12 402 VAL A N 1
ATOM 2980 C CA . VAL A 1 402 ? 24.374 -1.322 -16.482 1.00 96.12 402 VAL A CA 1
ATOM 2981 C C . VAL A 1 402 ? 24.590 -1.142 -14.991 1.00 96.12 402 VAL A C 1
ATOM 2983 O O . VAL A 1 402 ? 25.467 -0.384 -14.579 1.00 96.12 402 VAL A O 1
ATOM 2986 N N . VAL A 1 403 ? 23.811 -1.862 -14.186 1.00 97.62 403 VAL A N 1
ATOM 2987 C CA . VAL A 1 403 ? 23.930 -1.869 -12.722 1.00 97.62 403 VAL A CA 1
ATOM 2988 C C . VAL A 1 403 ? 24.394 -3.219 -12.191 1.00 97.62 403 VAL A C 1
ATOM 2990 O O . VAL A 1 403 ? 24.144 -4.262 -12.802 1.00 97.62 403 VAL A O 1
ATOM 2993 N N . GLN A 1 404 ? 25.054 -3.210 -11.034 1.00 97.31 404 GLN A N 1
ATOM 2994 C CA . GLN A 1 404 ? 25.640 -4.405 -10.423 1.00 97.31 404 GLN A CA 1
ATOM 2995 C C . GLN A 1 404 ? 24.845 -4.889 -9.206 1.00 97.31 404 GLN A C 1
ATOM 2997 O O . GLN A 1 404 ? 24.266 -4.107 -8.454 1.00 97.31 404 GLN A O 1
ATOM 3002 N N . SER A 1 405 ? 24.839 -6.204 -8.987 1.00 97.69 405 SER A N 1
ATOM 3003 C CA . SER A 1 405 ? 24.323 -6.793 -7.746 1.00 97.69 405 SER A CA 1
ATOM 3004 C C . SER A 1 405 ? 25.449 -6.947 -6.729 1.00 97.69 405 SER A C 1
ATOM 3006 O O . SER A 1 405 ? 26.570 -7.278 -7.109 1.00 97.69 405 SER A O 1
ATOM 3008 N N . PHE A 1 406 ? 25.153 -6.740 -5.449 1.00 95.31 406 PHE A N 1
ATOM 3009 C CA . PHE A 1 406 ? 26.127 -6.865 -4.363 1.00 95.31 406 PHE A CA 1
ATOM 3010 C C . PHE A 1 406 ? 25.447 -7.250 -3.042 1.00 95.31 406 PHE A C 1
ATOM 3012 O O . PHE A 1 406 ? 24.225 -7.406 -2.981 1.00 95.31 406 PHE A O 1
ATOM 3019 N N . ALA A 1 407 ? 26.246 -7.466 -1.998 1.00 93.19 407 ALA A N 1
ATOM 3020 C CA . ALA A 1 407 ? 25.773 -7.817 -0.665 1.00 93.19 407 ALA A CA 1
ATOM 3021 C C . ALA A 1 407 ? 26.204 -6.767 0.367 1.00 93.19 407 ALA A C 1
ATOM 3023 O O . ALA A 1 407 ? 27.222 -6.099 0.184 1.00 93.19 407 ALA A O 1
ATOM 3024 N N . LEU A 1 408 ? 25.417 -6.637 1.431 1.00 90.25 408 LEU A N 1
ATOM 3025 C CA . LEU A 1 408 ? 25.663 -5.777 2.582 1.00 90.25 408 LEU A CA 1
ATOM 3026 C C . LEU A 1 408 ? 25.381 -6.549 3.864 1.00 90.25 408 LEU A C 1
ATOM 3028 O O . LEU A 1 408 ? 24.406 -7.292 3.928 1.00 90.25 408 LEU A O 1
ATOM 3032 N N . ASP A 1 409 ? 26.152 -6.262 4.903 1.00 88.00 409 ASP A N 1
ATOM 3033 C CA . ASP A 1 409 ? 25.896 -6.770 6.246 1.00 88.00 409 ASP A CA 1
ATOM 3034 C C . ASP A 1 409 ? 25.599 -5.603 7.184 1.00 88.00 409 ASP A C 1
ATOM 3036 O O . ASP A 1 409 ? 26.219 -4.539 7.102 1.00 88.00 409 ASP A O 1
ATOM 3040 N N . THR A 1 410 ? 24.662 -5.799 8.105 1.00 86.69 410 THR A N 1
ATOM 3041 C CA . THR A 1 410 ? 24.436 -4.863 9.209 1.00 86.69 410 THR A CA 1
ATOM 3042 C C . THR A 1 410 ? 24.038 -5.598 10.482 1.00 86.69 410 THR A C 1
ATOM 3044 O O . THR A 1 410 ? 23.628 -6.755 10.457 1.00 86.69 410 THR A O 1
ATOM 3047 N N . GLN A 1 411 ? 24.170 -4.941 11.630 1.00 83.94 411 GLN A N 1
ATOM 3048 C CA . GLN A 1 411 ? 23.705 -5.474 12.909 1.00 83.94 411 GLN A CA 1
ATOM 3049 C C . GLN A 1 411 ? 22.197 -5.246 13.093 1.00 83.94 411 GLN A C 1
ATOM 3051 O O . GLN A 1 411 ? 21.596 -4.373 12.462 1.00 83.94 411 GLN A O 1
ATOM 3056 N N . ILE A 1 412 ? 21.582 -6.018 13.993 1.00 80.56 412 ILE A N 1
ATOM 3057 C CA . ILE A 1 412 ? 20.171 -5.848 14.368 1.00 80.56 412 ILE A CA 1
ATOM 3058 C C . ILE A 1 412 ? 19.950 -4.417 14.871 1.00 80.56 412 ILE A C 1
ATOM 3060 O O . ILE A 1 412 ? 20.608 -3.972 15.806 1.00 80.56 412 ILE A O 1
ATOM 3064 N N . GLY A 1 413 ? 18.998 -3.711 14.259 1.00 77.69 413 GLY A N 1
ATOM 3065 C CA . GLY A 1 413 ? 18.654 -2.335 14.630 1.00 77.69 413 GLY A CA 1
ATOM 3066 C C . GLY A 1 413 ? 19.657 -1.267 14.177 1.00 77.69 413 GLY A C 1
ATOM 3067 O O . GLY A 1 413 ? 19.452 -0.098 14.495 1.00 77.69 413 GLY A O 1
ATOM 3068 N N . THR A 1 414 ? 20.695 -1.634 13.420 1.00 83.06 414 THR A N 1
ATOM 3069 C CA . THR A 1 414 ? 21.711 -0.701 12.917 1.00 83.06 414 THR A CA 1
ATOM 3070 C C . THR A 1 414 ? 21.475 -0.396 11.441 1.00 83.06 414 THR A C 1
ATOM 3072 O O . THR A 1 414 ? 21.364 -1.301 10.610 1.00 83.06 414 THR A O 1
ATOM 3075 N N . SER A 1 415 ? 21.409 0.890 11.097 1.00 87.75 415 SER A N 1
ATOM 3076 C CA . SER A 1 415 ? 21.327 1.333 9.704 1.00 87.75 415 SER A CA 1
ATOM 3077 C C . SER A 1 415 ? 22.682 1.211 9.000 1.00 87.75 415 SER A C 1
ATOM 3079 O O . SER A 1 415 ? 23.723 1.451 9.607 1.00 87.75 415 SER A O 1
ATOM 3081 N N . VAL A 1 416 ? 22.671 0.900 7.704 1.00 90.25 416 VAL A N 1
ATOM 3082 C CA . VAL A 1 416 ? 23.873 0.814 6.858 1.00 90.25 416 VAL A CA 1
ATOM 3083 C C . VAL A 1 416 ? 23.724 1.712 5.632 1.00 90.25 416 VAL A C 1
ATOM 3085 O O . VAL A 1 416 ? 22.693 1.685 4.962 1.00 90.25 416 VAL A O 1
ATOM 3088 N N . LEU A 1 417 ? 24.751 2.519 5.357 1.00 92.38 417 LEU A N 1
ATOM 3089 C CA . LEU A 1 417 ? 24.860 3.365 4.167 1.00 92.38 417 LEU A CA 1
ATOM 3090 C C . LEU A 1 417 ? 25.688 2.642 3.099 1.00 92.38 417 LEU A C 1
ATOM 3092 O O . LEU A 1 417 ? 26.745 2.088 3.395 1.00 92.38 417 LEU A O 1
ATOM 3096 N N . THR A 1 418 ? 25.231 2.691 1.853 1.00 93.44 418 THR A N 1
ATOM 3097 C CA . THR A 1 418 ? 25.949 2.174 0.686 1.00 93.44 418 THR A CA 1
ATOM 3098 C C . THR A 1 418 ? 25.761 3.083 -0.531 1.00 93.44 418 THR A C 1
ATOM 3100 O O . THR A 1 418 ? 24.930 3.991 -0.502 1.00 93.44 418 THR A O 1
ATOM 3103 N N . SER A 1 419 ? 26.489 2.802 -1.610 1.00 94.94 419 SER A N 1
ATOM 3104 C CA . SER A 1 419 ? 26.287 3.416 -2.925 1.00 94.94 419 SER A CA 1
ATOM 3105 C C . SER A 1 419 ? 25.792 2.375 -3.925 1.00 94.94 419 SER A C 1
ATOM 3107 O O . SER A 1 419 ? 26.316 1.263 -4.001 1.00 94.94 419 SER A O 1
ATOM 3109 N N . LEU A 1 420 ? 24.790 2.748 -4.713 1.00 95.44 420 LEU A N 1
ATOM 3110 C CA . LEU A 1 420 ? 24.315 1.992 -5.860 1.00 95.44 420 LEU A CA 1
ATOM 3111 C C . LEU A 1 420 ? 25.356 2.044 -6.978 1.00 95.44 420 LEU A C 1
ATOM 3113 O O . LEU A 1 420 ? 25.980 3.072 -7.228 1.00 95.44 420 LEU A O 1
ATOM 3117 N N . LEU A 1 421 ? 25.551 0.912 -7.651 1.00 95.38 421 LEU A N 1
ATOM 3118 C CA . LEU A 1 421 ? 26.646 0.730 -8.594 1.00 95.38 421 LEU A CA 1
ATOM 3119 C C . LEU A 1 421 ? 26.089 0.657 -10.010 1.00 95.38 421 LEU A C 1
ATOM 3121 O O . LEU A 1 421 ? 25.562 -0.379 -10.418 1.00 95.38 421 LEU A O 1
ATOM 3125 N N . GLY A 1 422 ? 26.219 1.752 -10.754 1.00 96.25 422 GLY A N 1
ATOM 3126 C CA . GLY A 1 422 ? 25.808 1.855 -12.150 1.00 96.25 422 GLY A CA 1
ATOM 3127 C C . GLY A 1 422 ? 26.861 2.537 -13.014 1.00 96.25 422 GLY A C 1
ATOM 3128 O O . GLY A 1 422 ? 27.563 3.446 -12.577 1.00 96.25 422 GLY A O 1
ATOM 3129 N N . THR A 1 423 ? 26.965 2.083 -14.257 1.00 96.25 423 THR A N 1
ATOM 3130 C CA . THR A 1 423 ? 27.840 2.662 -15.279 1.00 96.25 423 THR A CA 1
ATOM 3131 C C . THR A 1 423 ? 27.100 2.739 -16.598 1.00 96.25 423 THR A C 1
ATOM 3133 O O . THR A 1 423 ? 26.346 1.825 -16.926 1.00 96.25 423 THR A O 1
ATOM 3136 N N . ASP A 1 424 ? 27.365 3.777 -17.376 1.00 94.88 424 ASP A N 1
ATOM 3137 C CA . ASP A 1 424 ? 26.866 3.909 -18.735 1.00 94.88 424 ASP A CA 1
ATOM 3138 C C . ASP A 1 424 ? 28.012 4.325 -19.669 1.00 94.88 424 ASP A C 1
ATOM 3140 O O . ASP A 1 424 ? 28.943 5.020 -19.256 1.00 94.88 424 ASP A O 1
ATOM 3144 N N . ALA A 1 425 ? 28.003 3.808 -20.899 1.00 92.00 425 ALA A N 1
ATOM 3145 C CA . ALA A 1 425 ? 29.091 4.030 -21.853 1.00 92.00 425 ALA A CA 1
ATOM 3146 C C . ALA A 1 425 ? 29.025 5.414 -22.517 1.00 92.00 425 ALA A C 1
ATOM 3148 O O . ALA A 1 425 ? 30.037 5.898 -23.026 1.00 92.00 425 ALA A O 1
ATOM 3149 N N . ASP A 1 426 ? 27.851 6.042 -22.512 1.00 89.06 426 ASP A N 1
ATOM 3150 C CA . ASP A 1 426 ? 27.543 7.270 -23.233 1.00 89.06 426 ASP A CA 1
ATOM 3151 C C . ASP A 1 426 ? 27.422 8.483 -22.299 1.00 89.06 426 ASP A C 1
ATOM 3153 O O . ASP A 1 426 ? 27.616 9.622 -22.733 1.00 89.06 426 ASP A O 1
ATOM 3157 N N . THR A 1 427 ? 27.124 8.272 -21.014 1.00 89.19 427 THR A N 1
ATOM 3158 C CA . THR A 1 427 ? 27.017 9.338 -20.011 1.00 89.19 427 THR A CA 1
ATOM 3159 C C . THR A 1 427 ? 27.486 8.911 -18.620 1.00 89.19 427 THR A C 1
ATOM 3161 O O . THR A 1 427 ? 27.376 7.761 -18.218 1.00 89.19 427 THR A O 1
ATOM 3164 N N . ALA A 1 428 ? 27.970 9.874 -17.833 1.00 89.12 428 ALA A N 1
ATOM 3165 C CA . ALA A 1 428 ? 28.224 9.684 -16.402 1.00 89.12 428 ALA A CA 1
ATOM 3166 C C . ALA A 1 428 ? 27.023 10.086 -15.523 1.00 89.12 428 ALA A C 1
ATOM 3168 O O . ALA A 1 428 ? 27.025 9.846 -14.319 1.00 89.12 428 ALA A O 1
ATOM 3169 N N . VAL A 1 429 ? 26.012 10.743 -16.102 1.00 92.25 429 VAL A N 1
ATOM 3170 C CA . VAL A 1 429 ? 24.844 11.238 -15.365 1.00 92.25 429 VAL A CA 1
ATOM 3171 C C . VAL A 1 429 ? 23.782 10.147 -15.331 1.00 92.25 429 VAL A C 1
ATOM 3173 O O . VAL A 1 429 ? 23.092 9.924 -16.324 1.00 92.25 429 VAL A O 1
ATOM 3176 N N . LEU A 1 430 ? 23.658 9.497 -14.174 1.00 94.00 430 LEU A N 1
ATOM 3177 C CA . LEU A 1 430 ? 22.663 8.466 -13.903 1.00 94.00 430 LEU A CA 1
ATOM 3178 C C . LEU A 1 430 ? 21.755 8.881 -12.751 1.00 94.00 430 LEU A C 1
ATOM 3180 O O . LEU A 1 430 ? 22.196 9.446 -11.752 1.00 94.00 430 LEU A O 1
ATOM 3184 N N . THR A 1 431 ? 20.479 8.555 -12.897 1.00 92.69 431 THR A N 1
ATOM 3185 C CA . THR A 1 431 ? 19.480 8.642 -11.831 1.00 92.69 431 THR A CA 1
ATOM 3186 C C . THR A 1 431 ? 19.096 7.238 -11.401 1.00 92.69 431 THR A C 1
ATOM 3188 O O . THR A 1 431 ? 18.985 6.344 -12.236 1.00 92.69 431 THR A O 1
ATOM 3191 N N . TYR A 1 432 ? 18.906 7.022 -10.105 1.00 91.56 432 TYR A N 1
ATOM 3192 C CA . TYR A 1 432 ? 18.586 5.705 -9.566 1.00 91.56 432 TYR A CA 1
ATOM 3193 C C . TYR A 1 432 ? 17.167 5.681 -9.018 1.00 91.56 432 TYR A C 1
ATOM 3195 O O . TYR A 1 432 ? 16.678 6.669 -8.470 1.00 91.56 432 TYR A O 1
ATOM 3203 N N . ARG A 1 433 ? 16.507 4.527 -9.140 1.00 89.25 433 ARG A N 1
ATOM 3204 C CA . ARG A 1 433 ? 15.259 4.255 -8.425 1.00 89.25 433 ARG A CA 1
ATOM 3205 C C . ARG A 1 433 ? 15.267 2.861 -7.826 1.00 89.25 433 ARG A C 1
ATOM 3207 O O . ARG A 1 433 ? 15.801 1.918 -8.413 1.00 89.25 433 ARG A O 1
ATOM 3214 N N . ILE A 1 434 ? 14.616 2.737 -6.676 1.00 87.50 434 ILE A N 1
ATOM 3215 C CA . ILE A 1 434 ? 14.291 1.442 -6.089 1.00 87.50 434 ILE A CA 1
ATOM 3216 C C . ILE A 1 434 ? 13.122 0.853 -6.873 1.00 87.50 434 ILE A C 1
ATOM 3218 O O . ILE A 1 434 ? 12.087 1.501 -7.035 1.00 87.50 434 ILE A O 1
ATOM 3222 N N . VAL A 1 435 ? 13.307 -0.368 -7.366 1.00 86.50 435 VAL A N 1
ATOM 3223 C CA . VAL A 1 435 ? 12.259 -1.122 -8.050 1.00 86.50 435 VAL A CA 1
ATOM 3224 C C . VAL A 1 435 ? 11.477 -1.873 -6.987 1.00 86.50 435 VAL A C 1
ATOM 3226 O O . VAL A 1 435 ? 10.399 -1.417 -6.622 1.00 86.50 435 VAL A O 1
ATOM 3229 N N . ASP A 1 436 ? 12.026 -2.925 -6.380 1.00 83.94 436 ASP A N 1
ATOM 3230 C CA . ASP A 1 436 ? 11.382 -3.632 -5.269 1.00 83.94 436 ASP A CA 1
ATOM 3231 C C . ASP A 1 436 ? 11.997 -3.231 -3.925 1.00 83.94 436 ASP A C 1
ATOM 3233 O O . ASP A 1 436 ? 13.195 -3.450 -3.727 1.00 83.94 436 ASP A O 1
ATOM 3237 N N . PRO A 1 437 ? 11.211 -2.657 -2.991 1.00 81.62 437 PRO A N 1
ATOM 3238 C CA . PRO A 1 437 ? 11.703 -2.319 -1.662 1.00 81.62 437 PRO A CA 1
ATOM 3239 C C . PRO A 1 437 ? 11.912 -3.574 -0.793 1.00 81.62 437 PRO A C 1
ATOM 3241 O O . PRO A 1 437 ? 11.310 -4.620 -1.063 1.00 81.62 437 PRO A O 1
ATOM 3244 N N . PRO A 1 438 ? 12.706 -3.460 0.287 1.00 85.81 438 PRO A N 1
ATOM 3245 C CA . PRO A 1 438 ? 12.899 -4.534 1.253 1.00 85.81 438 PRO A CA 1
ATOM 3246 C C . PRO A 1 438 ? 11.615 -4.885 2.001 1.00 85.81 438 PRO A C 1
ATOM 3248 O O . PRO A 1 438 ? 10.706 -4.064 2.149 1.00 85.81 438 PRO A O 1
ATOM 3251 N N . LYS A 1 439 ? 11.535 -6.122 2.501 1.00 80.88 439 LYS A N 1
ATOM 3252 C CA . LYS A 1 439 ? 10.366 -6.600 3.265 1.00 80.88 439 LYS A CA 1
ATOM 3253 C C . LYS A 1 439 ? 10.501 -6.361 4.763 1.00 80.88 439 LYS A C 1
ATOM 3255 O O . LYS A 1 439 ? 9.492 -6.293 5.471 1.00 80.88 439 LYS A O 1
ATOM 3260 N N . HIS A 1 440 ? 11.731 -6.256 5.246 1.00 79.75 440 HIS A N 1
ATOM 3261 C CA . HIS A 1 440 ? 12.080 -6.246 6.657 1.00 79.75 440 HIS A CA 1
ATOM 3262 C C . HIS A 1 440 ? 12.919 -5.029 7.069 1.00 79.75 440 HIS A C 1
ATOM 3264 O O . HIS A 1 440 ? 13.457 -5.007 8.175 1.00 79.75 440 HIS A O 1
ATOM 3270 N N . GLY A 1 441 ? 12.908 -3.971 6.258 1.00 82.31 441 GLY A N 1
ATOM 3271 C CA . GLY A 1 441 ? 13.442 -2.658 6.599 1.00 82.31 441 GLY A CA 1
ATOM 3272 C C . GLY A 1 441 ? 12.878 -1.548 5.717 1.00 82.31 441 GLY A C 1
ATOM 3273 O O . GLY A 1 441 ? 11.931 -1.755 4.959 1.00 82.31 441 GLY A O 1
ATOM 3274 N N . VAL A 1 442 ? 13.464 -0.359 5.832 1.00 80.88 442 VAL A N 1
ATOM 3275 C CA . VAL A 1 442 ? 13.143 0.828 5.025 1.00 80.88 442 VAL A CA 1
ATOM 3276 C C . VAL A 1 442 ? 14.398 1.353 4.328 1.00 80.88 442 VAL A C 1
ATOM 3278 O O . VAL A 1 442 ? 15.506 1.171 4.839 1.00 80.88 442 VAL A O 1
ATOM 3281 N N . LEU A 1 443 ? 14.228 1.986 3.161 1.00 84.19 443 LEU A N 1
ATOM 3282 C CA . LEU A 1 443 ? 15.321 2.546 2.359 1.00 84.19 443 LEU A CA 1
ATOM 3283 C C . LEU A 1 443 ? 15.189 4.046 2.171 1.00 84.19 443 LEU A C 1
ATOM 3285 O O . LEU A 1 443 ? 14.213 4.497 1.586 1.00 84.19 443 LEU A O 1
ATOM 3289 N N . ALA A 1 444 ? 16.232 4.765 2.546 1.00 79.12 444 ALA A N 1
ATOM 3290 C CA . ALA A 1 444 ? 16.528 6.118 2.113 1.00 79.12 444 ALA A CA 1
ATOM 3291 C C . ALA A 1 444 ? 17.318 6.082 0.797 1.00 79.12 444 ALA A C 1
ATOM 3293 O O . ALA A 1 444 ? 18.268 5.308 0.730 1.00 79.12 444 ALA A O 1
ATOM 3294 N N . ILE A 1 445 ? 16.988 6.894 -0.210 1.00 83.00 445 ILE A N 1
ATOM 3295 C CA . ILE A 1 445 ? 17.796 7.069 -1.427 1.00 83.00 445 ILE A CA 1
ATOM 3296 C C . ILE A 1 445 ? 17.975 8.546 -1.787 1.00 83.00 445 ILE A C 1
ATOM 3298 O O . ILE A 1 445 ? 17.000 9.216 -2.105 1.00 83.00 445 ILE A O 1
ATOM 3302 N N . SER A 1 446 ? 19.217 9.027 -1.835 1.00 84.69 446 SER A N 1
ATOM 3303 C CA . SER A 1 446 ? 19.549 10.367 -2.333 1.00 84.69 446 SER A CA 1
ATOM 3304 C C . SER A 1 446 ? 20.687 10.267 -3.349 1.00 84.69 446 SER A C 1
ATOM 3306 O O . SER A 1 446 ? 21.814 9.900 -3.017 1.00 84.69 446 SER A O 1
ATOM 3308 N N . GLY A 1 447 ? 20.377 10.524 -4.623 1.00 88.56 447 GLY A N 1
ATOM 3309 C CA . GLY A 1 447 ? 21.305 10.264 -5.727 1.00 88.56 447 GLY A CA 1
ATOM 3310 C C . GLY A 1 447 ? 21.608 8.769 -5.882 1.00 88.56 447 GLY A C 1
ATOM 3311 O O . GLY A 1 447 ? 20.702 7.971 -6.114 1.00 88.56 447 GLY A O 1
ATOM 3312 N N . ASP A 1 448 ? 22.884 8.399 -5.782 1.00 91.50 448 ASP A N 1
ATOM 3313 C CA . ASP A 1 448 ? 23.356 7.011 -5.773 1.00 91.50 448 ASP A CA 1
ATOM 3314 C C . ASP A 1 448 ? 23.491 6.435 -4.353 1.00 91.50 448 ASP A C 1
ATOM 3316 O O . ASP A 1 448 ? 23.725 5.239 -4.201 1.00 91.50 448 ASP A O 1
ATOM 3320 N N . GLN A 1 449 ? 23.341 7.246 -3.305 1.00 92.94 449 GLN A N 1
ATOM 3321 C CA . GLN A 1 449 ? 23.490 6.799 -1.925 1.00 92.94 449 GLN A CA 1
ATOM 3322 C C . GLN A 1 449 ? 22.192 6.214 -1.384 1.00 92.94 449 GLN A C 1
ATOM 3324 O O . GLN A 1 449 ? 21.121 6.800 -1.541 1.00 92.94 449 GLN A O 1
ATOM 3329 N N . VAL A 1 450 ? 22.301 5.077 -0.695 1.00 91.56 450 VAL A N 1
ATOM 3330 C CA . VAL A 1 450 ? 21.172 4.384 -0.072 1.00 91.56 450 VAL A CA 1
ATOM 3331 C C . VAL A 1 450 ? 21.461 4.052 1.386 1.00 91.56 450 VAL A C 1
ATOM 3333 O O . VAL A 1 450 ? 22.475 3.421 1.684 1.00 91.56 450 VAL A O 1
ATOM 3336 N N . VAL A 1 451 ? 20.546 4.414 2.291 1.00 89.25 451 VAL A N 1
ATOM 3337 C CA . VAL A 1 451 ? 20.571 3.963 3.694 1.00 89.25 451 VAL A CA 1
ATOM 3338 C C . VAL A 1 451 ? 19.485 2.924 3.914 1.00 89.25 451 VAL A C 1
ATOM 3340 O O . VAL A 1 451 ? 18.299 3.223 3.792 1.00 89.25 451 VAL A O 1
ATOM 3343 N N . TYR A 1 452 ? 19.880 1.714 4.296 1.00 91.25 452 TYR A N 1
ATOM 3344 C CA . TYR A 1 452 ? 18.962 0.680 4.758 1.00 91.25 452 TYR A CA 1
ATOM 3345 C C . TYR A 1 452 ? 18.856 0.699 6.280 1.00 91.25 452 TYR A C 1
ATOM 3347 O O . TYR A 1 452 ? 19.872 0.689 6.971 1.00 91.25 452 TYR A O 1
ATOM 3355 N N . THR A 1 453 ? 17.629 0.695 6.802 1.00 84.19 453 THR A N 1
ATOM 3356 C CA . THR A 1 453 ? 17.345 0.573 8.239 1.00 84.19 453 THR A CA 1
ATOM 3357 C C . THR A 1 453 ? 16.466 -0.654 8.487 1.00 84.19 453 THR A C 1
ATOM 3359 O O . THR A 1 453 ? 15.315 -0.653 8.038 1.00 84.19 453 THR A O 1
ATOM 3362 N N . PRO A 1 454 ? 16.960 -1.692 9.191 1.00 84.88 454 PRO A N 1
ATOM 3363 C CA . PRO A 1 454 ? 16.150 -2.852 9.546 1.00 84.88 454 PRO A CA 1
ATOM 3364 C C . PRO A 1 454 ? 14.946 -2.462 10.407 1.00 84.88 454 PRO A C 1
ATOM 3366 O O . PRO A 1 454 ? 15.023 -1.560 11.245 1.00 84.88 454 PRO A O 1
ATOM 3369 N N . ASN A 1 455 ? 13.846 -3.197 10.272 1.00 78.06 455 ASN A N 1
ATOM 3370 C CA . ASN A 1 455 ? 12.743 -3.106 11.219 1.00 78.06 455 ASN A CA 1
ATOM 3371 C C . ASN A 1 455 ? 13.239 -3.481 12.629 1.00 78.06 455 ASN A C 1
ATOM 3373 O O . ASN A 1 455 ? 14.033 -4.417 12.765 1.00 78.06 455 ASN A O 1
ATOM 3377 N N . PRO A 1 456 ? 12.761 -2.810 13.693 1.00 73.31 456 PRO A N 1
ATOM 3378 C CA . PRO A 1 456 ? 13.174 -3.123 15.057 1.00 73.31 456 PRO A CA 1
ATOM 3379 C C . PRO A 1 456 ? 13.036 -4.617 15.387 1.00 73.31 456 PRO A C 1
ATOM 3381 O O . PRO A 1 456 ? 11.956 -5.192 15.246 1.00 73.31 456 PRO A O 1
ATOM 3384 N N . GLY A 1 457 ? 14.136 -5.237 15.824 1.00 72.31 457 GLY A N 1
ATOM 3385 C CA . GLY A 1 457 ? 14.195 -6.653 16.205 1.00 72.31 457 GLY A CA 1
ATOM 3386 C C . GLY A 1 457 ? 14.267 -7.657 15.047 1.00 72.31 457 GLY A C 1
ATOM 3387 O O . GLY A 1 457 ? 14.278 -8.857 15.309 1.00 72.31 457 GLY A O 1
ATOM 3388 N N . PHE A 1 458 ? 14.315 -7.212 13.787 1.00 78.75 458 PHE A N 1
ATOM 3389 C CA . PHE A 1 458 ? 14.515 -8.116 12.654 1.00 78.75 458 PHE A CA 1
ATOM 3390 C C . PHE A 1 458 ? 15.959 -8.635 12.595 1.00 78.75 458 PHE A C 1
ATOM 3392 O O . PHE A 1 458 ? 16.905 -7.861 12.738 1.00 78.75 458 PHE A O 1
ATOM 3399 N N . ALA A 1 459 ? 16.099 -9.935 12.339 1.00 83.12 459 ALA A N 1
ATOM 3400 C CA . ALA A 1 459 ? 17.353 -10.620 12.051 1.00 83.12 459 ALA A CA 1
ATOM 3401 C C . ALA A 1 459 ? 17.128 -11.627 10.912 1.00 83.12 459 ALA A C 1
ATOM 3403 O O . ALA A 1 459 ? 16.057 -12.237 10.827 1.00 83.12 459 ALA A O 1
ATOM 3404 N N . GLY A 1 460 ? 18.133 -11.797 10.058 1.00 85.81 460 GLY A N 1
ATOM 3405 C CA . GLY A 1 460 ? 18.096 -12.631 8.860 1.00 85.81 460 GLY A CA 1
ATOM 3406 C C . GLY A 1 460 ? 18.230 -11.827 7.567 1.00 85.81 460 GLY A C 1
ATOM 3407 O O . GLY A 1 460 ? 18.569 -10.644 7.565 1.00 85.81 460 GLY A O 1
ATOM 3408 N N . THR A 1 461 ? 17.951 -12.488 6.443 1.00 90.19 461 THR A N 1
ATOM 3409 C CA . THR A 1 461 ? 18.173 -11.917 5.112 1.00 90.19 461 THR A CA 1
ATOM 3410 C C . THR A 1 461 ? 17.026 -11.020 4.657 1.00 90.19 461 THR A C 1
ATOM 3412 O O . THR A 1 461 ? 15.860 -11.418 4.716 1.00 90.19 461 THR A O 1
ATOM 3415 N N . ASP A 1 462 ? 17.364 -9.877 4.076 1.00 93.56 462 ASP A N 1
ATOM 3416 C CA . ASP A 1 462 ? 16.463 -9.015 3.315 1.00 93.56 462 ASP A CA 1
ATOM 3417 C C . ASP A 1 462 ? 17.078 -8.693 1.945 1.00 93.56 462 ASP A C 1
ATOM 3419 O O . ASP A 1 462 ? 18.233 -9.021 1.667 1.00 93.56 462 ASP A O 1
ATOM 3423 N N . PHE A 1 463 ? 16.315 -8.088 1.041 1.00 93.44 463 PHE A N 1
ATOM 3424 C CA . PHE A 1 463 ? 16.863 -7.619 -0.228 1.00 93.44 463 PHE A CA 1
ATOM 3425 C C . PHE A 1 463 ? 16.017 -6.511 -0.830 1.00 93.44 463 PHE A C 1
ATOM 3427 O O . PHE A 1 463 ? 14.815 -6.435 -0.602 1.00 93.44 463 PHE A O 1
ATOM 3434 N N . PHE A 1 464 ? 16.634 -5.725 -1.701 1.00 92.00 464 PHE A N 1
ATOM 3435 C CA . PHE A 1 464 ? 15.919 -4.821 -2.589 1.00 92.00 464 PHE A CA 1
ATOM 3436 C C . PHE A 1 464 ? 16.504 -4.876 -3.998 1.00 92.00 464 PHE A C 1
ATOM 3438 O O . PHE A 1 464 ? 17.628 -5.350 -4.206 1.00 92.00 464 PHE A O 1
ATOM 3445 N N . THR A 1 465 ? 15.731 -4.412 -4.975 1.00 93.69 465 THR A N 1
ATOM 3446 C CA . THR A 1 465 ? 16.190 -4.262 -6.359 1.00 93.69 465 THR A CA 1
ATOM 3447 C C . THR A 1 465 ? 16.183 -2.799 -6.769 1.00 93.69 465 THR A C 1
ATOM 3449 O O . THR A 1 465 ? 15.391 -1.994 -6.276 1.00 93.69 465 THR A O 1
ATOM 3452 N N . TYR A 1 466 ? 17.088 -2.436 -7.668 1.00 94.06 466 TYR A N 1
ATOM 3453 C CA . TYR A 1 466 ? 17.222 -1.076 -8.170 1.00 94.06 466 TYR A CA 1
ATOM 3454 C C . TYR A 1 466 ? 17.582 -1.082 -9.653 1.00 94.06 466 TYR A C 1
ATOM 3456 O O . TYR A 1 466 ? 18.079 -2.079 -10.186 1.00 94.06 466 TYR A O 1
ATOM 3464 N N . CYS A 1 467 ? 17.348 0.047 -10.311 1.00 94.81 467 CYS A N 1
ATOM 3465 C CA . CYS A 1 467 ? 17.846 0.304 -11.655 1.00 94.81 467 CYS A CA 1
ATOM 3466 C C . CYS A 1 467 ? 18.397 1.731 -11.752 1.00 94.81 467 CYS A C 1
ATOM 3468 O O . CYS A 1 467 ? 18.003 2.621 -10.990 1.00 94.81 467 CYS A O 1
ATOM 3470 N N . ALA A 1 468 ? 19.299 1.933 -12.706 1.00 94.75 468 ALA A N 1
ATOM 3471 C CA . ALA A 1 468 ? 19.759 3.241 -13.140 1.00 94.75 468 ALA A CA 1
ATOM 3472 C C . ALA A 1 468 ? 19.017 3.652 -14.416 1.00 94.75 468 ALA A C 1
ATOM 3474 O O . ALA A 1 468 ? 18.608 2.806 -15.213 1.00 94.75 468 ALA A O 1
ATOM 3475 N N . ARG A 1 469 ? 18.865 4.958 -14.605 1.00 90.75 469 ARG A N 1
ATOM 3476 C CA . ARG A 1 469 ? 18.301 5.580 -15.794 1.00 90.75 469 ARG A CA 1
ATOM 3477 C C . ARG A 1 469 ? 19.195 6.731 -16.239 1.00 90.75 469 ARG A C 1
ATOM 3479 O O . ARG A 1 469 ? 19.548 7.592 -15.428 1.00 90.75 469 ARG A O 1
ATOM 3486 N N . ASP A 1 470 ? 19.549 6.724 -17.517 1.00 89.81 470 ASP A N 1
ATOM 3487 C CA . ASP A 1 470 ? 20.179 7.854 -18.203 1.00 89.81 470 ASP A CA 1
ATOM 3488 C C . ASP A 1 470 ? 19.093 8.862 -18.653 1.00 89.81 470 ASP A C 1
ATOM 3490 O O . ASP A 1 470 ? 18.017 8.961 -18.065 1.00 89.81 470 ASP A O 1
ATOM 3494 N N . ASN A 1 471 ? 19.332 9.635 -19.711 1.00 83.38 471 ASN A N 1
ATOM 3495 C CA . ASN A 1 471 ? 18.324 10.552 -20.240 1.00 83.38 471 ASN A CA 1
ATOM 3496 C C . ASN A 1 471 ? 17.224 9.884 -21.098 1.00 83.38 471 ASN A C 1
ATOM 3498 O O . ASN A 1 471 ? 16.347 10.599 -21.589 1.00 83.38 471 ASN A O 1
ATOM 3502 N N . ARG A 1 472 ? 17.253 8.559 -21.314 1.00 84.44 472 ARG A N 1
ATOM 3503 C CA . ARG A 1 472 ? 16.364 7.832 -22.239 1.00 84.44 472 ARG A CA 1
ATOM 3504 C C . ARG A 1 472 ? 15.914 6.451 -21.747 1.00 84.44 472 ARG A C 1
ATOM 3506 O O . ARG A 1 472 ? 14.713 6.182 -21.755 1.00 84.44 472 ARG A O 1
ATOM 3513 N N . THR A 1 473 ? 16.829 5.590 -21.327 1.00 87.38 473 THR A N 1
ATOM 3514 C CA . THR A 1 473 ? 16.654 4.153 -21.101 1.00 87.38 473 THR A CA 1
ATOM 3515 C C . THR A 1 473 ? 16.879 3.730 -19.649 1.00 87.38 473 THR A C 1
ATOM 3517 O O . THR A 1 473 ? 17.615 4.358 -18.889 1.00 87.38 473 THR A O 1
ATOM 3520 N N . ASP A 1 474 ? 16.215 2.640 -19.266 1.00 91.19 474 ASP A N 1
ATOM 3521 C CA . ASP A 1 474 ? 16.432 1.960 -17.990 1.00 91.19 474 ASP A CA 1
ATOM 3522 C C . ASP A 1 474 ? 17.486 0.847 -18.127 1.00 91.19 474 ASP A C 1
ATOM 3524 O O . ASP A 1 474 ? 17.559 0.160 -19.152 1.00 91.19 474 ASP A O 1
ATOM 3528 N N . SER A 1 475 ? 18.250 0.621 -17.058 1.00 93.38 475 SER A N 1
ATOM 3529 C CA . SER A 1 475 ? 19.224 -0.469 -16.948 1.00 93.38 475 SER A CA 1
ATOM 3530 C C . SER A 1 475 ? 18.594 -1.858 -16.762 1.00 93.38 475 SER A C 1
ATOM 3532 O O . SER A 1 475 ? 17.379 -2.029 -16.624 1.00 93.38 475 SER A O 1
ATOM 3534 N N . ASN A 1 476 ? 19.448 -2.882 -16.649 1.00 94.12 476 ASN A N 1
ATOM 3535 C CA . ASN A 1 476 ? 19.085 -4.139 -15.985 1.00 94.12 476 ASN A CA 1
ATOM 3536 C C . ASN A 1 476 ? 18.698 -3.913 -14.506 1.00 94.12 476 ASN A C 1
ATOM 3538 O O . ASN A 1 476 ? 18.914 -2.833 -13.958 1.00 94.12 476 ASN A O 1
ATOM 3542 N N . LEU A 1 477 ? 18.170 -4.945 -13.839 1.00 95.12 477 LEU A N 1
ATOM 3543 C CA . LEU A 1 477 ? 17.987 -4.922 -12.385 1.00 95.12 477 LEU A CA 1
ATOM 3544 C C . LEU A 1 477 ? 19.293 -5.270 -11.666 1.00 95.12 477 LEU A C 1
ATOM 3546 O O . LEU A 1 477 ? 19.925 -6.288 -11.962 1.00 95.12 477 LEU A O 1
ATOM 3550 N N . GLY A 1 478 ? 19.657 -4.440 -10.693 1.00 96.44 478 GLY A N 1
ATOM 3551 C CA . GLY A 1 478 ? 20.645 -4.747 -9.667 1.00 96.44 478 GLY A CA 1
ATOM 3552 C C . GLY A 1 478 ? 19.931 -5.236 -8.411 1.00 96.44 478 GLY A C 1
ATOM 3553 O O . GLY A 1 478 ? 18.876 -4.712 -8.054 1.00 96.44 478 GLY A O 1
ATOM 3554 N N . ARG A 1 479 ? 20.482 -6.249 -7.740 1.00 96.44 479 ARG A N 1
ATOM 3555 C CA . ARG A 1 479 ? 19.968 -6.764 -6.466 1.00 96.44 479 ARG A CA 1
ATOM 3556 C C . ARG A 1 479 ? 20.976 -6.509 -5.359 1.00 96.44 479 ARG A C 1
ATOM 3558 O O . ARG A 1 479 ? 22.134 -6.903 -5.480 1.00 96.44 479 ARG A O 1
ATOM 3565 N N . VAL A 1 480 ? 20.512 -5.909 -4.271 1.00 97.12 480 VAL A N 1
ATOM 3566 C CA . VAL A 1 480 ? 21.291 -5.759 -3.042 1.00 97.12 480 VAL A CA 1
ATOM 3567 C C . VAL A 1 480 ? 20.751 -6.754 -2.028 1.00 97.12 480 VAL A C 1
ATOM 3569 O O . VAL A 1 480 ? 19.603 -6.639 -1.599 1.00 97.12 480 VAL A O 1
ATOM 3572 N N . ASN A 1 481 ? 21.550 -7.768 -1.700 1.00 95.62 481 ASN A N 1
ATOM 3573 C CA . ASN A 1 481 ? 21.230 -8.718 -0.633 1.00 95.62 481 ASN A CA 1
ATOM 3574 C C . ASN A 1 481 ? 21.746 -8.163 0.691 1.00 95.62 481 ASN A C 1
ATOM 3576 O O . ASN A 1 481 ? 22.868 -7.669 0.744 1.00 95.62 481 ASN A O 1
ATOM 3580 N N . ILE A 1 482 ? 20.940 -8.237 1.741 1.00 94.88 482 ILE A N 1
ATOM 3581 C CA . ILE A 1 482 ? 21.280 -7.686 3.047 1.00 94.88 482 ILE A CA 1
ATOM 3582 C C . ILE A 1 482 ? 21.190 -8.799 4.078 1.00 94.88 482 ILE A C 1
ATOM 3584 O O . ILE A 1 482 ? 20.144 -9.439 4.178 1.00 94.88 482 ILE A O 1
ATOM 3588 N N . ASP A 1 483 ? 22.242 -9.003 4.857 1.00 90.88 483 ASP A N 1
ATOM 3589 C CA . ASP A 1 483 ? 22.207 -9.88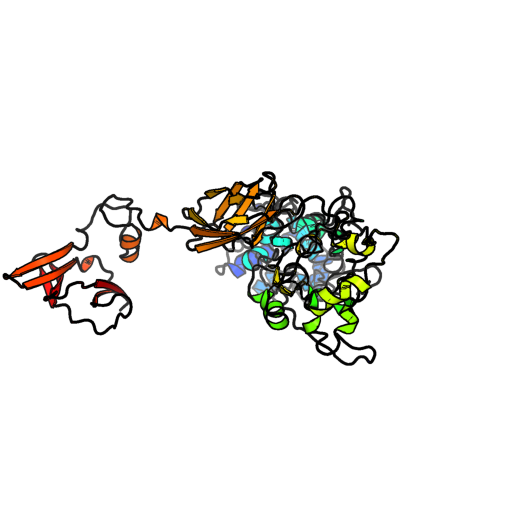9 6.015 1.00 90.88 483 ASP A CA 1
ATOM 3590 C C . ASP A 1 483 ? 22.190 -9.066 7.312 1.00 90.88 483 ASP A C 1
ATOM 3592 O O . ASP A 1 483 ? 23.097 -8.277 7.599 1.00 90.88 483 ASP A O 1
ATOM 3596 N N . VAL A 1 484 ? 21.100 -9.186 8.077 1.00 89.94 484 VAL A N 1
ATOM 3597 C CA . VAL A 1 484 ? 20.893 -8.451 9.329 1.00 89.94 484 VAL A CA 1
ATOM 3598 C C . VAL A 1 484 ? 21.190 -9.366 10.505 1.00 89.94 484 VAL A C 1
ATOM 3600 O O . VAL A 1 484 ? 20.445 -10.301 10.788 1.00 89.94 484 VAL A O 1
ATOM 3603 N N . GLY A 1 485 ? 22.244 -9.047 11.246 1.00 74.12 485 GLY A N 1
ATOM 3604 C CA . GLY A 1 485 ? 22.691 -9.839 12.387 1.00 74.12 485 GLY A CA 1
ATOM 3605 C C . GLY A 1 485 ? 23.731 -10.904 12.044 1.00 74.12 485 GLY A C 1
ATOM 3606 O O . GLY A 1 485 ? 24.198 -11.552 12.969 1.00 74.12 485 GLY A O 1
ATOM 3607 N N . ALA A 1 486 ? 24.182 -11.011 10.789 1.00 60.31 486 ALA A N 1
ATOM 3608 C CA . ALA A 1 486 ? 25.231 -11.953 10.366 1.00 60.31 486 ALA A CA 1
ATOM 3609 C C . ALA A 1 486 ? 26.522 -11.861 11.208 1.00 60.31 486 ALA A C 1
ATOM 3611 O O . ALA A 1 486 ? 27.192 -12.854 11.464 1.00 60.31 486 ALA A O 1
ATOM 3612 N N . ASN A 1 487 ? 26.854 -10.653 11.684 1.00 51.81 487 ASN A N 1
ATOM 3613 C CA . ASN A 1 487 ? 28.024 -10.391 12.532 1.00 51.81 487 ASN A CA 1
ATOM 3614 C C . ASN A 1 487 ? 27.719 -10.393 14.044 1.00 51.81 487 ASN A C 1
ATOM 3616 O O . ASN A 1 487 ? 28.620 -10.151 14.843 1.00 51.81 487 ASN A O 1
ATOM 3620 N N . ALA A 1 488 ? 26.475 -10.657 14.460 1.00 48.88 488 ALA A N 1
ATOM 3621 C CA . ALA A 1 488 ? 26.148 -10.960 15.859 1.00 48.88 488 ALA A CA 1
ATOM 3622 C C . ALA A 1 488 ? 26.471 -12.426 16.224 1.00 48.88 488 ALA A C 1
ATOM 3624 O O . ALA A 1 488 ? 26.449 -12.786 17.400 1.00 48.88 488 ALA A O 1
ATOM 3625 N N . ASP A 1 489 ? 26.818 -13.242 15.223 1.00 49.03 489 ASP A N 1
ATOM 3626 C CA . ASP A 1 489 ? 27.099 -14.674 15.351 1.00 49.03 489 ASP A CA 1
ATOM 3627 C C . ASP A 1 489 ? 28.572 -14.994 15.682 1.00 49.03 489 ASP A C 1
ATOM 3629 O O . ASP A 1 489 ? 28.909 -16.156 15.897 1.00 49.03 489 ASP A O 1
ATOM 3633 N N . LEU A 1 490 ? 29.448 -13.979 15.754 1.00 48.97 490 LEU A N 1
ATOM 3634 C CA . LEU A 1 490 ? 30.873 -14.103 16.120 1.00 48.97 490 LEU A CA 1
ATOM 3635 C C . LEU A 1 490 ? 31.303 -13.173 17.265 1.00 48.97 490 LEU A C 1
ATOM 3637 O O . LEU A 1 490 ? 32.487 -13.127 17.594 1.00 48.97 490 LEU A O 1
ATOM 3641 N N . ALA A 1 491 ? 30.374 -12.402 17.839 1.00 56.81 491 ALA A N 1
ATOM 3642 C CA . ALA A 1 491 ? 30.667 -11.648 19.050 1.00 56.81 491 ALA A CA 1
ATOM 3643 C C . ALA A 1 491 ? 30.970 -12.640 20.178 1.00 56.81 491 ALA A C 1
ATOM 3645 O O . ALA A 1 491 ? 30.250 -13.621 20.328 1.00 56.81 491 ALA A O 1
ATOM 3646 N N . ASP A 1 492 ? 32.051 -12.378 20.896 1.00 60.38 492 ASP A N 1
ATOM 3647 C CA . ASP A 1 492 ? 32.489 -13.082 22.097 1.00 60.38 492 ASP A CA 1
ATOM 3648 C C . ASP A 1 492 ? 32.594 -11.987 23.165 1.00 60.38 492 ASP A C 1
ATOM 3650 O O . ASP A 1 492 ? 33.620 -11.312 23.284 1.00 60.38 492 ASP A O 1
ATOM 3654 N N . ILE A 1 493 ? 31.457 -11.656 23.789 1.00 66.81 493 ILE A N 1
ATOM 3655 C CA . ILE A 1 493 ? 31.326 -10.472 24.656 1.00 66.81 493 ILE A CA 1
ATOM 3656 C C . ILE A 1 493 ? 32.230 -10.567 25.887 1.00 66.81 493 ILE A C 1
ATOM 3658 O O . ILE A 1 493 ? 32.664 -9.530 26.406 1.00 66.81 493 ILE A O 1
ATOM 3662 N N . ASP A 1 494 ? 32.520 -11.776 26.359 1.00 63.75 494 ASP A N 1
ATOM 3663 C CA . ASP A 1 494 ? 33.340 -12.013 27.541 1.00 63.75 494 ASP A CA 1
ATOM 3664 C C . ASP A 1 494 ? 34.770 -12.504 27.228 1.00 63.75 494 ASP A C 1
ATOM 3666 O O . ASP A 1 494 ? 35.583 -12.648 28.149 1.00 63.75 494 ASP A O 1
ATOM 3670 N N . HIS A 1 495 ? 35.115 -12.588 25.938 1.00 55.66 495 HIS A N 1
ATOM 3671 C CA . HIS A 1 495 ? 36.418 -12.965 25.384 1.00 55.66 495 HIS A CA 1
ATOM 3672 C C . HIS A 1 495 ? 36.895 -14.361 25.826 1.00 55.66 495 HIS A C 1
ATOM 3674 O O . HIS A 1 495 ? 38.100 -14.569 26.033 1.00 55.66 495 HIS A O 1
ATOM 3680 N N . ASP A 1 496 ? 35.975 -15.308 26.011 1.00 55.53 496 ASP A N 1
ATOM 3681 C CA . ASP A 1 496 ? 36.276 -16.671 26.455 1.00 55.53 496 ASP A CA 1
ATOM 3682 C C . ASP A 1 496 ? 36.635 -17.636 25.302 1.00 55.53 496 ASP A C 1
ATOM 3684 O O . ASP A 1 496 ? 37.125 -18.749 25.534 1.00 55.53 496 ASP A O 1
ATOM 3688 N N . GLY A 1 497 ? 36.489 -17.176 24.055 1.00 50.81 497 GLY A N 1
ATOM 3689 C CA . GLY A 1 497 ? 36.771 -17.914 22.830 1.00 50.81 497 GLY A CA 1
ATOM 3690 C C . GLY A 1 497 ? 35.570 -18.662 22.244 1.00 50.81 497 GLY A C 1
ATOM 3691 O O . GLY A 1 497 ? 35.741 -19.346 21.226 1.00 50.81 497 GLY A O 1
ATOM 3692 N N . LEU A 1 498 ? 34.376 -18.555 22.838 1.00 49.91 498 LEU A N 1
ATOM 3693 C CA . LEU A 1 498 ? 33.112 -19.041 22.292 1.00 49.91 498 LEU A CA 1
ATOM 3694 C C . LEU A 1 498 ? 32.271 -17.871 21.759 1.00 49.91 498 LEU A C 1
ATOM 3696 O O . LEU A 1 498 ? 32.056 -16.888 22.453 1.00 49.91 498 LEU A O 1
ATOM 3700 N N . PRO A 1 499 ? 31.715 -17.969 20.539 1.00 59.62 499 PRO A N 1
ATOM 3701 C CA . PRO A 1 499 ? 30.742 -16.985 20.088 1.00 59.62 499 PRO A CA 1
ATOM 3702 C C . PRO A 1 499 ? 29.463 -17.020 20.935 1.00 59.62 499 PRO A C 1
ATOM 3704 O O . PRO A 1 499 ? 28.901 -18.098 21.151 1.00 59.62 499 PRO A O 1
ATOM 3707 N N . ASP A 1 500 ? 28.916 -15.858 21.287 1.00 62.69 500 ASP A N 1
ATOM 3708 C CA . ASP A 1 500 ? 27.709 -15.699 22.107 1.00 62.69 500 ASP A CA 1
ATOM 3709 C C . ASP A 1 500 ? 26.498 -16.505 21.585 1.00 62.69 500 ASP A C 1
ATOM 3711 O O . ASP A 1 500 ? 25.580 -16.857 22.330 1.00 62.69 500 ASP A O 1
ATOM 3715 N N . ILE A 1 501 ? 26.421 -16.775 20.274 1.00 53.75 501 ILE A N 1
ATOM 3716 C CA . ILE A 1 501 ? 25.358 -17.611 19.691 1.00 53.75 501 ILE A CA 1
ATOM 3717 C C . ILE A 1 501 ? 25.449 -19.070 20.164 1.00 53.75 501 ILE A C 1
ATOM 3719 O O . ILE A 1 501 ? 24.419 -19.707 20.398 1.00 53.75 501 ILE A O 1
ATOM 3723 N N . VAL A 1 502 ? 26.666 -19.582 20.354 1.00 52.12 502 VAL A N 1
ATOM 3724 C CA . VAL A 1 502 ? 26.938 -20.913 20.904 1.00 52.12 502 VAL A CA 1
ATOM 3725 C C . VAL A 1 502 ? 26.527 -20.934 22.371 1.00 52.12 502 VAL A C 1
ATOM 3727 O O . VAL A 1 502 ? 25.789 -21.820 22.795 1.00 52.12 502 VAL A O 1
ATOM 3730 N N . GLU A 1 503 ? 26.900 -19.908 23.126 1.00 58.88 503 GLU A N 1
ATOM 3731 C CA . GLU A 1 503 ? 26.537 -19.763 24.533 1.00 58.88 503 GLU A CA 1
ATOM 3732 C C . GLU A 1 503 ? 25.022 -19.685 24.748 1.00 58.88 503 GLU A C 1
ATOM 3734 O O . GLU A 1 503 ? 24.463 -20.436 25.552 1.00 58.88 503 GLU A O 1
ATOM 3739 N N . ARG A 1 504 ? 24.321 -18.862 23.956 1.00 55.88 504 ARG A N 1
ATOM 3740 C CA . ARG A 1 504 ? 22.852 -18.769 23.972 1.00 55.88 504 ARG A CA 1
ATOM 3741 C C . ARG A 1 504 ? 22.188 -20.092 23.604 1.00 55.88 504 ARG A C 1
ATOM 3743 O O . ARG A 1 504 ? 21.189 -20.456 24.225 1.00 55.88 504 ARG A O 1
ATOM 3750 N N . ALA A 1 505 ? 22.742 -20.836 22.645 1.00 45.47 505 ALA A N 1
ATOM 3751 C CA . ALA A 1 505 ? 22.247 -22.164 22.283 1.00 45.47 505 ALA A CA 1
ATOM 3752 C C . ALA A 1 505 ? 22.417 -23.192 23.420 1.00 45.47 505 ALA A C 1
ATOM 3754 O O . ALA A 1 505 ? 21.620 -24.128 23.522 1.00 45.47 505 ALA A O 1
ATOM 3755 N N . PHE A 1 506 ? 23.402 -22.994 24.302 1.00 44.38 506 PHE A N 1
ATOM 3756 C CA . PHE A 1 506 ? 23.613 -23.782 25.520 1.00 44.38 506 PHE A CA 1
ATOM 3757 C C . PHE A 1 506 ? 22.924 -23.203 26.772 1.00 44.38 506 PHE A C 1
ATOM 3759 O O . PHE A 1 506 ? 22.991 -23.818 27.835 1.00 44.38 506 PHE A O 1
ATOM 3766 N N . GLY A 1 507 ? 22.223 -22.066 26.666 1.00 40.84 507 GLY A N 1
ATOM 3767 C CA . GLY A 1 507 ? 21.584 -21.393 27.804 1.00 40.84 507 GLY A CA 1
ATOM 3768 C C . GLY A 1 507 ? 22.581 -20.779 28.794 1.00 40.84 507 GLY A C 1
ATOM 3769 O O . GLY A 1 507 ? 22.246 -20.600 29.967 1.00 40.84 507 GLY A O 1
ATOM 3770 N N . LEU A 1 508 ? 23.801 -20.500 28.335 1.00 51.34 508 LEU A N 1
ATOM 3771 C CA . LEU A 1 508 ? 24.864 -19.870 29.108 1.00 51.34 508 LEU A CA 1
ATOM 3772 C C . LEU A 1 508 ? 24.655 -18.346 29.165 1.00 51.34 508 LEU A C 1
ATOM 3774 O O . LEU A 1 508 ? 24.014 -17.743 28.302 1.00 51.34 508 LEU A O 1
ATOM 3778 N N . ASP A 1 509 ? 25.144 -17.739 30.244 1.00 56.03 509 ASP A N 1
ATOM 3779 C CA . ASP A 1 509 ? 25.078 -16.296 30.471 1.00 56.03 509 ASP A CA 1
ATOM 3780 C C . ASP A 1 509 ? 26.236 -15.621 29.732 1.00 56.03 509 ASP A C 1
ATOM 3782 O O . ASP A 1 509 ? 27.362 -15.666 30.219 1.00 56.03 509 ASP A O 1
ATOM 3786 N N . VAL A 1 510 ? 25.914 -14.961 28.616 1.00 59.53 510 VAL A N 1
ATOM 3787 C CA . VAL A 1 510 ? 26.814 -14.233 27.690 1.00 59.53 510 VAL A CA 1
ATOM 3788 C C . VAL A 1 510 ? 27.588 -13.057 28.317 1.00 59.53 510 VAL A C 1
ATOM 3790 O O . VAL A 1 510 ? 28.089 -12.179 27.625 1.00 59.53 510 VAL A O 1
ATOM 3793 N N . SER A 1 511 ? 27.576 -12.939 29.646 1.00 59.22 511 SER A N 1
ATOM 3794 C CA . SER A 1 511 ? 28.219 -11.866 30.410 1.00 59.22 511 SER A CA 1
ATOM 3795 C C . SER A 1 511 ? 29.185 -12.372 31.483 1.00 59.22 511 SER A C 1
ATOM 3797 O O . SER A 1 511 ? 29.704 -11.576 32.275 1.00 59.22 511 SER A O 1
ATOM 3799 N N . ARG A 1 512 ? 29.413 -13.690 31.568 1.00 54.25 512 ARG A N 1
ATOM 3800 C CA . ARG A 1 512 ? 30.148 -14.313 32.671 1.00 54.25 512 ARG A CA 1
ATOM 3801 C C . ARG A 1 512 ? 31.306 -15.173 32.190 1.00 54.25 512 ARG A C 1
ATOM 3803 O O . ARG A 1 512 ? 31.115 -16.342 31.883 1.00 54.25 512 ARG A O 1
ATOM 3810 N N . VAL A 1 513 ? 32.508 -14.683 32.494 1.00 48.06 513 VAL A N 1
ATOM 3811 C CA . VAL A 1 513 ? 33.751 -15.465 32.521 1.00 48.06 513 VAL A CA 1
ATOM 3812 C C . VAL A 1 513 ? 33.663 -16.595 33.576 1.00 48.06 513 VAL A C 1
ATOM 3814 O O . VAL A 1 513 ? 34.120 -16.477 34.716 1.00 48.06 513 VAL A O 1
ATOM 3817 N N . SER A 1 514 ? 33.067 -17.722 33.184 1.00 43.47 514 SER A N 1
ATOM 3818 C CA . SER A 1 514 ? 33.031 -19.045 33.826 1.00 43.47 514 SER A CA 1
ATOM 3819 C C . SER A 1 514 ? 32.212 -19.260 35.126 1.00 43.47 514 SER A C 1
ATOM 3821 O O . SER A 1 514 ? 32.437 -18.689 36.197 1.00 43.47 514 SER A O 1
ATOM 3823 N N . ARG A 1 515 ? 31.351 -20.288 35.084 1.00 42.00 515 ARG A N 1
ATOM 3824 C CA . ARG A 1 515 ? 31.297 -21.348 36.112 1.00 42.00 515 ARG A CA 1
ATOM 3825 C C . ARG A 1 515 ? 31.538 -22.691 35.419 1.00 42.00 515 ARG A C 1
ATOM 3827 O O . ARG A 1 515 ? 30.608 -23.460 35.216 1.00 42.00 515 ARG A O 1
ATOM 3834 N N . GLY A 1 516 ? 32.789 -22.962 35.064 1.00 50.38 516 GLY A N 1
ATOM 3835 C CA . GLY A 1 516 ? 33.199 -24.201 34.397 1.00 50.38 516 GLY A CA 1
ATOM 3836 C C . GLY A 1 516 ? 33.906 -23.923 33.078 1.00 50.38 516 GLY A C 1
ATOM 3837 O O . GLY A 1 516 ? 33.623 -22.926 32.424 1.00 50.38 516 GLY A O 1
ATOM 3838 N N . THR A 1 517 ? 34.869 -24.772 32.731 1.00 49.44 517 THR A N 1
ATOM 3839 C CA . THR A 1 517 ? 35.556 -24.701 31.443 1.00 49.44 517 THR A CA 1
ATOM 3840 C C . THR A 1 517 ? 34.593 -25.104 30.327 1.00 49.44 517 THR A C 1
ATOM 3842 O O . THR A 1 517 ? 33.788 -26.024 30.507 1.00 49.44 517 THR A O 1
ATOM 3845 N N . ALA A 1 518 ? 34.674 -24.412 29.188 1.00 49.59 518 ALA A N 1
ATOM 3846 C CA . ALA A 1 518 ? 34.000 -24.781 27.947 1.00 49.59 518 ALA A CA 1
ATOM 3847 C C . ALA A 1 518 ? 34.184 -26.279 27.619 1.00 49.59 518 ALA A C 1
ATOM 3849 O O . ALA A 1 518 ? 35.146 -26.898 28.094 1.00 49.59 518 ALA A O 1
ATOM 3850 N N . PRO A 1 519 ? 33.303 -26.884 26.797 1.00 55.88 519 PRO A N 1
ATOM 3851 C CA . PRO A 1 519 ? 33.500 -28.251 26.342 1.00 55.88 519 PRO A CA 1
ATOM 3852 C C . PRO A 1 519 ? 34.884 -28.406 25.696 1.00 55.88 519 PRO A C 1
ATOM 3854 O O . PRO A 1 519 ? 35.183 -27.760 24.694 1.00 55.88 519 PRO A O 1
ATOM 3857 N N . GLU A 1 520 ? 35.739 -29.261 26.254 1.00 64.75 520 GLU A N 1
ATOM 3858 C CA . GLU A 1 520 ? 37.060 -29.516 25.682 1.00 64.75 520 GLU A CA 1
ATOM 3859 C C . GLU A 1 520 ? 36.892 -30.439 24.478 1.00 64.75 520 GLU A C 1
ATOM 3861 O O . GLU A 1 520 ? 36.559 -31.618 24.625 1.00 64.75 520 GLU A O 1
ATOM 3866 N N . ILE A 1 521 ? 37.118 -29.896 23.284 1.00 66.88 521 ILE A N 1
ATOM 3867 C CA . ILE A 1 521 ? 37.049 -30.636 22.029 1.00 66.88 521 ILE A CA 1
ATOM 3868 C C . ILE A 1 521 ? 38.459 -30.757 21.461 1.00 66.88 521 ILE A C 1
ATOM 3870 O O . ILE A 1 521 ? 39.083 -29.761 21.104 1.00 66.88 521 ILE A O 1
ATOM 3874 N N . ALA A 1 522 ? 38.968 -31.982 21.370 1.00 70.69 522 ALA A N 1
ATOM 3875 C CA . ALA A 1 522 ? 40.329 -32.230 20.921 1.00 70.69 522 ALA A CA 1
ATOM 3876 C C . ALA A 1 522 ? 40.466 -33.556 20.173 1.00 70.69 522 ALA A C 1
ATOM 3878 O O . ALA A 1 522 ? 39.730 -34.518 20.399 1.00 70.69 522 ALA A O 1
ATOM 3879 N N . LEU A 1 523 ? 41.478 -33.619 19.310 1.00 69.44 523 LEU A N 1
ATOM 3880 C CA . LEU A 1 523 ? 42.007 -34.883 18.815 1.00 69.44 523 LEU A CA 1
ATOM 3881 C C . LEU A 1 523 ? 42.947 -35.451 19.876 1.00 69.44 523 LEU A C 1
ATOM 3883 O O . LEU A 1 523 ? 43.849 -34.750 20.333 1.00 69.44 523 LEU A O 1
ATOM 3887 N N . CYS A 1 524 ? 42.761 -36.711 20.251 1.00 71.00 524 CYS A N 1
ATOM 3888 C CA . CYS A 1 524 ? 43.660 -37.390 21.174 1.00 71.00 524 CYS A CA 1
ATOM 3889 C C . CYS A 1 524 ? 44.108 -38.743 20.628 1.00 71.00 524 CYS A C 1
ATOM 3891 O O . CYS A 1 524 ? 43.433 -39.372 19.814 1.00 71.00 524 CYS A O 1
ATOM 3893 N N . GLU A 1 525 ? 45.276 -39.179 21.077 1.00 77.94 525 GLU A N 1
ATOM 3894 C CA . GLU A 1 525 ? 45.814 -40.506 20.813 1.00 77.94 525 GLU A CA 1
ATOM 3895 C C . GLU A 1 525 ? 45.966 -41.201 22.164 1.00 77.94 525 GLU A C 1
ATOM 3897 O O . GLU A 1 525 ? 46.625 -40.673 23.060 1.00 77.94 525 GLU A O 1
ATOM 3902 N N . ILE A 1 526 ? 45.270 -42.325 22.345 1.00 75.88 526 ILE A N 1
ATOM 3903 C CA . ILE A 1 526 ? 45.259 -43.058 23.625 1.00 75.88 526 ILE A CA 1
ATOM 3904 C C . ILE A 1 526 ? 46.351 -44.133 23.624 1.00 75.88 526 ILE A C 1
ATOM 3906 O O . ILE A 1 526 ? 47.035 -44.322 24.626 1.00 75.88 526 ILE A O 1
ATOM 3910 N N . GLU A 1 527 ? 46.557 -44.778 22.476 1.00 78.81 527 GLU A N 1
ATOM 3911 C CA . GLU A 1 527 ? 47.634 -45.731 22.203 1.00 78.81 527 GLU A CA 1
ATOM 3912 C C . GLU A 1 527 ? 48.237 -45.432 20.822 1.00 78.81 527 GLU A C 1
ATOM 3914 O O . GLU A 1 527 ? 47.524 -44.887 19.973 1.00 78.81 527 GLU A O 1
ATOM 3919 N N . PRO A 1 528 ? 49.503 -45.810 20.556 1.00 75.19 528 PRO A N 1
ATOM 3920 C CA . PRO A 1 528 ? 50.132 -45.605 19.254 1.00 75.19 528 PRO A CA 1
ATOM 3921 C C . PRO A 1 528 ? 49.270 -46.136 18.099 1.00 75.19 528 PRO A C 1
ATOM 3923 O O . PRO A 1 528 ? 49.010 -47.335 18.005 1.00 75.19 528 PRO A O 1
ATOM 3926 N N . GLY A 1 529 ? 48.827 -45.240 17.218 1.00 69.31 529 GLY A N 1
ATOM 3927 C CA . GLY A 1 529 ? 47.973 -45.558 16.068 1.00 69.31 529 GLY A CA 1
ATOM 3928 C C . GLY A 1 529 ? 46.462 -45.547 16.342 1.00 69.31 529 GLY A C 1
ATOM 3929 O O . GLY A 1 529 ? 45.683 -45.692 15.401 1.00 69.31 529 GLY A O 1
ATOM 3930 N N . GLN A 1 530 ? 46.017 -45.319 17.582 1.00 76.94 530 GLN A N 1
ATOM 3931 C CA . GLN A 1 530 ? 44.599 -45.172 17.926 1.00 76.94 530 GLN A CA 1
ATOM 3932 C C . GLN A 1 530 ? 44.237 -43.701 18.137 1.00 76.94 530 GLN A C 1
ATOM 3934 O O . GLN A 1 530 ? 44.357 -43.149 19.235 1.00 76.94 530 GLN A O 1
ATOM 3939 N N . ARG A 1 531 ? 43.771 -43.062 17.063 1.00 74.69 531 ARG A N 1
ATOM 3940 C CA . ARG A 1 531 ? 43.373 -41.652 17.063 1.00 74.69 531 ARG A CA 1
ATOM 3941 C C . ARG A 1 531 ? 41.873 -41.508 17.277 1.00 74.69 531 ARG A C 1
ATOM 3943 O O . ARG A 1 531 ? 41.068 -42.120 16.570 1.00 74.69 531 ARG A O 1
ATOM 3950 N N . PHE A 1 532 ? 41.514 -40.640 18.210 1.00 76.69 532 PHE A N 1
ATOM 3951 C CA . PHE A 1 532 ? 40.140 -40.355 18.579 1.00 76.69 532 PHE A CA 1
ATOM 3952 C C . PHE A 1 532 ? 39.823 -38.875 18.439 1.00 76.69 532 PHE A C 1
ATOM 3954 O O . PHE A 1 532 ? 40.660 -37.999 18.660 1.00 76.69 532 PHE A O 1
ATOM 3961 N N . PHE A 1 533 ? 38.561 -38.614 18.128 1.00 75.06 533 PHE A N 1
ATOM 3962 C CA . PHE A 1 533 ? 37.927 -37.342 18.400 1.00 75.06 533 PHE A CA 1
ATOM 3963 C C . PHE A 1 533 ? 37.348 -37.408 19.811 1.00 75.06 533 PHE A C 1
ATOM 3965 O O . PHE A 1 533 ? 36.586 -38.332 20.099 1.00 75.06 533 PHE A O 1
ATOM 3972 N N . GLN A 1 534 ? 37.698 -36.465 20.682 1.00 77.56 534 GLN A N 1
ATOM 3973 C CA . GLN A 1 534 ? 37.244 -36.422 22.068 1.00 77.56 534 GLN A CA 1
ATOM 3974 C C . GLN A 1 534 ? 36.513 -35.111 22.356 1.00 77.56 534 GLN A C 1
ATOM 3976 O O . GLN A 1 534 ? 37.043 -34.035 22.094 1.00 77.56 534 GLN A O 1
ATOM 3981 N N . ALA A 1 535 ? 35.325 -35.215 22.949 1.00 75.94 535 ALA A N 1
ATOM 3982 C CA . ALA A 1 535 ? 34.592 -34.096 23.529 1.00 75.94 535 ALA A CA 1
ATOM 3983 C C . ALA A 1 535 ? 34.379 -34.346 25.028 1.00 75.94 535 ALA A C 1
ATOM 3985 O O . ALA A 1 535 ? 33.882 -35.408 25.410 1.00 75.94 535 ALA A O 1
ATOM 3986 N N . ILE A 1 536 ? 34.750 -33.388 25.875 1.00 74.50 536 ILE A N 1
ATOM 3987 C CA . ILE A 1 536 ? 34.538 -33.434 27.326 1.00 74.50 536 ILE A CA 1
ATOM 3988 C C . ILE A 1 536 ? 33.629 -32.281 27.722 1.00 74.50 536 ILE A C 1
ATOM 3990 O O . ILE A 1 536 ? 33.934 -31.141 27.405 1.00 74.50 536 ILE A O 1
ATOM 3994 N N . TYR A 1 537 ? 32.538 -32.546 28.433 1.00 69.62 537 TYR A N 1
ATOM 3995 C CA . TYR A 1 537 ? 31.632 -31.493 28.898 1.00 69.62 537 TYR A CA 1
ATOM 3996 C C . TYR A 1 537 ? 31.077 -31.792 30.290 1.00 69.62 537 TYR A C 1
ATOM 3998 O O . TYR A 1 537 ? 30.925 -32.951 30.682 1.00 69.62 537 TYR A O 1
ATOM 4006 N N . ASP A 1 538 ? 30.753 -30.746 31.048 1.00 70.56 538 ASP A N 1
ATOM 4007 C CA . ASP A 1 538 ? 30.102 -30.892 32.349 1.00 70.56 538 ASP A CA 1
ATOM 4008 C C . ASP A 1 538 ? 28.581 -31.046 32.163 1.00 70.56 538 ASP A C 1
ATOM 4010 O O . ASP A 1 538 ? 27.918 -30.104 31.721 1.00 70.56 538 ASP A O 1
ATOM 4014 N N . PRO A 1 539 ? 27.987 -32.208 32.496 1.00 62.69 539 PRO A N 1
ATOM 4015 C CA . PRO A 1 539 ? 26.556 -32.422 32.308 1.00 62.69 539 PRO A CA 1
ATOM 4016 C C . PRO A 1 539 ? 25.695 -31.519 33.202 1.00 62.69 539 PRO A C 1
ATOM 4018 O O . PRO A 1 539 ? 24.521 -31.335 32.906 1.00 62.69 539 PRO A O 1
ATOM 4021 N N . ARG A 1 540 ? 26.249 -30.931 34.273 1.00 62.84 540 ARG A N 1
ATOM 4022 C CA . ARG A 1 540 ? 25.521 -30.022 35.178 1.00 62.84 540 ARG A CA 1
ATOM 4023 C C . ARG A 1 540 ? 25.202 -28.671 34.538 1.00 62.84 540 ARG A C 1
ATOM 4025 O O . ARG A 1 540 ? 24.352 -27.955 35.058 1.00 62.84 540 ARG A O 1
ATOM 4032 N N . LEU A 1 541 ? 25.890 -28.326 33.450 1.00 55.16 541 LEU A N 1
ATOM 4033 C CA . LEU A 1 541 ? 25.642 -27.110 32.674 1.00 55.16 541 LEU A CA 1
ATOM 4034 C C . LEU A 1 541 ? 24.497 -27.282 31.670 1.00 55.16 541 LEU A C 1
ATOM 4036 O O . LEU A 1 541 ? 24.038 -26.301 31.099 1.00 55.16 541 LEU A O 1
ATOM 4040 N N . ILE A 1 542 ? 24.019 -28.512 31.461 1.00 56.09 542 ILE A N 1
ATOM 4041 C CA . ILE A 1 542 ? 22.929 -28.806 30.534 1.00 56.09 542 ILE A CA 1
ATOM 4042 C C . ILE A 1 542 ? 21.626 -28.918 31.342 1.00 56.09 542 ILE A C 1
ATOM 4044 O O . ILE A 1 542 ? 21.563 -29.722 32.278 1.00 56.09 542 ILE A O 1
ATOM 4048 N N . PRO A 1 543 ? 20.576 -28.144 31.004 1.00 53.06 543 PRO A N 1
ATOM 4049 C CA . PRO A 1 543 ? 19.253 -28.296 31.602 1.00 53.06 543 PRO A CA 1
ATOM 4050 C C . PRO A 1 543 ? 18.760 -29.746 31.542 1.00 53.06 543 PRO A C 1
ATOM 4052 O O . PRO A 1 543 ? 18.965 -30.442 30.551 1.00 53.06 543 PRO A O 1
ATOM 4055 N N . SER A 1 544 ? 18.088 -30.214 32.596 1.00 61.75 544 SER A N 1
ATOM 4056 C CA . SER A 1 544 ? 17.693 -31.626 32.733 1.00 61.75 544 SER A CA 1
ATOM 4057 C C . SER A 1 544 ? 16.679 -32.107 31.687 1.00 61.75 544 SER A C 1
ATOM 4059 O O . SER A 1 544 ? 16.527 -33.313 31.484 1.00 61.75 544 SER A O 1
ATOM 4061 N N . ASP A 1 545 ? 15.986 -31.189 31.015 1.00 56.09 545 ASP A N 1
ATOM 4062 C CA . ASP A 1 545 ? 15.072 -31.469 29.910 1.00 56.09 545 ASP A CA 1
ATOM 4063 C C . ASP A 1 545 ? 15.769 -31.503 28.543 1.00 56.09 545 ASP A C 1
ATOM 4065 O O . ASP A 1 545 ? 15.122 -31.804 27.544 1.00 56.09 545 ASP A O 1
ATOM 4069 N N . LEU A 1 546 ? 17.074 -31.237 28.482 1.00 52.25 546 LEU A N 1
ATOM 4070 C CA . LEU A 1 546 ? 17.875 -31.281 27.266 1.00 52.25 546 LEU A CA 1
ATOM 4071 C C . LEU A 1 546 ? 18.909 -32.409 27.334 1.00 52.25 546 LEU A C 1
ATOM 4073 O O . LEU A 1 546 ? 19.444 -32.753 28.388 1.00 52.25 546 LEU A O 1
ATOM 4077 N N . ARG A 1 547 ? 19.237 -32.976 26.174 1.00 66.50 547 ARG A N 1
ATOM 4078 C CA . ARG A 1 547 ? 20.389 -33.865 25.997 1.00 66.50 547 ARG A CA 1
ATOM 4079 C C . ARG A 1 547 ? 21.197 -33.447 24.777 1.00 66.50 547 ARG A C 1
ATOM 4081 O O . ARG A 1 547 ? 20.645 -33.035 23.756 1.00 66.50 547 ARG A O 1
ATOM 4088 N N . VAL A 1 548 ? 22.512 -33.605 24.877 1.00 65.25 548 VAL A N 1
ATOM 4089 C CA . VAL A 1 548 ? 23.446 -33.348 23.777 1.00 65.25 548 VAL A CA 1
ATOM 4090 C C . VAL A 1 548 ? 23.781 -34.668 23.095 1.00 65.25 548 VAL A C 1
ATOM 4092 O O . VAL A 1 548 ? 24.200 -35.633 23.738 1.00 65.25 548 VAL A O 1
ATOM 4095 N N . ILE A 1 549 ? 23.580 -34.706 21.784 1.00 70.38 549 ILE A N 1
ATOM 4096 C CA . ILE A 1 549 ? 23.920 -35.823 20.912 1.00 70.38 549 ILE A CA 1
ATOM 4097 C C . ILE A 1 549 ? 25.093 -35.373 20.052 1.00 70.38 549 ILE A C 1
ATOM 4099 O O . ILE A 1 549 ? 25.012 -34.354 19.375 1.00 70.38 549 ILE A O 1
ATOM 4103 N N . PHE A 1 550 ? 26.179 -36.132 20.087 1.00 70.94 550 PHE A N 1
ATOM 4104 C CA . PHE A 1 550 ? 27.302 -35.954 19.177 1.00 70.94 550 PHE A CA 1
ATOM 4105 C C . PHE A 1 550 ? 27.199 -37.019 18.083 1.00 70.94 550 PHE A C 1
ATOM 4107 O O . PHE A 1 550 ? 26.808 -38.155 18.354 1.00 70.94 550 PHE A O 1
ATOM 4114 N N . GLU A 1 551 ? 27.534 -36.650 16.854 1.00 72.62 551 GLU A N 1
ATOM 4115 C CA . GLU A 1 551 ? 27.447 -37.498 15.668 1.00 72.62 551 GLU A CA 1
ATOM 4116 C C . GLU A 1 551 ? 28.660 -37.231 14.779 1.00 72.62 551 GLU A C 1
ATOM 4118 O O . GLU A 1 551 ? 29.171 -36.110 14.721 1.00 72.62 551 GLU A O 1
ATOM 4123 N N . VAL A 1 552 ? 29.097 -38.247 14.040 1.00 70.38 552 VAL A N 1
ATOM 4124 C CA . VAL A 1 552 ? 30.161 -38.105 13.041 1.00 70.38 552 VAL A CA 1
ATOM 4125 C C . VAL A 1 552 ? 29.717 -38.620 11.682 1.00 70.38 552 VAL A C 1
ATOM 4127 O O . VAL A 1 552 ? 28.965 -39.592 11.590 1.00 70.38 552 VAL A O 1
ATOM 4130 N N . SER A 1 553 ? 30.206 -37.990 10.620 1.00 72.75 553 SER A N 1
ATOM 4131 C CA . SER A 1 553 ? 29.959 -38.426 9.248 1.00 72.75 553 SER A CA 1
ATOM 4132 C C . SER A 1 553 ? 31.198 -38.207 8.379 1.00 72.75 553 SER A C 1
ATOM 4134 O O . SER A 1 553 ? 31.869 -37.186 8.528 1.00 72.75 553 SER A O 1
ATOM 4136 N N . PRO A 1 554 ? 31.523 -39.120 7.450 1.00 71.25 554 PRO A N 1
ATOM 4137 C CA . PRO A 1 554 ? 32.517 -38.858 6.410 1.00 71.25 554 PRO A CA 1
ATOM 4138 C C . PRO A 1 554 ? 31.984 -37.931 5.298 1.00 71.25 554 PRO A C 1
ATOM 4140 O O . PRO A 1 554 ? 32.775 -37.397 4.525 1.00 71.25 554 PRO A O 1
ATOM 4143 N N . ASP A 1 555 ? 30.663 -37.722 5.220 1.00 71.88 555 ASP A N 1
ATOM 4144 C CA . ASP A 1 555 ? 29.983 -36.889 4.220 1.00 71.88 555 ASP A CA 1
ATOM 4145 C C . ASP A 1 555 ? 29.164 -35.785 4.914 1.00 71.88 555 ASP A C 1
ATOM 4147 O O . ASP A 1 555 ? 28.225 -36.067 5.664 1.00 71.88 555 ASP A O 1
ATOM 4151 N N . LEU A 1 556 ? 29.538 -34.523 4.679 1.00 68.44 556 LEU A N 1
ATOM 4152 C CA . LEU A 1 556 ? 28.854 -33.353 5.237 1.00 68.44 556 LEU A CA 1
ATOM 4153 C C . LEU A 1 556 ? 27.491 -33.094 4.573 1.00 68.44 556 LEU A C 1
ATOM 4155 O O . LEU A 1 556 ? 26.613 -32.512 5.205 1.00 68.44 556 LEU A O 1
ATOM 4159 N N . GLN A 1 557 ? 27.314 -33.497 3.310 1.00 66.12 557 GLN A N 1
ATOM 4160 C CA . GLN A 1 557 ? 26.116 -33.206 2.521 1.00 66.12 557 GLN A CA 1
ATOM 4161 C C . GLN A 1 557 ? 25.022 -34.264 2.718 1.00 66.12 557 GLN A C 1
ATOM 4163 O O . GLN A 1 557 ? 23.850 -33.905 2.797 1.00 66.12 557 GLN A O 1
ATOM 4168 N N . ASN A 1 558 ? 25.384 -35.545 2.861 1.00 70.62 558 ASN A N 1
ATOM 4169 C CA . ASN A 1 558 ? 24.429 -36.651 3.031 1.00 70.62 558 ASN A CA 1
ATOM 4170 C C . ASN A 1 558 ? 24.510 -37.282 4.431 1.00 70.62 558 ASN A C 1
ATOM 4172 O O . ASN A 1 558 ? 24.899 -38.440 4.598 1.00 70.62 558 ASN A O 1
ATOM 4176 N N . TRP A 1 559 ? 24.148 -36.513 5.460 1.00 70.00 559 TRP A N 1
ATOM 4177 C CA . TRP A 1 559 ? 24.241 -36.957 6.854 1.00 70.00 559 TRP A CA 1
ATOM 4178 C C . TRP A 1 559 ? 23.111 -37.929 7.229 1.00 70.00 559 TRP A C 1
ATOM 4180 O O . TRP A 1 559 ? 21.952 -37.529 7.318 1.00 70.00 559 TRP A O 1
ATOM 4190 N N . SER A 1 560 ? 23.433 -39.196 7.505 1.00 63.81 560 SER A N 1
ATOM 4191 C CA . SER A 1 560 ? 22.468 -40.164 8.051 1.00 63.81 560 SER A CA 1
ATOM 4192 C C . SER A 1 560 ? 22.482 -40.167 9.581 1.00 63.81 560 SER A C 1
ATOM 4194 O O . SER A 1 560 ? 23.559 -40.178 10.169 1.00 63.81 560 SER A O 1
ATOM 4196 N N . ASP A 1 561 ? 21.320 -40.273 10.228 1.00 58.78 561 ASP A N 1
ATOM 4197 C CA . ASP A 1 561 ? 21.191 -40.329 11.700 1.00 58.78 561 ASP A CA 1
ATOM 4198 C C . ASP A 1 561 ? 21.751 -41.628 12.343 1.00 58.78 561 ASP A C 1
ATOM 4200 O O . ASP A 1 561 ? 21.709 -41.795 13.558 1.00 58.78 561 ASP A O 1
ATOM 4204 N N . ASN A 1 562 ? 22.314 -42.548 11.548 1.00 56.44 562 ASN A N 1
ATOM 4205 C CA . ASN A 1 562 ? 22.899 -43.821 11.997 1.00 56.44 562 ASN A CA 1
ATOM 4206 C C . ASN A 1 562 ? 24.435 -43.766 12.159 1.00 56.44 562 ASN A C 1
ATOM 4208 O O . ASN A 1 562 ? 25.125 -44.758 11.917 1.00 56.44 562 ASN A O 1
ATOM 4212 N N . SER A 1 563 ? 24.986 -42.609 12.536 1.00 57.56 563 SER A N 1
ATOM 4213 C CA . SER A 1 563 ? 26.422 -42.435 12.797 1.00 57.56 563 SER A CA 1
ATOM 4214 C C . SER A 1 563 ? 26.950 -43.432 13.851 1.00 57.56 563 SER A C 1
ATOM 4216 O O . SER A 1 563 ? 26.223 -43.775 14.787 1.00 57.56 563 SER A O 1
ATOM 4218 N N . PRO A 1 564 ? 28.210 -43.902 13.743 1.00 56.84 564 PRO A N 1
ATOM 4219 C CA . PRO A 1 564 ? 28.779 -44.865 14.683 1.00 56.84 564 PRO A CA 1
ATOM 4220 C C . PRO A 1 564 ? 28.749 -44.348 16.130 1.00 56.84 564 PRO A C 1
ATOM 4222 O O . PRO A 1 564 ? 29.003 -43.172 16.396 1.00 56.84 564 PRO A O 1
ATOM 4225 N N . LEU A 1 565 ? 28.419 -45.257 17.053 1.00 56.81 565 LEU A N 1
ATOM 4226 C CA . LEU A 1 565 ? 28.268 -44.997 18.485 1.00 56.81 565 LEU A CA 1
ATOM 4227 C C . LEU A 1 565 ? 29.522 -44.357 19.086 1.00 56.81 565 LEU A C 1
ATOM 4229 O O . LEU A 1 565 ? 30.644 -44.814 18.883 1.00 56.81 565 LEU A O 1
ATOM 4233 N N . ILE A 1 566 ? 29.286 -43.323 19.885 1.00 62.94 566 ILE A N 1
ATOM 4234 C CA . ILE A 1 566 ? 30.303 -42.627 20.661 1.00 62.94 566 ILE A CA 1
ATOM 4235 C C . ILE A 1 566 ? 30.503 -43.359 21.981 1.00 62.94 566 ILE A C 1
ATOM 4237 O O . ILE A 1 566 ? 29.574 -43.439 22.796 1.00 62.94 566 ILE A O 1
ATOM 4241 N N . GLU A 1 567 ? 31.716 -43.845 22.230 1.00 61.44 567 GLU A N 1
ATOM 4242 C CA . GLU A 1 567 ? 32.062 -44.374 23.544 1.00 61.44 567 GLU A CA 1
ATOM 4243 C C . GLU A 1 567 ? 31.921 -43.261 24.579 1.00 61.44 567 GLU A C 1
ATOM 4245 O O . GLU A 1 567 ? 32.431 -42.150 24.413 1.00 61.44 567 GLU A O 1
ATOM 4250 N N . THR A 1 568 ? 31.161 -43.547 25.632 1.00 73.44 568 THR A N 1
ATOM 4251 C CA . THR A 1 568 ? 30.852 -42.576 26.678 1.00 73.44 568 THR A CA 1
ATOM 4252 C C . THR A 1 568 ? 31.468 -43.042 27.981 1.00 73.44 568 THR A C 1
ATOM 4254 O O . THR A 1 568 ? 31.128 -44.114 28.474 1.00 73.44 568 THR A O 1
ATOM 4257 N N . SER A 1 569 ? 32.335 -42.221 28.558 1.00 80.12 569 SER A N 1
ATOM 4258 C CA . SER A 1 569 ? 32.863 -42.410 29.906 1.00 80.12 569 SER A CA 1
ATOM 4259 C C . SER A 1 569 ? 32.673 -41.141 30.730 1.00 80.12 569 SER A C 1
ATOM 4261 O O . SER A 1 569 ? 32.284 -40.100 30.204 1.00 80.12 569 SER A O 1
ATOM 4263 N N . THR A 1 570 ? 32.981 -41.214 32.018 1.00 80.50 570 THR A N 1
ATOM 4264 C CA . THR A 1 570 ? 33.011 -40.050 32.905 1.00 80.50 570 THR A CA 1
ATOM 4265 C C . THR A 1 570 ? 34.429 -39.891 33.434 1.00 80.50 570 THR A C 1
ATOM 4267 O O . THR A 1 570 ? 35.036 -40.882 33.841 1.00 80.50 570 THR A O 1
ATOM 4270 N N . ASP A 1 571 ? 34.980 -38.679 33.392 1.00 78.62 571 ASP A N 1
ATOM 4271 C CA . ASP A 1 571 ? 36.302 -38.417 33.965 1.00 78.62 571 ASP A CA 1
ATOM 4272 C C . ASP A 1 571 ? 36.254 -38.301 35.499 1.00 78.62 571 ASP A C 1
ATOM 4274 O O . ASP A 1 571 ? 35.192 -38.312 36.127 1.00 78.62 571 ASP A O 1
ATOM 4278 N N . SER A 1 572 ? 37.423 -38.179 36.130 1.00 77.56 572 SER A N 1
ATOM 4279 C CA . SER A 1 572 ? 37.545 -38.053 37.588 1.00 77.56 572 SER A CA 1
ATOM 4280 C C . SER A 1 572 ? 36.873 -36.801 38.168 1.00 77.56 572 SER A C 1
ATOM 4282 O O . SER A 1 572 ? 36.681 -36.732 39.379 1.00 77.56 572 SER A O 1
ATOM 4284 N N . ALA A 1 573 ? 36.526 -35.817 37.333 1.00 73.06 573 ALA A N 1
ATOM 4285 C CA . ALA A 1 573 ? 35.823 -34.597 37.722 1.00 73.06 573 ALA A CA 1
ATOM 4286 C C . ALA A 1 573 ? 34.297 -34.696 37.522 1.00 73.06 573 ALA A C 1
ATOM 4288 O O . ALA A 1 573 ? 33.580 -33.731 37.794 1.00 73.06 573 ALA A O 1
ATOM 4289 N N . GLY A 1 574 ? 33.784 -35.848 37.074 1.00 73.50 574 GLY A N 1
ATOM 4290 C CA . GLY A 1 574 ? 32.361 -36.048 36.810 1.00 73.50 574 GLY A CA 1
ATOM 4291 C C . GLY A 1 574 ? 31.896 -35.513 35.451 1.00 73.50 574 GLY A C 1
ATOM 4292 O O . GLY A 1 574 ? 30.690 -35.476 35.206 1.00 73.50 574 GLY A O 1
ATOM 4293 N N . ARG A 1 575 ? 32.817 -35.098 34.568 1.00 77.19 575 ARG A N 1
ATOM 4294 C CA . ARG A 1 575 ? 32.492 -34.619 33.217 1.00 77.19 575 ARG A CA 1
ATOM 4295 C C . ARG A 1 575 ? 32.261 -35.798 32.286 1.00 77.19 575 ARG A C 1
ATOM 4297 O O . ARG A 1 575 ? 32.943 -36.819 32.381 1.00 77.19 575 ARG A O 1
ATOM 4304 N N . ILE A 1 576 ? 31.316 -35.652 31.366 1.00 77.56 576 ILE A N 1
ATOM 4305 C CA . ILE A 1 576 ? 31.059 -36.657 30.340 1.00 77.56 576 ILE A CA 1
ATOM 4306 C C . ILE A 1 576 ? 32.134 -36.540 29.265 1.00 77.56 576 ILE A C 1
ATOM 4308 O O . ILE A 1 576 ? 32.334 -35.474 28.692 1.00 77.56 576 ILE A O 1
ATOM 4312 N N . VAL A 1 577 ? 32.792 -37.659 28.978 1.00 80.44 577 VAL A N 1
ATOM 4313 C CA . VAL A 1 577 ? 33.778 -37.821 27.913 1.00 80.44 577 VAL A CA 1
ATOM 4314 C C . VAL A 1 577 ? 33.153 -38.661 26.807 1.00 80.44 577 VAL A C 1
ATOM 4316 O O . VAL A 1 577 ? 32.688 -39.777 27.038 1.00 80.44 577 VAL A O 1
ATOM 4319 N N . LYS A 1 578 ? 33.144 -38.115 25.598 1.00 79.94 578 LYS A N 1
ATOM 4320 C CA . LYS A 1 578 ? 32.593 -38.704 24.378 1.00 79.94 578 LYS A CA 1
ATOM 4321 C C . LYS A 1 578 ? 33.735 -38.934 23.391 1.00 79.94 578 LYS A C 1
ATOM 4323 O O . LYS A 1 578 ? 34.429 -37.975 23.059 1.00 79.94 578 LYS A O 1
ATOM 4328 N N . ARG A 1 579 ? 33.946 -40.175 22.936 1.00 79.69 579 ARG A N 1
ATOM 4329 C CA . ARG A 1 579 ? 35.021 -40.532 21.992 1.00 79.69 579 ARG A CA 1
ATOM 4330 C C . ARG A 1 579 ? 34.525 -41.227 20.733 1.00 79.69 579 ARG A C 1
ATOM 4332 O O . ARG A 1 579 ? 33.673 -42.109 20.796 1.00 79.69 579 ARG A O 1
ATOM 4339 N N . VAL A 1 580 ? 35.126 -40.861 19.603 1.00 75.94 580 VAL A N 1
ATOM 4340 C CA . VAL A 1 580 ? 34.924 -41.512 18.302 1.00 75.94 580 VAL A CA 1
ATOM 4341 C C . VAL A 1 580 ? 36.269 -41.905 17.718 1.00 75.94 580 VAL A C 1
ATOM 4343 O O . VAL A 1 580 ? 37.138 -41.049 17.566 1.00 75.94 580 VAL A O 1
ATOM 4346 N N . ALA A 1 581 ? 36.432 -43.177 17.357 1.00 74.31 581 ALA A N 1
ATOM 4347 C CA . ALA A 1 581 ? 37.607 -43.639 16.626 1.00 74.31 581 ALA A CA 1
ATOM 4348 C C . ALA A 1 581 ? 37.613 -43.052 15.205 1.00 74.31 581 ALA A C 1
ATOM 4350 O O . ALA A 1 581 ? 36.633 -43.174 14.472 1.00 74.31 581 ALA A O 1
ATOM 4351 N N . ILE A 1 582 ? 38.717 -42.416 14.815 1.00 71.19 582 ILE A N 1
ATOM 4352 C CA . ILE A 1 582 ? 38.841 -41.718 13.521 1.00 71.19 582 ILE A CA 1
ATOM 4353 C C . ILE A 1 582 ? 39.367 -42.663 12.421 1.00 71.19 582 ILE A C 1
ATOM 4355 O O . ILE A 1 582 ? 39.179 -42.395 11.236 1.00 71.19 582 ILE A O 1
ATOM 4359 N N . GLY A 1 583 ? 39.959 -43.806 12.794 1.00 66.75 583 GLY A N 1
ATOM 4360 C CA . GLY A 1 583 ? 40.555 -44.761 11.848 1.00 66.75 583 GLY A CA 1
ATOM 4361 C C . GLY A 1 583 ? 41.545 -44.092 10.879 1.00 66.75 583 GLY A C 1
ATOM 4362 O O . GLY A 1 583 ? 42.118 -43.049 11.192 1.00 66.75 583 GLY A O 1
ATOM 4363 N N . ASP A 1 584 ? 41.696 -44.663 9.680 1.00 61.81 584 ASP A N 1
ATOM 4364 C CA . ASP A 1 584 ? 42.498 -44.093 8.580 1.00 61.81 584 ASP A CA 1
ATOM 4365 C C . ASP A 1 584 ? 41.693 -43.130 7.679 1.00 61.81 584 ASP A C 1
ATOM 4367 O O . ASP A 1 584 ? 42.116 -42.790 6.571 1.00 61.81 584 ASP A O 1
ATOM 4371 N N . ALA A 1 585 ? 40.496 -42.707 8.106 1.00 58.44 585 ALA A N 1
ATOM 4372 C CA . ALA A 1 585 ? 39.623 -41.881 7.280 1.00 58.44 585 ALA A CA 1
ATOM 4373 C C . ALA A 1 585 ? 40.251 -40.488 7.051 1.00 58.44 585 ALA A C 1
ATOM 4375 O O . ALA A 1 585 ? 40.588 -39.797 8.015 1.00 58.44 585 ALA A O 1
ATOM 4376 N N . PRO A 1 586 ? 40.389 -40.023 5.791 1.00 55.59 586 PRO A N 1
ATOM 4377 C CA . PRO A 1 586 ? 41.140 -38.805 5.489 1.00 55.59 586 PRO A CA 1
ATOM 4378 C C . PRO A 1 586 ? 40.450 -37.530 5.994 1.00 55.59 586 PRO A C 1
ATOM 4380 O O . PRO A 1 586 ? 41.132 -36.535 6.243 1.00 55.59 586 PRO A O 1
ATOM 4383 N N . ARG A 1 587 ? 39.113 -37.542 6.138 1.00 60.66 587 ARG A N 1
ATOM 4384 C CA . ARG A 1 587 ? 38.297 -36.462 6.718 1.00 60.66 587 ARG A CA 1
ATOM 4385 C C . ARG A 1 587 ? 37.035 -37.039 7.364 1.00 60.66 587 ARG A C 1
ATOM 4387 O O . ARG A 1 587 ? 36.328 -37.823 6.738 1.00 60.66 587 ARG A O 1
ATOM 4394 N N . LEU A 1 588 ? 36.752 -36.616 8.592 1.00 66.44 588 LEU A N 1
ATOM 4395 C CA . LEU A 1 588 ? 35.508 -36.875 9.316 1.00 66.44 588 LEU A CA 1
ATOM 4396 C C . LEU A 1 588 ? 34.953 -35.533 9.798 1.00 66.44 588 LEU A C 1
ATOM 4398 O O . LEU A 1 588 ? 35.702 -34.694 10.298 1.00 66.44 588 LEU A O 1
ATOM 4402 N N . PHE A 1 589 ? 33.651 -35.334 9.638 1.00 69.88 589 PHE A N 1
ATOM 4403 C CA . PHE A 1 589 ? 32.916 -34.179 10.139 1.00 69.88 589 PHE A CA 1
ATOM 4404 C C . PHE A 1 589 ? 32.252 -34.545 11.465 1.00 69.88 589 PHE A C 1
ATOM 4406 O O . PHE A 1 589 ? 31.709 -35.642 11.600 1.00 69.88 589 PHE A O 1
ATOM 4413 N N . LEU A 1 590 ? 32.269 -33.623 12.428 1.00 68.38 590 LEU A N 1
ATOM 4414 C CA . LEU A 1 590 ? 31.528 -33.738 13.682 1.00 68.38 590 LEU A CA 1
ATOM 4415 C C . LEU A 1 590 ? 30.323 -32.799 13.647 1.00 68.38 590 LEU A C 1
ATOM 4417 O O . LEU A 1 590 ? 30.457 -31.623 13.314 1.00 68.38 590 LEU A O 1
ATOM 4421 N N . ARG A 1 591 ? 29.170 -33.310 14.070 1.00 70.00 591 ARG A N 1
ATOM 4422 C CA . ARG A 1 591 ? 27.981 -32.526 14.389 1.00 70.00 591 ARG A CA 1
ATOM 4423 C C . ARG A 1 591 ? 27.627 -32.755 15.852 1.00 70.00 591 ARG A C 1
ATOM 4425 O O . ARG A 1 591 ? 27.715 -33.876 16.347 1.00 70.00 591 ARG A O 1
ATOM 4432 N N . TYR A 1 592 ? 27.195 -31.707 16.539 1.00 66.62 592 TYR A N 1
ATOM 4433 C CA . TYR A 1 592 ? 26.486 -31.848 17.804 1.00 66.62 592 TYR A CA 1
ATOM 4434 C C . TYR A 1 592 ? 25.071 -31.300 17.648 1.00 66.62 592 TYR A C 1
ATOM 4436 O O . TYR A 1 592 ? 24.823 -30.360 16.895 1.00 66.62 592 TYR A O 1
ATOM 4444 N N . ARG A 1 593 ? 24.125 -31.931 18.334 1.00 66.50 593 ARG A N 1
ATOM 4445 C CA . ARG A 1 593 ? 22.714 -31.563 18.364 1.00 66.50 593 ARG A CA 1
ATOM 4446 C C . ARG A 1 593 ? 22.260 -31.494 19.806 1.00 66.50 593 ARG A C 1
ATOM 4448 O O . ARG A 1 593 ? 22.487 -32.426 20.573 1.00 66.50 593 ARG A O 1
ATOM 4455 N N . VAL A 1 594 ? 21.556 -30.428 20.152 1.00 60.41 594 VAL A N 1
ATOM 4456 C CA . VAL A 1 594 ? 20.829 -30.339 21.418 1.00 60.41 594 VAL A CA 1
ATOM 4457 C C . VAL A 1 594 ? 19.386 -30.718 21.131 1.00 60.41 594 VAL A C 1
ATOM 4459 O O . VAL A 1 594 ? 18.747 -30.129 20.260 1.00 60.41 594 VAL A O 1
ATOM 4462 N N . VAL A 1 595 ? 18.876 -31.736 21.815 1.00 59.88 595 VAL A N 1
ATOM 4463 C CA . VAL A 1 595 ? 17.476 -32.147 21.687 1.00 59.88 595 VAL A CA 1
ATOM 4464 C C . VAL A 1 595 ? 16.811 -32.098 23.051 1.00 59.88 595 VAL A C 1
ATOM 4466 O O . VAL A 1 595 ? 17.422 -32.448 24.059 1.00 59.88 595 VAL A O 1
ATOM 4469 N N . ARG A 1 596 ? 15.556 -31.658 23.075 1.00 61.62 596 ARG A N 1
ATOM 4470 C CA . ARG A 1 596 ? 14.711 -31.745 24.264 1.00 61.62 596 ARG A CA 1
ATOM 4471 C C . ARG A 1 596 ? 14.229 -33.191 24.421 1.00 61.62 596 ARG A C 1
ATOM 4473 O O . ARG A 1 596 ? 13.916 -33.823 23.410 1.00 61.62 596 ARG A O 1
ATOM 4480 N N . ASN A 1 597 ? 14.282 -33.709 25.647 1.00 60.88 597 ASN A N 1
ATOM 4481 C CA . ASN A 1 597 ? 13.899 -35.080 25.998 1.00 60.88 597 ASN A CA 1
ATOM 4482 C C . ASN A 1 597 ? 12.425 -35.372 25.716 1.00 60.88 597 ASN A C 1
ATOM 4484 O O . ASN A 1 597 ? 11.595 -34.450 25.890 1.00 60.88 597 ASN A O 1
#

Sequence (597 aa):
ARDGSGALLADTLVTAPVSAEMNCVSCHASNAQIAARPAGGWVNDSDPVRDYRLNILKLHDGRHLGDPAYTAALAQMGLSAQGLYDNVVNHSKPILCASCHGSNALGTAGAAGVAPLTQAMHTRHAIAADPITGVILGDSVHRASCYQCHPGKQTKCLRGAMGRASDEFGQPLMSCQSCHGGMTKVGASDRVGWFEEPNCQSCHTGTHTDNAGQLRFLTSFLEDGSVREPSDDRFATSPDSPAPGISLFRFSHGHGGLTCSACHGSPHAVYPTSERNDNIQSLSLQGHVGTIADCIVCHQNDVSHTRTAQGGPHGMHGINEWWIKEHHDQIPEANDSRDVSNCNACHGTNSAGGELSEALGPRAFNTEKFGTVTFWQGQRVSCYDCHDGPNESRPFRQSKPVVQSFALDTQIGTSVLTSLLGTDADTAVLTYRIVDPPKHGVLAISGDQVVYTPNPGFAGTDFFTYCARDNRTDSNLGRVNIDVGANADLADIDHDGLPDIVERAFGLDVSRVSRGTAPEIALCEIEPGQRFFQAIYDPRLIPSDLRVIFEVSPDLQNWSDNSPLIETSTDSAGRIVKRVAIGDAPRLFLRYRVVRN

Foldseek 3Di:
DADPVRHDLDDFDFDDDDDPPQDDLQDQALPHDDPLAQPVHFPPDPPSVVRSVLSNFSNVCSVCLVPPQQQQQCVVVVHDSSTDSCCCPVVVDDDDPCQQAPDPVVRHPHGPPHHHPLQVPLVVQQQPARRPPRDRLQDLVDQVSVVNGDVCVPVVLQWAPQQPCAALALHRLAHPCLWQNGSCSSNPRPDDPPQPTGDQCLFQQFFLVFAPPDRGDRHQADPVGDGDHHRDCLVPFDDPHPDPPTRYQQRGADDVGHRQCLFQGDPSCGWDTLDPVSQPRVCVQPVDTHGRDQPCSRQVPDLVLLQFLCSDRSSHHDDDQVCLVCVLVVFDPDPLATDCVSVCRQCNPQQLFDQSQFAQAWDWYQAPPPGIQIHHGRWGDGPLSRACHRNNPDPDNWDAKAWAADEEEEEAQDKDKDFTGIDTPPDPDKAKDWDFAKSFWGWRRDGRMIITGGHHPDFAKIKTWMWIDDPRGIYDIYMYIYGYRPVLQQDQPCPLRHRVVVCVVLVHDSNDPDPDRDWDWDWDDPDVQFIKTKTKAACVSHPPQKDKDKAKDLDPPDDDPCGDAWDWDADPVRIIMTIDTPHPRPDMDMDMDMDGD

Radius of gyration: 32.49 Å; Cα contacts (8 Å, |Δi|>4): 1110; chains: 1; bounding box: 85×71×84 Å

Secondary structure (DSSP, 8-state):
-B-TT--B----------------HHHHSTTS-GGG--TT-----SSHHHHHHHHHHHHHHHHHTT-HHHHHHHHHTT--TT-HHHHHHTT-----HHHHS-BTTTTB---TTPPPHHHHHHHHHTTPBPTTT--BTT-TT-GGGGGGTSTHHHH-SSEEHHHH-B-TTS-BS--HHHHH--HHHHT-TT--TTTS---GGGT----SSSSTT-SS-S-SB-TTSPBPPPSSGGGSPB---SSTT---TTT-EETTTEEHHHHHEETTEESSPSSTTTTHHHHHHHSSSSS---GGGT-SS--GGGSSTTTSGGG----SHHHHHHGGGGS-EETTEE--TTTHHHH-TTSS--GGGB-SS-EEEEETTTEEEEE-TT-B--GGGTSSSTT---S--PPPPEE--EEEEE-TT--EEEE--EE-SS-S--EEEESSPPSSEEEEEETTEEEEEEPTT--EEEEEEEEEE-SS-B-PPEEEEEEESGGGSS--TT-SSS-HHHHHHTT--TT-S-SSPPPEEEEEEEETTEEEEEEEE-GGGS-TTEEEEEEEES-SSS--S-PPPPEEEE-TTS-EEEEEE-TT-S--EEEEEEEE-

Solvent-accessible surface area (backbone atoms only — not comparable to full-atom values): 33736 Å² total; per-residue (Å²): 64,40,50,100,86,64,50,81,67,46,85,84,83,78,75,73,93,78,76,86,46,70,50,58,53,76,47,30,27,66,85,36,59,74,91,56,51,22,91,88,50,60,72,68,48,92,49,72,75,56,19,17,54,46,26,49,30,41,32,48,32,74,72,38,73,88,39,67,48,52,53,51,34,28,55,75,71,74,43,55,88,84,29,60,37,47,24,38,76,77,62,72,42,85,82,62,68,43,62,41,15,17,26,72,92,76,72,32,83,34,27,78,89,45,60,36,41,52,32,56,51,27,47,63,42,24,78,34,58,40,81,88,77,64,47,48,36,23,43,64,86,47,60,68,44,54,39,52,46,37,45,38,74,81,69,40,46,64,24,12,57,52,45,66,36,46,43,52,70,31,47,61,59,38,51,66,34,29,56,58,42,31,30,52,58,52,13,29,91,89,51,54,62,91,59,72,48,74,39,65,23,23,24,36,22,32,34,66,74,41,28,97,91,47,67,56,54,62,35,25,50,46,97,89,66,48,75,39,73,51,75,32,66,63,67,41,68,50,83,41,43,97,44,96,95,36,56,39,51,88,56,14,32,44,75,66,73,29,41,47,39,79,34,36,34,39,97,57,42,26,39,48,44,84,50,68,79,73,32,47,56,24,33,72,61,68,73,38,56,24,46,63,65,61,56,54,70,70,33,74,90,56,62,74,59,41,73,34,62,73,59,33,67,67,38,38,52,54,90,47,67,63,43,74,69,51,52,62,85,74,39,53,86,55,83,97,40,52,52,54,72,88,48,16,42,39,20,26,91,81,40,31,28,34,84,77,28,33,32,67,42,70,46,73,37,77,40,98,81,71,42,74,45,76,44,52,61,68,37,51,51,26,40,60,75,71,39,56,37,83,63,59,53,80,84,68,92,70,64,60,30,46,38,55,63,53,77,46,76,34,48,60,61,39,68,42,78,50,70,64,53,66,50,43,89,77,49,91,68,68,47,60,48,76,69,45,73,43,88,53,39,42,51,14,46,57,74,53,37,34,38,42,36,48,36,86,82,42,68,49,78,39,42,34,30,30,35,34,28,50,99,51,44,63,28,50,78,14,43,41,40,32,32,25,30,70,71,58,57,66,40,39,81,58,70,82,84,55,30,38,49,58,34,51,76,57,70,48,66,70,80,57,84,63,96,66,78,72,66,50,72,44,79,46,69,86,48,98,92,45,44,28,44,35,39,34,37,57,61,87,68,47,58,90,59,48,45,80,46,77,43,50,36,76,42,87,86,74,72,65,97,80,39,76,81,61,51,73,51,65,50,100,85,68,26,42,34,39,36,38,80,50,77,89,60,94,61,74,46,80,47,76,45,80,42,73,114

Mean predicted aligned error: 14.66 Å

pLDDT: mean 78.77, std 12.89, range [40.84, 97.69]

Nearest PDB structures (foldseek):
  4m02-assembly1_A  TM=7.213E-01  e=9.179E-05  Staphylococcus aureus subsp. aureus NCTC 8325
  4m03-assembly1_A-2  TM=5.716E-01  e=6.128E-05  Staphylococcus aureus subsp. aureus NCTC 8325
  4m00-assembly1_A  TM=3.929E-01  e=3.269E-04  Staphylococcus aureus subsp. aureus NCTC 8325
  5ngj-assembly1_A  TM=5.346E-01  e=1.658E-02  Tequintavirus T5
  3bn3-assembly1_B  TM=3.164E-01  e=1.107E-02  Homo sapiens